Protein 4JR7 (pdb70)

Secondary structure (DSSP, 8-state):
---SS----SBSTTHHHHS-HHHH--TT-----EE-SSSEEEEEEEE--EEEEEEETTT--EEEEEE---HHHHHHHHHHHHHHHH-SS-GGGSPP-HHHHB----HHHHTT--S----S---GGGGBPPEEEEEE-TTT--EEEEEE------HHHHGGG--HHHHHHHHHHHHHHHHHHHHTTEE----SGGGEEEEGGGTEEEE---TT-EE--TTPPPPS--S-GGG--HHHHTT-----THHHHHHHHHHHHHHHHT-SSSS--SSHHHHHHHHHHHH-HHHHHHHHHHHT----TTPPPPPP-----GGGG--TTTHHHH-SHHHHHHHHHHS-SSGGGSPPHHHHHTSGGGHHHHTTS--

GO terms:
  GO:0004674 protein serine/threonine kinase activity (F, IDA)
  GO:0005956 protein kinase CK2 complex (C, IDA)
  GO:0034456 UTP-C complex (C, IDA)
  GO:0006356 regulation of transcription by RNA polymerase I (P, IDA)
  GO:0006359 regulation of transcription by RNA polymerase III (P, IDA)
  GO:0006974 DNA damage response (P, IDA)
  GO:0007535 donor selection (P, IGI)
  GO:0004672 protein kinase activity (F, HDA)
  GO:0005654 nucleoplasm (C, TAS)
  GO:0005515 protein binding (F, IPI)
  GO:0042790 nucleolar large rRNA transcription by RNA polymerase I (P, IDA)
  GO:0060962 regulation of ribosomal protein gene transcription by RNA polymerase II (P, IDA)

Organism: Saccharomyces cerevisiae (strain ATCC 204508 / S288c) (NCBI:txid559292)

Foldseek 3Di:
DPFPFFDADQWLGCLDVVPDCVQAVLVPDDDDAAAPPDFWAFDAFDDPCTKTWIAGRPPRAIKMKNFDPCPSLVSRLVSLLCSLQVPPQQPLQDFADPCNTRPDPDPVLVVLDDPFFQGHRDDLSQQAKHWDHWYAHNPPRTIITMTDDAPFDQCVVPLVVDALVLLLLVLLSVLSVLVRSVNNQKAQQADARVQWGADPVVRHIHGHDSSQMHGQDGRDFAQLPTYDQLQAALCSLQRVRNDGNLSVLSSSLQRLLCSQLVPVRPQDAPDSQRSVLSLCLAQWVVLVVVVCVVRVGDGPPVDDPHDGHDHDQSCVSDDPSRCSRVVDPQSSVLSVQRRHNDSSNHDRSRRSCRGPSSVVVVVPPDD

Nearest PDB structures (foldseek):
  4jr7-assembly1_A  TM=1.003E+00  e=8.035E-75  Saccharomyces cerevisiae S288C
  4fi1-assembly1_A  TM=9.937E-01  e=1.268E-67  Saccharomyces cerevisiae S288C
  6yum-assembly2_GGG  TM=9.520E-01  e=1.694E-44  Homo sapiens
  3u87-assembly1_A  TM=9.483E-01  e=6.496E-44  Homo sapiens
  4dgm-assembly1_A  TM=9.486E-01  e=7.216E-43  Zea mays

B-factor: mean 21.74, std 7.2, range [10.49, 54.22]

Solvent-accessible surface area: 16698 Å² total; per-residue (Å²): 164,95,12,179,49,121,1,39,0,14,9,20,10,52,14,10,145,104,56,73,98,102,18,56,29,35,106,121,45,142,30,131,62,42,71,19,104,155,44,17,83,74,81,89,108,78,29,107,74,34,27,49,13,0,19,50,61,117,61,138,79,106,0,22,2,23,39,18,120,90,74,82,74,22,50,21,9,10,33,0,0,38,14,5,39,114,49,194,75,12,43,6,50,88,102,53,120,93,135,95,6,11,30,10,123,79,152,52,2,62,135,24,58,26,135,50,35,12,66,96,65,17,68,0,56,36,5,1,5,66,23,99,35,31,6,68,53,50,157,71,88,48,32,1,0,0,12,24,54,11,81,50,57,50,14,148,105,5,26,84,141,7,75,34,93,47,2,26,35,1,1,4,19,0,0,21,0,0,0,0,0,5,3,0,0,0,0,0,8,9,1,35,7,82,7,5,32,3,9,60,110,98,101,58,3,36,0,38,44,1,17,50,0,19,1,5,49,41,35,57,41,12,90,24,94,4,14,30,100,60,14,34,0,0,0,7,4,1,22,5,82,4,1,6,6,16,0,0,2,0,1,0,0,0,2,0,0,11,13,0,4,101,86,95,13,7,2,98,2,108,42,64,44,29,0,0,28,62,0,0,91,14,15,2,0,67,71,0,83,136,7,29,134,72,2,81,24,114,30,26,230,119,27,202,130,21,96,126,59,158,106,74,45,10,114,90,15,63,82,118,51,0,110,106,4,0,55,38,123,71,0,37,64,0,0,35,17,0,3,64,9,7,1,7,51,2,0,14,3,12,0,0,0,7,2,67,0,0,44,47,10,67,109,93,90,93,222

InterPro domains:
  IPR000719 Protein kinase domain [PF00069] (128-363)
  IPR000719 Protein kinase domain [PS50011] (40-363)
  IPR000719 Protein kinase domain [SM00220] (40-363)
  IPR008271 Serine/threonine-protein kinase, active site [PS00108] (191-203)
  IPR011009 Protein kinase-like domain superfamily [SSF56112] (16-367)
  IPR017441 Protein kinase, ATP binding site [PS00107] (46-69)
  IPR045216 Casein Kinase 2, subunit alpha [PTHR24054] (7-369)
  IPR045216 Casein Kinase 2, subunit alpha [cd14132] (21-363)

Sequence (367 aa):
MKCRVWSEARVYTNINKQRTEEYWDYENTVIDWSTNTKDYEIENKVGRSEVFQGVKLDSKVKIVIKMLKKKKKIKREIKILTDLSNEKVPPTTLPFQKDQYYTNQKEDVLKFIRPYIFDQPHNGHANIIHLFDIIKDPISKTPALVFEYVDNVDFRILYPKLTDLEIRFYMFELLKALDYCHSMGIMHRDVKPHNVMIDHKNKKLRLIDWGLAEFYHVNMEYNVRVASRFFKGPELLVDYRMYDYSLDLWSFGTMLASMIFKREPFFHGTSNTDQLVKIVKVLGTSDFEKYLLKYEITLPREFYDMDQYIRKPWHRFINDGNKHLSGNDEIIDLIDNLLRYDHQQERLTAKEAMGHPWFAPIREQIEK

Structure (mmCIF, N/CA/C/O backbone):
data_4JR7
#
_entry.id   4JR7
#
_cell.length_a   57.745
_cell.length_b   69.512
_cell.length_c   94.032
_cell.angle_alpha   90.00
_cell.angle_beta   90.00
_cell.angle_gamma   90.00
#
_symmetry.space_group_name_H-M   'P 21 21 21'
#
loop_
_entity.id
_entity.type
_entity.pdbx_description
1 polymer 'Casein kinase II subunit alpha'
2 non-polymer 'PHOSPHOAMINOPHOSPHONIC ACID-GUANYLATE ESTER'
3 non-polymer 'MAGNESIUM ION'
4 water water
#
loop_
_atom_site.group_PDB
_atom_site.id
_atom_site.type_symbol
_atom_site.label_atom_id
_atom_site.label_alt_id
_atom_site.label_comp_id
_atom_site.label_asym_id
_atom_site.label_entity_id
_atom_site.label_seq_id
_atom_site.pdbx_PDB_ins_code
_atom_site.Cartn_x
_atom_site.Cartn_y
_atom_site.Cartn_z
_atom_site.occupancy
_atom_site.B_iso_or_equiv
_atom_site.auth_seq_id
_atom_site.auth_comp_id
_atom_site.auth_asym_id
_atom_site.auth_atom_id
_atom_site.pdbx_PDB_model_num
ATOM 1 N N . MET A 1 3 ? 27.518 26.864 8.831 1.00 39.92 1 MET A N 1
ATOM 2 C CA . MET A 1 3 ? 26.569 26.133 9.723 1.00 38.47 1 MET A CA 1
ATOM 3 C C . MET A 1 3 ? 25.130 26.385 9.293 1.00 37.56 1 MET A C 1
ATOM 4 O O . MET A 1 3 ? 24.652 27.513 9.289 1.00 37.87 1 MET A O 1
ATOM 9 N N . LYS A 1 4 ? 24.456 25.305 8.942 1.00 34.55 2 LYS A N 1
ATOM 10 C CA . LYS A 1 4 ? 23.073 25.323 8.518 1.00 33.88 2 LYS A CA 1
ATOM 11 C C . LYS A 1 4 ? 22.092 25.496 9.708 1.00 31.54 2 LYS A C 1
ATOM 12 O O . LYS A 1 4 ? 21.130 26.281 9.638 1.00 30.53 2 LYS A O 1
ATOM 18 N N . CYS A 1 5 ? 22.360 24.784 10.802 1.00 27.39 3 CYS A N 1
ATOM 19 C CA . CYS A 1 5 ? 21.450 24.739 11.957 1.00 25.76 3 CYS A CA 1
ATOM 20 C C . CYS A 1 5 ? 21.406 26.036 12.730 1.00 24.29 3 CYS A C 1
ATOM 21 O O . CYS A 1 5 ? 22.452 26.609 13.062 1.00 25.88 3 CYS A O 1
ATOM 24 N N . ARG A 1 6 ? 20.195 26.480 13.045 1.00 23.36 4 ARG A N 1
ATOM 25 C CA . ARG A 1 6 ? 20.022 27.672 13.881 1.00 22.98 4 ARG A CA 1
ATOM 26 C C . ARG A 1 6 ? 20.137 27.365 15.356 1.00 21.12 4 ARG A C 1
ATOM 27 O O . ARG A 1 6 ? 20.820 28.082 16.063 1.00 22.14 4 ARG A O 1
ATOM 35 N N . VAL A 1 7 ? 19.431 26.346 15.829 1.00 19.37 5 VAL A N 1
ATOM 36 C CA . VAL A 1 7 ? 19.549 25.868 17.204 1.00 18.25 5 VAL A CA 1
ATOM 37 C C . VAL A 1 7 ? 20.465 24.653 17.156 1.00 16.84 5 VAL A C 1
ATOM 38 O O . VAL A 1 7 ? 20.300 23.788 16.297 1.00 17.22 5 VAL A O 1
ATOM 42 N N . TRP A 1 8 ? 21.462 24.637 18.027 1.00 15.95 6 TRP A N 1
ATOM 43 C CA . TRP A 1 8 ? 22.458 23.564 18.042 1.00 15.78 6 TRP A CA 1
ATOM 44 C C . TRP A 1 8 ? 22.008 22.490 19.008 1.00 15.93 6 TRP A C 1
ATOM 45 O O . TRP A 1 8 ? 21.244 22.748 19.940 1.00 19.45 6 TRP A O 1
ATOM 56 N N . SER A 1 9 ? 22.468 21.269 18.760 1.00 14.82 7 SER A N 1
ATOM 57 C CA . SER A 1 9 ? 22.074 20.096 19.526 1.00 14.50 7 SER A CA 1
ATOM 58 C C . SER A 1 9 ? 23.320 19.266 19.783 1.00 14.08 7 SER A C 1
ATOM 59 O O . SER A 1 9 ? 24.228 19.251 18.943 1.00 14.67 7 SER A O 1
ATOM 62 N N . GLU A 1 10 ? 23.344 18.603 20.937 1.00 15.09 8 GLU A N 1
ATOM 63 C CA . GLU A 1 10 ? 24.373 17.622 21.279 1.00 15.18 8 GLU A CA 1
ATOM 64 C C . GLU A 1 10 ? 23.717 16.337 21.772 1.00 14.87 8 GLU A C 1
ATOM 65 O O . GLU A 1 10 ? 22.621 16.365 22.339 1.00 14.99 8 GLU A O 1
ATOM 71 N N . ALA A 1 11 ? 24.372 15.201 21.578 1.00 13.77 9 ALA A N 1
ATOM 72 C CA . ALA A 1 11 ? 23.921 13.934 22.140 1.00 13.89 9 ALA A CA 1
ATOM 73 C C . ALA A 1 11 ? 23.678 14.039 23.645 1.00 14.39 9 ALA A C 1
ATOM 74 O O . ALA A 1 11 ? 24.496 14.635 24.349 1.00 14.01 9 ALA A O 1
ATOM 76 N N . ARG A 1 12 ? 22.574 13.447 24.124 1.00 15.52 10 ARG A N 1
ATOM 77 C CA . ARG A 1 12 ? 22.262 13.405 25.558 1.00 17.53 10 ARG A CA 1
ATOM 78 C C . ARG A 1 12 ? 23.238 12.542 26.346 1.00 16.30 10 ARG A C 1
ATOM 79 O O . ARG A 1 12 ? 23.443 12.748 27.531 1.00 17.03 10 ARG A O 1
ATOM 87 N N . VAL A 1 13 ? 23.767 11.517 25.685 1.00 14.82 11 VAL A N 1
ATOM 88 C CA . VAL A 1 13 ? 24.621 10.539 26.334 1.00 13.70 11 VAL A CA 1
ATOM 89 C C . VAL A 1 13 ? 25.833 10.317 25.450 1.00 13.07 11 VAL A C 1
ATOM 90 O O . VAL A 1 13 ? 25.786 10.608 24.272 1.00 13.73 11 VAL A O 1
ATOM 94 N N . TYR A 1 14 ? 26.915 9.806 26.031 1.00 12.99 12 TYR A N 1
ATOM 95 C CA . TYR A 1 14 ? 28.101 9.486 25.275 1.00 12.33 12 TYR A CA 1
ATOM 96 C C . TYR A 1 14 ? 28.557 10.675 24.430 1.00 12.97 12 TYR A C 1
ATOM 97 O O . TYR A 1 14 ? 29.099 10.523 23.340 1.00 13.25 12 TYR A O 1
ATOM 106 N N . THR A 1 15 ? 28.410 11.889 24.958 1.00 13.23 13 THR A N 1
ATOM 107 C CA . THR A 1 15 ? 28.617 13.071 24.150 1.00 13.49 13 THR A CA 1
ATOM 108 C C . THR A 1 15 ? 30.061 13.241 23.665 1.00 13.69 13 THR A C 1
ATOM 109 O O . THR A 1 15 ? 30.281 13.650 22.548 1.00 14.53 13 THR A O 1
ATOM 113 N N . ASN A 1 16 ? 31.021 12.986 24.549 1.00 15.20 14 ASN A N 1
ATOM 114 C CA . ASN A 1 16 ? 32.397 13.378 24.298 1.00 16.19 14 ASN A CA 1
ATOM 115 C C . ASN A 1 16 ? 33.325 12.238 23.950 1.00 15.69 14 ASN A C 1
ATOM 116 O O . ASN A 1 16 ? 34.537 12.382 24.053 1.00 15.58 14 ASN A O 1
ATOM 121 N N . ILE A 1 17 ? 32.783 11.112 23.502 1.00 14.46 15 ILE A N 1
ATOM 122 C CA . ILE A 1 17 ? 33.637 9.958 23.202 1.00 14.55 15 ILE A CA 1
ATOM 123 C C . ILE A 1 17 ? 34.787 10.323 22.277 1.00 13.98 15 ILE A C 1
ATOM 124 O O . ILE A 1 17 ? 35.914 9.867 22.492 1.00 14.20 15 ILE A O 1
ATOM 129 N N . ASN A 1 18 ? 34.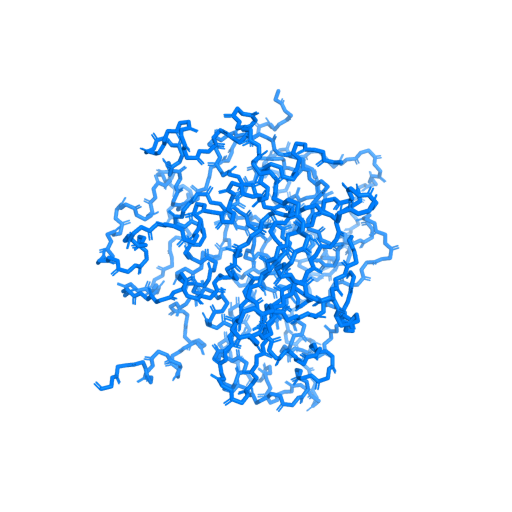538 11.118 21.239 1.00 13.96 16 ASN A N 1
ATOM 130 C CA . ASN A 1 18 ? 35.568 11.447 20.262 1.00 14.31 16 ASN A CA 1
ATOM 131 C C . ASN A 1 18 ? 36.365 12.706 20.583 1.00 15.02 16 ASN A C 1
ATOM 132 O O . ASN A 1 18 ? 37.111 13.198 19.740 1.00 15.55 16 ASN A O 1
ATOM 137 N N . LYS A 1 19 ? 36.224 13.183 21.808 1.00 15.56 17 LYS A N 1
ATOM 138 C CA . LYS A 1 19 ? 37.222 14.044 22.449 1.00 16.42 17 LYS A CA 1
ATOM 139 C C . LYS A 1 19 ? 38.084 13.222 23.398 1.00 17.17 17 LYS A C 1
ATOM 140 O O . LYS A 1 19 ? 39.303 13.444 23.463 1.00 17.66 17 LYS A O 1
ATOM 146 N N . GLN A 1 20 ? 37.469 12.272 24.109 1.00 17.62 18 GLN A N 1
ATOM 147 C CA . GLN A 1 20 ? 38.190 11.277 24.925 1.00 18.86 18 GLN A CA 1
ATOM 148 C C . GLN A 1 20 ? 39.189 10.500 24.086 1.00 18.64 18 GLN A C 1
ATOM 149 O O . GLN A 1 20 ? 40.323 10.270 24.523 1.00 19.98 18 GLN A O 1
ATOM 155 N N . ARG A 1 21 ? 38.741 10.064 22.908 1.00 17.03 19 ARG A N 1
ATOM 156 C CA . ARG A 1 21 ? 39.544 9.325 21.952 1.00 16.85 19 ARG A CA 1
ATOM 157 C C . ARG A 1 21 ? 40.054 10.287 20.896 1.00 17.75 19 ARG A C 1
ATOM 158 O O . ARG A 1 21 ? 39.455 11.338 20.616 1.00 16.53 19 ARG A O 1
ATOM 166 N N . THR A 1 22 ? 41.197 9.933 20.321 1.00 19.35 20 THR A N 1
ATOM 167 C CA . THR A 1 22 ? 41.926 10.834 19.442 1.00 20.21 20 THR A CA 1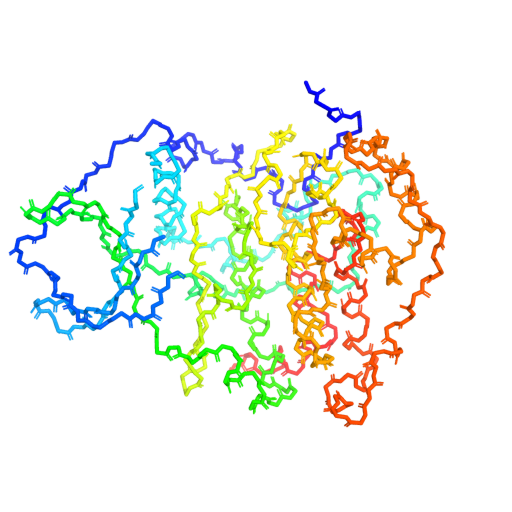
ATOM 168 C C . THR A 1 22 ? 41.903 10.392 17.978 1.00 19.65 20 THR A C 1
ATOM 169 O O . THR A 1 22 ? 41.203 9.448 17.606 1.00 18.71 20 THR A O 1
ATOM 173 N N . GLU A 1 23 ? 42.671 11.083 17.137 1.00 19.58 21 GLU A N 1
ATOM 174 C CA . GLU A 1 23 ? 42.743 10.803 15.717 1.00 19.83 21 GLU A CA 1
ATOM 175 C C . GLU A 1 23 ? 43.021 9.352 15.358 1.00 18.86 21 GLU A C 1
ATOM 176 O O . GLU A 1 23 ? 42.533 8.855 14.354 1.00 17.91 21 GLU A O 1
ATOM 182 N N . GLU A 1 24 ? 43.793 8.668 16.187 1.00 19.67 22 GLU A N 1
ATOM 183 C CA . GLU A 1 24 ? 44.130 7.273 15.935 1.00 20.35 22 GLU A CA 1
ATOM 184 C C . GLU A 1 24 ? 42.864 6.420 15.879 1.00 19.72 22 GLU A C 1
ATOM 185 O O . GLU A 1 24 ? 42.816 5.422 15.169 1.00 20.26 22 GLU A O 1
ATOM 188 N N . TYR A 1 25 ? 41.846 6.865 16.609 1.00 16.99 23 TYR A N 1
ATOM 189 C CA . TYR A 1 25 ? 40.551 6.175 16.680 1.00 16.42 23 TYR A CA 1
ATOM 190 C C . TYR A 1 25 ? 39.583 6.578 15.576 1.00 15.72 23 TYR A C 1
ATOM 191 O O . TYR A 1 25 ? 39.029 5.729 14.908 1.00 15.56 23 TYR A O 1
ATOM 200 N N . TRP A 1 26 ? 39.407 7.880 15.366 1.00 14.89 24 TRP A N 1
ATOM 201 C CA . TRP A 1 26 ? 38.325 8.349 14.471 1.00 14.15 24 TRP A CA 1
ATOM 202 C C . TRP A 1 26 ? 38.759 8.946 13.138 1.00 14.78 24 TRP A C 1
ATOM 203 O O . TRP A 1 26 ? 37.919 9.209 12.293 1.00 14.75 24 TRP A O 1
ATOM 214 N N . ASP A 1 27 ? 40.062 9.152 12.922 1.00 16.11 25 ASP A N 1
ATOM 215 C CA . ASP A 1 27 ? 40.516 9.814 11.706 1.00 18.43 25 ASP A CA 1
ATOM 216 C C . ASP A 1 27 ? 40.734 8.771 10.608 1.00 20.00 25 ASP A C 1
ATOM 217 O O . ASP A 1 27 ? 41.851 8.319 10.378 1.00 24.00 25 ASP A O 1
ATOM 222 N N . TYR A 1 28 ? 39.658 8.403 9.925 1.00 18.22 26 TYR A N 1
ATOM 223 C CA . TYR A 1 28 ? 39.729 7.365 8.891 1.00 19.16 26 TYR A CA 1
ATOM 224 C C . TYR A 1 28 ? 40.309 7.864 7.562 1.00 20.65 26 TYR A C 1
ATOM 225 O O . TYR A 1 28 ? 40.836 7.062 6.771 1.00 20.70 26 TYR A O 1
ATOM 234 N N . GLU A 1 29 ? 40.234 9.168 7.313 1.00 21.23 27 GLU A N 1
ATOM 235 C CA . GLU A 1 29 ? 40.799 9.747 6.079 1.00 22.85 27 GLU A CA 1
ATOM 236 C C . GLU A 1 29 ? 42.282 9.484 5.999 1.00 23.09 27 GLU A C 1
ATOM 237 O O . GLU A 1 29 ? 42.813 9.215 4.910 1.00 22.93 27 GLU A O 1
ATOM 243 N N . ASN A 1 30 ? 42.947 9.586 7.148 1.00 24.40 28 ASN A N 1
ATOM 244 C CA . ASN A 1 30 ? 44.394 9.408 7.234 1.00 26.11 28 ASN A CA 1
ATOM 245 C C . ASN A 1 30 ? 44.731 7.985 7.656 1.00 26.18 28 ASN A C 1
ATOM 246 O O . ASN A 1 30 ? 45.403 7.747 8.655 1.00 29.04 28 ASN A O 1
ATOM 251 N N . THR A 1 31 ? 44.206 7.038 6.889 1.00 25.67 29 THR A N 1
ATOM 252 C CA . THR A 1 31 ? 44.611 5.647 6.968 1.00 26.57 29 THR A CA 1
ATOM 253 C C . THR A 1 31 ? 44.943 5.185 5.555 1.00 27.51 29 THR A C 1
ATOM 254 O O . THR A 1 31 ? 44.536 5.808 4.568 1.00 25.01 29 THR A O 1
ATOM 258 N N . VAL A 1 32 ? 45.707 4.102 5.481 1.00 28.54 30 VAL A N 1
ATOM 259 C CA . VAL A 1 32 ? 46.004 3.435 4.222 1.00 29.35 30 VAL A CA 1
ATOM 260 C C . VAL A 1 32 ? 45.577 1.973 4.392 1.00 27.57 30 VAL A C 1
ATOM 261 O O . VAL A 1 32 ? 45.999 1.287 5.325 1.00 28.71 30 VAL A O 1
ATOM 265 N N . ILE A 1 33 ? 44.712 1.518 3.499 1.00 26.91 31 ILE A N 1
ATOM 266 C CA . ILE A 1 33 ? 44.193 0.154 3.589 1.00 26.88 31 ILE A CA 1
ATOM 267 C C . ILE A 1 33 ? 45.189 -0.842 2.992 1.00 29.48 31 ILE A C 1
ATOM 268 O O . ILE A 1 33 ? 45.635 -0.684 1.855 1.00 29.34 31 ILE A O 1
ATOM 273 N N . ASP A 1 34 ? 45.521 -1.863 3.781 1.00 30.46 32 ASP A N 1
ATOM 274 C CA . ASP A 1 34 ? 46.344 -2.980 3.333 1.00 33.45 32 ASP A CA 1
ATOM 275 C C . ASP A 1 34 ? 45.414 -4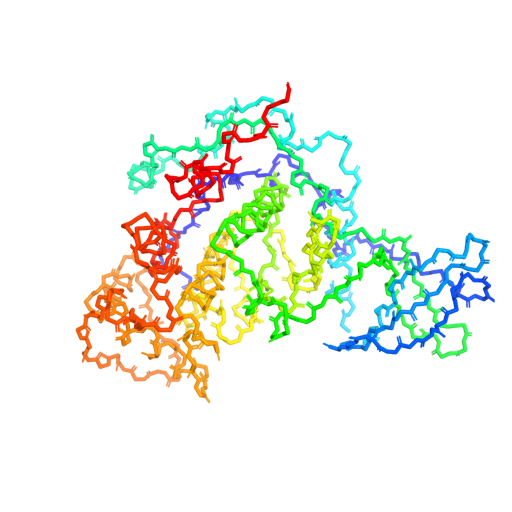.028 2.716 1.00 31.78 32 ASP A C 1
ATOM 276 O O . ASP A 1 34 ? 44.916 -4.906 3.413 1.00 36.00 32 ASP A O 1
ATOM 281 N N . TRP A 1 35 ? 45.133 -3.895 1.422 1.00 30.49 33 TRP A N 1
ATOM 282 C CA . TRP A 1 35 ? 44.311 -4.878 0.701 1.00 28.33 33 TRP A CA 1
ATOM 283 C C . TRP A 1 35 ? 45.142 -6.135 0.500 1.00 27.87 33 TRP A C 1
ATOM 284 O O . TRP A 1 35 ? 46.298 -6.063 0.084 1.00 28.13 33 TRP A O 1
ATOM 295 N N . SER A 1 36 ? 44.560 -7.283 0.815 1.00 24.63 34 SER A N 1
ATOM 296 C CA . SER A 1 36 ? 45.261 -8.564 0.670 1.00 25.32 34 SER A CA 1
ATOM 297 C C . SER A 1 36 ? 44.701 -9.275 -0.553 1.00 23.44 34 SER A C 1
ATOM 298 O O . SER A 1 36 ? 43.520 -9.568 -0.615 1.00 22.43 34 SER A O 1
ATOM 301 N N . THR A 1 37 ? 45.547 -9.556 -1.543 1.00 21.91 35 THR A N 1
ATOM 302 C CA . THR A 1 37 ? 45.082 -10.216 -2.753 1.00 21.10 35 THR A CA 1
ATOM 303 C C . THR A 1 37 ? 44.707 -11.652 -2.427 1.00 19.20 35 THR A C 1
ATOM 304 O O . THR A 1 37 ? 45.447 -12.354 -1.746 1.00 19.83 35 THR A O 1
ATOM 308 N N . ASN A 1 38 ? 43.505 -12.038 -2.856 1.00 18.77 36 ASN A N 1
ATOM 309 C CA . ASN A 1 38 ? 42.953 -13.340 -2.511 1.00 17.61 36 ASN A CA 1
ATOM 310 C C . ASN A 1 38 ? 43.374 -14.413 -3.511 1.00 18.30 36 ASN A C 1
ATOM 311 O O . ASN A 1 38 ? 42.592 -14.850 -4.348 1.00 18.97 36 ASN A O 1
ATOM 316 N N . THR A 1 39 ? 44.640 -14.805 -3.427 1.00 18.88 37 THR A N 1
ATOM 317 C CA . THR A 1 39 ? 45.145 -15.876 -4.274 1.00 19.58 37 THR A CA 1
ATOM 318 C C . THR A 1 39 ? 44.882 -17.258 -3.702 1.00 20.34 37 THR A C 1
ATOM 319 O O . THR A 1 39 ? 44.876 -18.226 -4.456 1.00 19.68 37 THR A O 1
ATOM 323 N N . LYS A 1 40 ? 44.683 -17.384 -2.387 1.00 19.35 38 LYS A N 1
ATOM 324 C CA . LYS A 1 40 ? 44.495 -18.716 -1.804 1.00 21.38 38 LYS A CA 1
ATOM 325 C C . LYS A 1 40 ? 43.624 -18.794 -0.558 1.00 21.16 38 LYS A C 1
ATOM 326 O O . LYS A 1 40 ? 43.514 -19.852 0.059 1.00 20.85 38 LYS A O 1
ATOM 332 N N . ASP A 1 41 ? 42.986 -17.694 -0.176 1.00 19.20 39 ASP A N 1
ATOM 333 C CA . ASP A 1 41 ? 42.347 -17.638 1.129 1.00 19.77 39 ASP A CA 1
ATOM 334 C C . ASP A 1 41 ? 40.862 -17.901 1.179 1.00 18.72 39 ASP A C 1
ATOM 335 O O . ASP A 1 41 ? 40.414 -18.546 2.143 1.00 18.93 39 ASP A O 1
ATOM 340 N N . TYR A 1 42 ? 40.105 -17.398 0.196 1.00 17.32 40 TYR A N 1
ATOM 341 C CA . TYR A 1 42 ? 38.639 -17.394 0.268 1.00 17.50 40 TYR A CA 1
ATOM 342 C C . TYR A 1 42 ? 38.017 -17.881 -1.024 1.00 18.25 40 TYR A C 1
ATOM 343 O O . TYR A 1 42 ? 38.257 -17.340 -2.093 1.00 16.71 40 TYR A O 1
ATOM 352 N N . GLU A 1 43 ? 37.190 -18.912 -0.904 1.00 18.94 41 GLU A N 1
ATOM 353 C CA . GLU A 1 43 ? 36.439 -19.446 -2.005 1.00 20.42 41 GLU A CA 1
ATOM 354 C C . GLU A 1 43 ? 35.049 -18.861 -1.925 1.00 22.10 41 GLU A C 1
ATOM 355 O O . GLU A 1 43 ? 34.427 -18.901 -0.858 1.00 21.64 41 GLU A O 1
ATOM 361 N N . ILE A 1 44 ? 34.577 -18.311 -3.035 1.00 25.00 42 ILE A N 1
ATOM 362 C CA . ILE A 1 44 ? 33.258 -17.715 -3.126 1.00 28.51 42 ILE A CA 1
ATOM 363 C C . ILE A 1 44 ? 32.275 -18.826 -3.511 1.00 30.51 42 ILE A C 1
ATOM 364 O O . ILE A 1 44 ? 32.503 -19.559 -4.484 1.00 31.45 42 ILE A O 1
ATOM 368 N N . GLU A 1 45 ? 31.219 -19.002 -2.720 1.00 31.33 43 GLU A N 1
ATOM 369 C CA . GLU A 1 45 ? 30.165 -19.948 -3.052 1.00 33.08 43 GLU A CA 1
ATOM 370 C C . GLU A 1 45 ? 28.923 -19.130 -3.466 1.00 34.60 43 GLU A C 1
ATOM 371 O O . GLU A 1 45 ? 29.005 -18.328 -4.401 0.80 37.12 43 GLU A O 1
ATOM 377 N N . ASN A 1 46 ? 27.808 -19.268 -2.766 1.00 33.42 44 ASN A N 1
ATOM 378 C CA . ASN A 1 46 ? 26.552 -18.740 -3.292 1.00 34.94 44 ASN A CA 1
ATOM 379 C C . ASN A 1 46 ? 26.226 -17.328 -2.813 1.00 32.17 44 ASN A C 1
ATOM 380 O O . ASN A 1 46 ? 26.666 -16.897 -1.744 1.00 30.75 44 ASN A O 1
ATOM 385 N N . LYS A 1 47 ? 25.455 -16.610 -3.626 1.00 31.03 45 LYS A N 1
ATOM 386 C CA . LYS A 1 47 ? 25.021 -15.259 -3.293 1.00 31.97 45 LYS A CA 1
ATOM 387 C C . LYS A 1 47 ? 24.001 -15.321 -2.157 1.00 31.31 45 LYS A C 1
ATOM 388 O O . LYS A 1 47 ? 23.101 -16.157 -2.181 1.00 31.86 45 LYS A O 1
ATOM 393 N N . VAL A 1 48 ? 24.157 -14.461 -1.154 1.00 29.56 46 VAL A N 1
ATOM 394 C CA . VAL A 1 48 ? 23.214 -14.417 -0.023 1.00 30.75 46 VAL A CA 1
ATOM 395 C C . VAL A 1 48 ? 22.378 -13.140 -0.003 1.00 32.25 46 VAL A C 1
ATOM 396 O O . VAL A 1 48 ? 21.346 -13.077 0.675 1.00 32.68 46 VAL A O 1
ATOM 400 N N . GLY A 1 49 ? 22.822 -12.120 -0.722 1.00 32.30 47 GLY A N 1
ATOM 401 C CA . GLY A 1 49 ? 22.056 -10.889 -0.820 1.00 35.88 47 GLY A CA 1
ATOM 402 C C . GLY A 1 49 ? 22.783 -9.775 -1.536 1.00 37.34 47 GLY A C 1
ATOM 403 O O . GLY A 1 49 ? 23.803 -9.996 -2.195 1.00 38.84 47 GLY A O 1
ATOM 404 N N . ARG A 1 50 ? 22.242 -8.567 -1.399 1.00 40.65 48 ARG A N 1
ATOM 405 C CA . ARG A 1 50 ? 22.811 -7.378 -2.028 1.00 42.19 48 ARG A CA 1
ATOM 406 C C . ARG A 1 50 ? 22.326 -6.108 -1.327 1.00 43.58 48 ARG A C 1
ATOM 407 O O . ARG A 1 50 ? 21.475 -6.171 -0.436 1.00 46.51 48 ARG A O 1
ATOM 409 N N . SER A 1 54 ? 26.495 -3.103 -3.027 0.10 41.84 52 SER A N 1
ATOM 410 C CA . SER A 1 54 ? 27.369 -4.273 -3.015 0.10 42.00 52 SER A CA 1
ATOM 411 C C . SER A 1 54 ? 26.624 -5.544 -3.414 1.00 40.51 52 SER A C 1
ATOM 412 O O . SER A 1 54 ? 25.385 -5.592 -3.357 1.00 40.35 52 SER A O 1
ATOM 415 N N . GLU A 1 55 ? 27.389 -6.559 -3.827 1.00 36.21 53 GLU A N 1
ATOM 416 C CA . GLU A 1 55 ? 26.891 -7.937 -3.936 1.00 32.56 53 GLU A CA 1
ATOM 417 C C . GLU A 1 55 ? 27.572 -8.789 -2.865 1.00 28.05 53 GLU A C 1
ATOM 418 O O . GLU A 1 55 ? 28.796 -8.723 -2.682 1.00 28.40 53 GLU A O 1
ATOM 420 N N . VAL A 1 56 ? 26.768 -9.584 -2.166 1.00 26.13 54 VAL A N 1
ATOM 421 C CA . VAL A 1 56 ? 27.225 -10.304 -0.972 1.00 24.02 54 VAL A CA 1
ATOM 422 C C . VAL A 1 56 ? 27.120 -11.802 -1.175 1.00 22.64 54 VAL A C 1
ATOM 423 O O . VAL A 1 56 ? 26.065 -12.301 -1.533 1.00 23.22 54 VAL A O 1
ATOM 427 N N . PHE A 1 57 ? 28.210 -12.514 -0.894 1.00 21.73 55 PHE A N 1
ATOM 428 C CA . PHE A 1 57 ? 28.303 -13.943 -1.119 1.00 22.48 55 PHE A CA 1
ATOM 429 C C . PHE A 1 57 ? 28.702 -14.675 0.157 1.00 20.47 55 PHE A C 1
ATOM 430 O O . PHE A 1 57 ? 29.473 -14.158 0.966 1.00 20.33 55 PHE A O 1
ATOM 438 N N . GLN A 1 58 ? 28.192 -15.892 0.317 1.00 20.70 56 GLN A N 1
ATOM 439 C CA . GLN A 1 58 ? 28.725 -16.809 1.299 1.00 21.51 56 GLN A CA 1
ATOM 440 C C . GLN A 1 58 ? 29.890 -17.547 0.655 1.00 21.37 56 GLN A C 1
ATOM 441 O O . GLN A 1 58 ? 29.851 -17.914 -0.548 1.00 23.48 56 GLN A O 1
ATOM 447 N N . GLY A 1 59 ? 30.948 -17.706 1.423 1.00 18.05 57 GLY A N 1
ATOM 448 C CA . GLY A 1 59 ? 32.127 -18.393 0.960 1.00 19.06 57 GLY A CA 1
ATOM 449 C C . GLY A 1 59 ? 32.705 -19.206 2.076 1.00 19.14 57 GLY A C 1
ATOM 450 O O . GLY A 1 59 ? 32.074 -19.393 3.133 1.00 18.75 57 GLY A O 1
ATOM 451 N N . VAL A 1 60 ? 33.912 -19.703 1.835 1.00 19.45 58 VAL A N 1
ATOM 452 C CA . VAL A 1 60 ? 34.619 -20.549 2.771 1.00 21.37 58 VAL A CA 1
ATOM 453 C C . VAL A 1 60 ? 36.055 -20.077 2.890 1.00 20.53 58 VAL A C 1
ATOM 454 O O . VAL A 1 60 ? 36.692 -19.707 1.893 1.00 21.06 58 VAL A O 1
ATOM 458 N N . LYS A 1 61 ? 36.563 -20.064 4.116 1.00 21.18 59 LYS A N 1
ATOM 459 C CA . LYS A 1 61 ? 37.982 -19.930 4.372 1.00 23.16 59 LYS A CA 1
ATOM 460 C C . LYS A 1 61 ? 38.610 -21.237 3.943 1.00 24.12 59 LYS A C 1
ATOM 461 O O . LYS A 1 61 ? 38.225 -22.301 4.425 1.00 24.69 59 LYS A O 1
ATOM 467 N N . LEU A 1 62 ? 39.585 -21.179 3.053 1.00 22.73 60 LEU A N 1
ATOM 468 C CA . LEU A 1 62 ? 40.144 -22.420 2.510 1.00 25.43 60 LEU A CA 1
ATOM 469 C C . LEU A 1 62 ? 40.990 -23.213 3.499 1.00 27.40 60 LEU A C 1
ATOM 470 O O . LEU A 1 62 ? 40.969 -24.444 3.454 1.00 32.44 60 LEU A O 1
ATOM 475 N N . ASP A 1 63 ? 41.689 -22.546 4.406 1.00 28.57 61 ASP A N 1
ATOM 476 C CA . ASP A 1 63 ? 42.452 -23.287 5.420 1.00 30.63 61 ASP A CA 1
ATOM 477 C C . ASP A 1 63 ? 41.496 -24.016 6.387 1.00 30.73 61 ASP A C 1
ATOM 478 O O . ASP A 1 63 ? 41.439 -25.260 6.396 1.00 32.98 61 ASP A O 1
ATOM 483 N N . SER A 1 64 ? 40.688 -23.259 7.120 1.00 29.76 62 SER A N 1
ATOM 484 C CA . SER A 1 64 ? 39.862 -23.826 8.199 1.00 29.28 62 SER A CA 1
ATOM 485 C C . SER A 1 64 ? 38.519 -24.407 7.767 1.00 29.29 62 SER A C 1
ATOM 486 O O . SER A 1 64 ? 37.904 -25.136 8.534 1.00 30.09 62 SER A O 1
ATOM 489 N N . LYS A 1 65 ? 38.063 -24.069 6.565 1.00 27.96 63 LYS A N 1
ATOM 490 C CA . LYS A 1 65 ? 36.789 -24.530 6.013 1.00 29.14 63 LYS A CA 1
ATOM 491 C C . LYS A 1 65 ? 35.569 -23.911 6.708 1.00 28.59 63 LYS A C 1
ATOM 492 O O . LYS A 1 65 ? 34.455 -24.404 6.537 1.00 32.91 63 LYS A O 1
ATOM 498 N N . VAL A 1 66 ? 35.792 -22.841 7.460 1.00 27.09 64 VAL A N 1
ATOM 499 C CA . VAL A 1 66 ? 34.725 -22.102 8.146 1.00 28.25 64 VAL A CA 1
ATOM 500 C C . VAL A 1 66 ? 34.016 -21.250 7.099 1.00 23.95 64 VAL A C 1
ATOM 501 O O . VAL A 1 66 ? 34.686 -20.617 6.280 1.00 22.81 64 VAL A O 1
ATOM 505 N N . LYS A 1 67 ? 32.684 -21.224 7.127 1.00 21.77 65 LYS A N 1
ATOM 506 C CA . LYS A 1 67 ? 31.922 -20.288 6.303 1.00 20.59 65 LYS A CA 1
ATOM 507 C C . LYS A 1 67 ? 32.212 -18.842 6.700 1.00 18.40 65 LYS A C 1
ATOM 508 O O . LYS A 1 67 ? 32.325 -18.518 7.885 1.00 18.56 65 LYS A O 1
ATOM 514 N N . ILE A 1 68 ? 32.287 -17.985 5.681 1.00 16.23 66 ILE A N 1
ATOM 515 C CA . ILE A 1 68 ? 32.435 -16.540 5.836 1.00 16.68 66 ILE A CA 1
ATOM 516 C C . ILE A 1 68 ? 31.510 -15.837 4.831 1.00 16.48 66 ILE A C 1
ATOM 517 O O . ILE A 1 68 ? 30.851 -16.481 4.027 1.00 16.30 66 ILE A O 1
ATOM 522 N N . VAL A 1 69 ? 31.413 -14.517 4.950 1.00 15.78 67 VAL A N 1
ATOM 523 C CA . VAL A 1 69 ? 30.687 -13.680 4.003 1.00 17.06 67 VAL A CA 1
ATOM 524 C C . VAL A 1 69 ? 31.693 -12.790 3.262 1.00 16.50 67 VAL A C 1
ATOM 525 O O . VAL A 1 69 ? 32.609 -12.252 3.857 1.00 17.22 67 VAL A O 1
ATOM 529 N N . ILE A 1 70 ? 31.514 -12.668 1.954 1.00 17.90 68 ILE A N 1
ATOM 530 C CA . ILE A 1 70 ? 32.303 -11.782 1.128 1.00 18.35 68 ILE A CA 1
ATOM 531 C C . ILE A 1 70 ? 31.399 -10.694 0.567 1.00 18.12 68 ILE A C 1
ATOM 532 O O . ILE A 1 70 ? 30.476 -10.969 -0.208 1.00 17.57 68 ILE A O 1
ATOM 537 N N . LYS A 1 71 ? 31.681 -9.455 0.965 1.00 19.32 69 LYS A N 1
ATOM 538 C CA . LYS A 1 71 ? 30.925 -8.292 0.507 1.00 21.61 69 LYS A CA 1
ATOM 539 C C . LYS A 1 71 ? 31.750 -7.560 -0.550 1.00 21.89 69 LYS A C 1
ATOM 540 O O . LYS A 1 71 ? 32.746 -6.907 -0.234 1.00 21.23 69 LYS A O 1
ATOM 546 N N . MET A 1 72 ? 31.331 -7.718 -1.805 1.00 25.00 70 MET A N 1
ATOM 547 C CA . MET A 1 72 ? 32.023 -7.154 -2.968 1.00 28.37 70 MET A CA 1
ATOM 548 C C . MET A 1 72 ? 31.619 -5.701 -3.137 1.00 29.94 70 MET A C 1
ATOM 549 O O . MET A 1 72 ? 30.435 -5.418 -3.330 1.00 31.80 70 MET A O 1
ATOM 553 N N . LEU A 1 73 ? 32.614 -4.810 -3.105 1.00 30.16 71 LEU A N 1
ATOM 554 C CA . LEU A 1 73 ? 32.422 -3.356 -3.151 1.00 32.63 71 LEU A CA 1
ATOM 555 C C . LEU A 1 73 ? 32.500 -2.805 -4.582 1.00 35.91 71 LEU A C 1
ATOM 556 O O . LEU A 1 73 ? 33.332 -3.227 -5.372 1.00 35.19 71 LEU A O 1
ATOM 561 N N . LYS A 1 74 ? 31.624 -1.855 -4.898 1.00 42.59 72 LYS A N 1
ATOM 562 C CA . LYS A 1 74 ? 31.605 -1.207 -6.211 1.00 44.37 72 LYS A CA 1
ATOM 563 C C . LYS A 1 74 ? 32.586 -0.027 -6.260 1.00 46.83 72 LYS A C 1
ATOM 564 O O . LYS A 1 74 ? 32.226 1.117 -5.970 1.00 47.70 72 LYS A O 1
ATOM 566 N N . LYS A 1 77 ? 33.955 4.411 -4.254 1.00 37.86 75 LYS A N 1
ATOM 567 C CA . LYS A 1 77 ? 33.534 5.053 -3.012 1.00 34.90 75 LYS A CA 1
ATOM 568 C C . LYS A 1 77 ? 34.620 4.961 -1.926 1.00 32.84 75 LYS A C 1
ATOM 569 O O . LYS A 1 77 ? 34.362 4.538 -0.796 1.00 30.64 75 LYS A O 1
ATOM 571 N N . LYS A 1 78 ? 35.823 5.413 -2.266 1.00 29.72 76 LYS A N 1
ATOM 572 C CA . LYS A 1 78 ? 37.028 5.107 -1.495 1.00 26.78 76 LYS A CA 1
ATOM 573 C C . LYS A 1 78 ? 37.013 5.610 -0.040 1.00 24.27 76 LYS A C 1
ATOM 574 O O . LYS A 1 78 ? 37.397 4.884 0.878 1.00 22.05 76 LYS A O 1
ATOM 576 N N . LYS A 1 79 ? 36.588 6.853 0.170 1.00 23.80 77 LYS A N 1
ATOM 577 C CA . LYS A 1 79 ? 36.589 7.436 1.507 1.00 21.50 77 LYS A CA 1
ATOM 578 C C . LYS A 1 79 ? 35.612 6.708 2.426 1.00 21.39 77 LYS A C 1
ATOM 579 O O . LYS A 1 79 ? 35.934 6.452 3.592 1.00 20.60 77 LYS A O 1
ATOM 583 N N . LYS A 1 80 ? 34.444 6.389 1.884 1.00 22.60 78 LYS A N 1
ATOM 584 C CA . LYS A 1 80 ? 33.430 5.667 2.644 1.00 23.35 78 LYS A CA 1
ATOM 585 C C . LYS A 1 80 ? 33.890 4.259 2.997 1.00 22.78 78 LYS A C 1
ATOM 586 O O . LYS A 1 80 ? 33.538 3.760 4.067 1.00 21.96 78 LYS A O 1
ATOM 590 N N . ILE A 1 81 ? 34.668 3.618 2.126 1.00 21.69 79 ILE A N 1
ATOM 591 C CA . ILE A 1 81 ? 35.233 2.292 2.426 1.00 21.46 79 ILE A CA 1
ATOM 592 C C . ILE A 1 81 ? 36.202 2.392 3.597 1.00 19.64 79 ILE A C 1
ATOM 593 O O . ILE A 1 81 ? 36.193 1.565 4.507 1.00 17.36 79 ILE A O 1
ATOM 598 N N . LYS A 1 82 ? 37.047 3.415 3.592 1.00 18.03 80 LYS A N 1
ATOM 599 C CA . LYS A 1 82 ? 37.996 3.596 4.668 1.00 17.48 80 LYS A CA 1
ATOM 600 C C . LYS A 1 82 ? 37.270 3.806 6.007 1.00 16.29 80 LYS A C 1
ATOM 601 O O . LYS A 1 82 ? 37.688 3.316 7.028 1.00 15.63 80 LYS A O 1
ATOM 607 N N . ARG A 1 83 ? 36.155 4.518 5.958 1.00 16.27 81 ARG A N 1
ATOM 608 C CA . ARG A 1 83 ? 35.346 4.806 7.135 1.00 16.66 81 ARG A CA 1
ATOM 609 C C . ARG A 1 83 ? 34.710 3.534 7.683 1.00 17.00 81 ARG A C 1
ATOM 610 O O . ARG A 1 83 ? 34.777 3.258 8.882 1.00 16.12 81 ARG A O 1
ATOM 618 N N . GLU A 1 84 ? 34.122 2.748 6.788 1.00 16.50 82 GLU A N 1
ATOM 619 C CA . GLU A 1 84 ? 33.514 1.471 7.180 1.00 15.79 82 GLU A CA 1
ATOM 620 C C . GLU A 1 84 ? 34.527 0.531 7.844 1.00 15.49 82 GLU A C 1
ATOM 621 O O . GLU A 1 84 ? 34.246 -0.062 8.894 1.00 15.56 82 GLU A O 1
ATOM 627 N N . ILE A 1 85 ? 35.697 0.397 7.230 1.00 14.72 83 ILE A N 1
ATOM 628 C CA . ILE A 1 85 ? 36.765 -0.399 7.809 1.00 14.82 83 ILE A CA 1
ATOM 629 C C . ILE A 1 85 ? 37.237 0.105 9.169 1.00 14.50 83 ILE A C 1
ATOM 630 O O . ILE A 1 85 ? 37.422 -0.686 10.106 1.00 14.42 83 ILE A O 1
ATOM 635 N N . LYS A 1 86 ? 37.387 1.427 9.320 1.00 14.92 84 LYS A N 1
ATOM 636 C CA . LYS A 1 86 ? 37.850 1.972 10.587 1.00 15.66 84 LYS A CA 1
ATOM 637 C C . LYS A 1 86 ? 36.851 1.712 11.716 1.00 14.59 84 LYS A C 1
ATOM 638 O O . LYS A 1 86 ? 37.214 1.390 12.842 1.00 14.94 84 LYS A O 1
ATOM 644 N N . ILE A 1 87 ? 35.581 1.852 11.372 1.00 14.73 85 ILE A N 1
ATOM 645 C CA . ILE A 1 87 ? 34.494 1.633 12.320 1.00 14.01 85 ILE A CA 1
ATOM 646 C C . ILE A 1 87 ? 34.433 0.160 12.717 1.00 13.70 85 ILE A C 1
ATOM 647 O O . ILE A 1 87 ? 34.353 -0.156 13.891 1.00 13.43 85 ILE A O 1
ATOM 652 N N . LEU A 1 88 ? 34.466 -0.728 11.726 1.00 13.93 86 LEU A N 1
ATOM 653 C CA . LEU A 1 88 ? 34.409 -2.159 12.004 1.00 13.83 86 LEU A CA 1
ATOM 654 C C . LEU A 1 88 ? 35.568 -2.598 12.880 1.00 14.31 86 LEU A C 1
ATOM 655 O O . LEU A 1 88 ? 35.387 -3.406 13.791 1.00 13.97 86 LEU A O 1
ATOM 660 N N . THR A 1 89 ? 36.765 -2.096 12.573 1.00 14.70 87 THR A N 1
ATOM 661 C CA . THR A 1 89 ? 37.941 -2.475 13.342 1.00 16.19 87 THR A CA 1
ATOM 662 C C . THR A 1 89 ? 37.967 -1.858 14.748 1.00 15.67 87 THR A C 1
ATOM 663 O O . THR A 1 89 ? 38.310 -2.521 15.715 1.00 15.57 87 THR A O 1
ATOM 667 N N . ASP A 1 90 ? 37.528 -0.607 14.870 1.00 15.55 88 ASP A N 1
ATOM 668 C CA . ASP A 1 90 ? 37.395 0.038 16.172 1.00 15.19 88 ASP A CA 1
ATOM 669 C C . ASP A 1 90 ? 36.454 -0.798 17.053 1.00 14.89 88 ASP A C 1
ATOM 670 O O . ASP A 1 90 ? 36.747 -1.081 18.197 1.00 15.48 88 ASP A O 1
ATOM 675 N N . LEU A 1 91 ? 35.331 -1.215 16.491 1.00 14.50 89 LEU A N 1
ATOM 676 C CA . LEU A 1 91 ? 34.346 -1.963 17.269 1.00 14.91 89 LEU A CA 1
ATOM 677 C C . LEU A 1 91 ? 34.819 -3.361 17.656 1.00 15.18 89 LEU A C 1
ATOM 678 O O . LEU A 1 91 ? 34.556 -3.808 18.768 1.00 16.21 89 LEU A O 1
ATOM 683 N N . SER A 1 92 ? 35.523 -4.040 16.751 1.00 15.43 90 SER A N 1
ATOM 684 C CA . SER A 1 92 ? 35.910 -5.408 17.051 1.00 16.90 90 SER A CA 1
ATOM 685 C C . SER A 1 92 ? 37.166 -5.479 17.901 1.00 17.42 90 SER A C 1
ATOM 686 O O . SER A 1 92 ? 37.338 -6.469 18.624 1.00 19.61 90 SER A O 1
ATOM 689 N N . ASN A 1 93 ? 38.028 -4.465 17.830 1.00 18.01 91 ASN A N 1
ATOM 690 C CA . ASN A 1 93 ? 39.357 -4.545 18.464 1.00 19.15 91 ASN A CA 1
ATOM 691 C C . ASN A 1 93 ? 39.469 -3.970 19.870 1.00 18.73 91 ASN A C 1
ATOM 692 O O . ASN A 1 93 ? 40.512 -4.128 20.528 1.00 21.37 91 ASN A O 1
ATOM 697 N N . GLU A 1 94 ? 38.422 -3.315 20.355 1.00 17.31 92 GLU A N 1
ATOM 698 C CA . GLU A 1 94 ? 38.430 -2.714 21.683 1.00 17.52 92 GLU A CA 1
ATOM 699 C C . GLU A 1 94 ? 38.611 -3.799 22.735 1.00 17.60 92 GLU A C 1
ATOM 700 O O . GLU A 1 94 ? 37.785 -4.708 22.870 1.00 18.84 92 GLU A O 1
ATOM 706 N N . LYS A 1 95 ? 39.706 -3.696 23.482 1.00 17.21 93 LYS A N 1
ATOM 707 C CA . LYS A 1 95 ? 40.067 -4.778 24.410 1.00 17.23 93 LYS A CA 1
ATOM 708 C C . LYS A 1 95 ? 39.054 -4.941 25.562 1.00 16.63 93 LYS A C 1
ATOM 709 O O . LYS A 1 95 ? 38.715 -6.047 25.971 1.00 17.38 93 LYS A O 1
ATOM 715 N N . VAL A 1 96 ? 38.603 -3.815 26.081 1.00 16.32 94 VAL A N 1
ATOM 716 C CA . VAL A 1 96 ? 37.652 -3.752 27.197 1.00 16.59 94 VAL A CA 1
ATOM 717 C C . VAL A 1 96 ? 36.463 -2.873 26.784 1.00 16.23 94 VAL A C 1
ATOM 718 O O . VAL A 1 96 ? 36.454 -1.647 27.001 1.00 16.66 94 VAL A O 1
ATOM 722 N N . PRO A 1 97 ? 35.459 -3.502 26.138 1.00 15.21 95 PRO A N 1
ATOM 723 C CA . PRO A 1 97 ? 34.327 -2.705 25.677 1.00 15.58 95 PRO A CA 1
ATOM 724 C C . PRO A 1 97 ? 33.706 -1.898 26.819 1.00 15.19 95 PRO A C 1
ATOM 725 O O . PRO A 1 97 ? 33.488 -2.420 27.906 1.00 15.35 95 PRO A O 1
ATOM 729 N N . PRO A 1 98 ? 33.398 -0.624 26.584 1.00 14.98 96 PRO A N 1
ATOM 730 C CA . PRO A 1 98 ? 32.909 0.189 27.707 1.00 14.58 96 PRO A CA 1
ATOM 731 C C . PRO A 1 98 ? 31.651 -0.348 28.388 1.00 14.30 96 PRO A C 1
ATOM 732 O O . PRO A 1 98 ? 31.476 -0.181 29.579 1.00 14.59 96 PRO A O 1
ATOM 736 N N . THR A 1 99 ? 30.786 -0.980 27.598 1.00 13.72 97 THR A N 1
ATOM 737 C CA . THR A 1 99 ? 29.550 -1.542 28.069 1.00 13.30 97 THR A CA 1
ATOM 738 C C . THR A 1 99 ? 29.706 -2.765 28.957 1.00 13.68 97 THR A C 1
ATOM 739 O O . THR A 1 99 ? 28.724 -3.210 29.544 1.00 13.30 97 THR A O 1
ATOM 743 N N . THR A 1 100 ? 30.932 -3.299 29.073 1.00 14.39 98 THR A N 1
ATOM 744 C CA . THR A 1 100 ? 31.210 -4.388 30.014 1.00 14.98 98 THR A CA 1
ATOM 745 C C . THR A 1 100 ? 31.689 -3.890 31.384 1.00 15.75 98 THR A C 1
ATOM 746 O O . THR A 1 100 ? 31.779 -4.695 32.308 1.00 15.86 98 THR A O 1
ATOM 750 N N . LEU A 1 101 ? 31.987 -2.596 31.514 1.00 16.55 99 LEU A N 1
ATOM 751 C CA . LEU A 1 101 ? 32.477 -2.030 32.775 1.00 17.91 99 LEU A CA 1
ATOM 752 C C . LEU A 1 101 ? 31.290 -1.632 33.664 1.00 18.76 99 LEU A C 1
ATOM 753 O O . LEU A 1 101 ? 30.180 -1.485 33.187 1.00 17.61 99 LEU A O 1
ATOM 758 N N . PRO A 1 102 ? 31.524 -1.453 34.972 1.00 18.70 100 PRO A N 1
ATOM 759 C CA . PRO A 1 102 ? 30.469 -0.941 35.838 1.00 18.57 100 PRO A CA 1
ATOM 760 C C . PRO A 1 102 ? 29.929 0.391 35.359 1.00 18.20 100 PRO A C 1
ATOM 761 O O . PRO A 1 102 ? 30.686 1.240 34.904 1.00 19.17 100 PRO A O 1
ATOM 765 N N . PHE A 1 103 ? 28.615 0.539 35.476 1.00 19.16 101 PHE A N 1
ATOM 766 C CA . PHE A 1 103 ? 27.906 1.730 35.028 1.00 19.03 101 PHE A CA 1
ATOM 767 C C . PHE A 1 103 ? 28.302 2.941 35.875 1.00 19.58 101 PHE A C 1
ATOM 768 O O . PHE A 1 103 ? 28.373 2.846 37.103 1.00 20.75 101 PHE A O 1
ATOM 776 N N . GLN A 1 104 ? 28.553 4.064 35.203 1.00 19.77 102 GLN A N 1
ATOM 777 C CA . GLN A 1 104 ? 28.836 5.348 35.848 1.00 20.79 102 GLN A CA 1
ATOM 778 C C . GLN A 1 104 ? 27.873 6.385 35.294 1.00 19.42 102 GLN A C 1
ATOM 779 O O . GLN A 1 104 ? 28.081 6.930 34.212 1.00 18.91 102 GLN A O 1
ATOM 785 N N . LYS A 1 105 ? 26.826 6.686 36.044 1.00 19.99 103 LYS A N 1
ATOM 786 C CA . LYS A 1 105 ? 25.747 7.516 35.526 1.00 19.91 103 LYS A CA 1
ATOM 787 C C . LYS A 1 105 ? 26.217 8.897 35.069 1.00 18.37 103 LYS A C 1
ATOM 788 O O . LYS A 1 105 ? 25.738 9.433 34.083 1.00 17.36 103 LYS A O 1
ATOM 794 N N . ASP A 1 106 ? 27.185 9.464 35.774 1.00 19.09 104 ASP A N 1
ATOM 795 C CA . ASP A 1 106 ? 27.644 10.804 35.459 1.00 19.89 104 ASP A CA 1
ATOM 796 C C . ASP A 1 106 ? 28.510 10.825 34.206 1.00 19.44 104 ASP A C 1
ATOM 797 O O . ASP A 1 106 ? 28.631 11.864 33.563 1.00 20.29 104 ASP A O 1
ATOM 802 N N . GLN A 1 107 ? 29.070 9.672 33.844 1.00 19.18 105 GLN A N 1
ATOM 803 C CA . GLN A 1 107 ? 29.834 9.527 32.610 1.00 19.44 105 GLN A CA 1
ATOM 804 C C . GLN A 1 107 ? 28.934 9.078 31.452 1.00 19.49 105 GLN A C 1
ATOM 805 O O . GLN A 1 107 ? 29.364 8.950 30.307 1.00 25.31 105 GLN A O 1
ATOM 811 N N . TYR A 1 108 ? 27.699 8.762 31.760 1.00 17.34 106 TYR A N 1
ATOM 812 C CA . TYR A 1 108 ? 26.736 8.338 30.766 1.00 17.09 106 TYR A CA 1
ATOM 813 C C . TYR A 1 108 ? 25.874 9.522 30.305 1.00 18.33 106 TYR A C 1
ATOM 814 O O . TYR A 1 108 ? 25.872 9.878 29.116 1.00 16.95 106 TYR A O 1
ATOM 823 N N . TYR A 1 109 ? 25.156 10.141 31.254 1.00 19.40 107 TYR A N 1
ATOM 824 C CA . TYR A 1 109 ? 24.371 11.361 30.978 1.00 20.70 107 TYR A CA 1
ATOM 825 C C . TYR A 1 109 ? 25.265 12.596 30.994 1.00 22.78 107 TYR A C 1
ATOM 826 O O . TYR A 1 109 ? 25.413 13.294 32.005 1.00 22.68 107 TYR A O 1
ATOM 835 N N . THR A 1 110 ? 25.834 12.875 29.838 1.00 24.50 108 THR A N 1
ATOM 836 C CA . THR A 1 110 ? 26.921 13.829 29.715 1.00 24.50 108 THR A CA 1
ATOM 837 C C . THR A 1 110 ? 26.480 15.211 29.230 1.00 25.03 108 THR A C 1
ATOM 838 O O . THR A 1 110 ? 27.208 16.186 29.419 1.00 28.87 108 THR A O 1
ATOM 842 N N . ASN A 1 111 ? 25.307 15.297 28.615 1.00 26.22 109 ASN A N 1
ATOM 843 C CA . ASN A 1 111 ? 24.727 16.566 28.175 1.00 26.74 109 ASN A CA 1
ATOM 844 C C . ASN A 1 111 ? 24.008 17.210 29.366 1.00 27.49 109 ASN A C 1
ATOM 845 O O . ASN A 1 111 ? 23.043 16.646 29.875 1.00 24.22 109 ASN A O 1
ATOM 850 N N . GLN A 1 112 ? 24.457 18.401 29.785 1.00 28.99 110 GLN A N 1
ATOM 851 C CA . GLN A 1 112 ? 23.961 19.072 31.012 1.00 31.62 110 GLN A CA 1
ATOM 852 C C . GLN A 1 112 ? 23.030 20.253 30.789 1.00 33.09 110 GLN A C 1
ATOM 853 O O . GLN A 1 112 ? 22.843 21.075 31.682 1.00 34.97 110 GLN A O 1
ATOM 859 N N . LYS A 1 113 ? 22.455 20.380 29.609 1.00 36.94 111 LYS A N 1
ATOM 860 C CA . LYS A 1 113 ? 21.347 21.311 29.466 1.00 38.95 111 LYS A CA 1
ATOM 861 C C . LYS A 1 113 ? 20.271 20.914 30.483 1.00 42.61 111 LYS A C 1
ATOM 862 O O . LYS A 1 113 ? 20.036 19.723 30.701 1.00 41.95 111 LYS A O 1
ATOM 867 N N . GLU A 1 114 ? 19.647 21.901 31.128 1.00 43.60 112 GLU A N 1
ATOM 868 C CA . GLU A 1 114 ? 18.509 21.636 32.013 1.00 44.08 112 GLU A CA 1
ATOM 869 C C . GLU A 1 114 ? 17.364 20.995 31.229 1.00 43.44 112 GLU A C 1
ATOM 870 O O . GLU A 1 114 ? 16.717 20.062 31.708 1.00 42.86 112 GLU A O 1
ATOM 876 N N . ASP A 1 115 ? 17.119 21.504 30.021 1.00 40.96 113 ASP A N 1
ATOM 877 C CA . ASP A 1 115 ? 16.026 21.007 29.184 1.00 42.54 113 ASP A CA 1
ATOM 878 C C . ASP A 1 115 ? 16.272 19.588 28.675 1.00 38.67 113 ASP A C 1
ATOM 879 O O . ASP A 1 115 ? 15.335 18.921 28.241 1.00 40.67 113 ASP A O 1
ATOM 884 N N . VAL A 1 116 ? 17.521 19.131 28.719 1.00 34.10 114 VAL A N 1
ATOM 885 C CA . VAL A 1 116 ? 17.851 17.776 28.274 1.00 33.30 114 VAL A CA 1
ATOM 886 C C . VAL A 1 116 ? 17.778 16.792 29.437 1.00 31.02 114 VAL A C 1
ATOM 887 O O . VAL A 1 116 ? 17.443 15.619 29.256 1.00 28.34 114 VAL A O 1
ATOM 891 N N . LEU A 1 117 ? 18.051 17.262 30.642 1.00 29.79 115 LEU A N 1
ATOM 892 C CA . LEU A 1 117 ? 17.977 16.397 31.815 1.00 30.74 115 LEU A CA 1
ATOM 893 C C . LEU A 1 117 ? 16.538 15.982 32.177 1.00 27.22 115 LEU A C 1
ATOM 894 O O . LEU A 1 117 ? 16.330 14.957 32.835 1.00 25.90 115 LEU A O 1
ATOM 899 N N . LYS A 1 118 ? 15.539 16.744 31.724 1.00 28.01 116 LYS A N 1
ATOM 900 C CA . LYS A 1 118 ? 14.148 16.329 31.923 1.00 26.94 116 LYS A CA 1
ATOM 901 C C . LYS A 1 118 ? 13.826 15.044 31.145 1.00 24.26 116 LYS A C 1
ATOM 902 O O . LYS A 1 118 ? 12.833 14.385 31.408 1.00 24.26 116 LYS A O 1
ATOM 908 N N . PHE A 1 119 ? 14.676 14.675 30.193 1.00 21.21 117 PHE A N 1
ATOM 909 C CA . PHE A 1 119 ? 14.447 13.444 29.429 1.00 20.16 117 PHE A CA 1
ATOM 910 C C . PHE A 1 119 ? 15.080 12.203 30.050 1.00 19.08 117 PHE A C 1
ATOM 911 O O . PHE A 1 119 ? 14.909 11.097 29.535 1.00 18.82 117 PHE A O 1
ATOM 919 N N . ILE A 1 120 ? 15.772 12.351 31.175 1.00 19.14 118 ILE A N 1
ATOM 920 C CA . ILE A 1 120 ? 16.287 11.195 31.902 1.00 20.44 118 ILE A CA 1
ATOM 921 C C . ILE A 1 120 ? 15.119 10.391 32.442 1.00 21.78 118 ILE A C 1
ATOM 922 O O . ILE A 1 120 ? 14.301 10.910 33.206 1.00 24.35 118 ILE A O 1
ATOM 927 N N . ARG A 1 121 ? 15.019 9.131 32.049 1.00 21.21 119 ARG A N 1
ATOM 928 C CA . ARG A 1 121 ? 13.892 8.314 32.481 1.00 23.23 119 ARG A CA 1
ATOM 929 C C . ARG A 1 121 ? 14.095 7.788 33.895 1.00 23.55 119 ARG A C 1
ATOM 930 O O . ARG A 1 121 ? 15.223 7.655 34.359 1.00 24.76 119 ARG A O 1
ATOM 938 N N . PRO A 1 122 ? 12.984 7.485 34.590 1.00 24.38 120 PRO A N 1
ATOM 939 C CA . PRO A 1 122 ? 13.095 6.907 35.936 1.00 25.07 120 PRO A CA 1
ATOM 940 C C . PRO A 1 122 ? 13.526 5.436 35.963 1.00 25.56 120 PRO A C 1
ATOM 941 O O . PRO A 1 122 ? 13.714 4.874 37.040 1.00 28.02 120 PRO A O 1
ATOM 945 N N . TYR A 1 123 ? 13.679 4.836 34.784 1.00 23.24 121 TYR A N 1
ATOM 946 C CA . TYR A 1 123 ? 14.174 3.484 34.619 1.00 21.54 121 TYR A CA 1
ATOM 947 C C . TYR A 1 123 ? 15.378 3.539 33.672 1.00 21.02 121 TYR A C 1
ATOM 948 O O . TYR A 1 123 ? 15.482 4.421 32.830 1.00 20.65 121 TYR A O 1
ATOM 957 N N . ILE A 1 124 ? 16.274 2.590 33.842 1.00 20.53 122 ILE A N 1
ATOM 958 C CA . ILE A 1 124 ? 17.462 2.467 32.995 1.00 20.79 122 ILE A CA 1
ATOM 959 C C . ILE A 1 124 ? 18.066 1.112 33.270 1.00 21.15 122 ILE A C 1
ATOM 960 O O . ILE A 1 124 ? 18.048 0.633 34.411 1.00 23.85 122 ILE A O 1
ATOM 965 N N . PHE A 1 125 ? 18.611 0.474 32.239 1.00 20.10 123 PHE A N 1
ATOM 966 C CA . PHE A 1 125 ? 19.397 -0.730 32.432 1.00 20.46 123 PHE A CA 1
ATOM 967 C C . PHE A 1 125 ? 20.792 -0.274 32.836 1.00 21.18 123 PHE A C 1
ATOM 968 O O . PHE A 1 125 ? 21.473 0.415 32.060 1.00 24.76 123 PHE A O 1
ATOM 976 N N . ASP A 1 126 ? 21.219 -0.612 34.048 1.00 20.90 124 ASP A N 1
ATOM 977 C CA . ASP A 1 126 ? 22.445 -0.048 34.630 1.00 22.30 124 ASP A CA 1
ATOM 978 C C . ASP A 1 126 ? 23.514 -1.111 34.873 1.00 21.55 124 ASP A C 1
ATOM 979 O O . ASP A 1 126 ? 24.387 -0.939 35.737 1.00 22.97 124 ASP A O 1
ATOM 984 N N . GLN A 1 127 ? 23.438 -2.207 34.115 1.00 18.30 125 GLN A N 1
ATOM 985 C CA . GLN A 1 127 ? 24.320 -3.334 34.305 1.00 19.06 125 GLN A CA 1
ATOM 986 C C . GLN A 1 127 ? 25.280 -3.473 33.137 1.00 17.11 125 GLN A C 1
ATOM 987 O O . GLN A 1 127 ? 24.970 -3.074 32.001 1.00 17.81 125 GLN A O 1
ATOM 993 N N . PRO A 1 128 ? 26.433 -4.103 33.385 1.00 16.05 126 PRO A N 1
ATOM 994 C CA . PRO A 1 128 ? 27.272 -4.527 32.272 1.00 15.58 126 PRO A CA 1
ATOM 995 C C . PRO A 1 128 ? 26.534 -5.474 31.328 1.00 15.44 126 PRO A C 1
ATOM 996 O O . PRO A 1 128 ? 25.626 -6.206 31.747 1.00 17.69 126 PRO A O 1
ATOM 1000 N N . HIS A 1 129 ? 26.909 -5.460 30.059 1.00 14.62 127 HIS A N 1
ATOM 1001 C CA . HIS A 1 129 ? 26.323 -6.385 29.082 1.00 13.79 127 HIS A CA 1
ATOM 1002 C C . HIS A 1 129 ? 27.315 -6.669 27.963 1.00 14.04 127 HIS A C 1
ATOM 1003 O O . HIS A 1 129 ? 28.338 -5.983 27.837 1.00 14.47 127 HIS A O 1
ATOM 1010 N N . ASN A 1 130 ? 26.995 -7.686 27.167 1.00 14.36 128 ASN A N 1
ATOM 1011 C CA . ASN A 1 130 ? 27.836 -8.160 26.087 1.00 14.61 128 ASN A CA 1
ATOM 1012 C C . ASN A 1 130 ? 27.424 -7.685 24.690 1.00 14.19 128 ASN A C 1
ATOM 1013 O O . ASN A 1 130 ? 27.661 -8.376 23.693 1.00 14.76 128 ASN A O 1
ATOM 1018 N N . GLY A 1 131 ? 26.826 -6.505 24.580 1.00 13.35 129 GLY A N 1
ATOM 1019 C CA . GLY A 1 131 ? 26.477 -5.972 23.274 1.00 12.67 129 GLY A CA 1
ATOM 1020 C C . GLY A 1 131 ? 27.612 -5.941 22.253 1.00 12.47 129 GLY A C 1
ATOM 1021 O O . GLY A 1 131 ? 27.348 -6.031 21.058 1.00 12.40 129 GLY A O 1
ATOM 1022 N N . HIS A 1 132 ? 28.857 -5.812 22.690 1.00 13.08 130 HIS A N 1
ATOM 1023 C CA . HIS A 1 132 ? 29.975 -5.899 21.738 1.00 13.71 130 HIS A CA 1
ATOM 1024 C C . HIS A 1 132 ? 29.942 -7.195 20.921 1.00 14.11 130 HIS A C 1
ATOM 1025 O O . HIS A 1 132 ? 30.392 -7.223 19.794 1.00 15.24 130 HIS A O 1
ATOM 1032 N N . ALA A 1 133 ? 29.431 -8.259 21.507 1.00 14.24 131 ALA A N 1
ATOM 1033 C CA . ALA A 1 133 ? 29.464 -9.548 20.828 1.00 14.14 131 ALA A CA 1
ATOM 1034 C C . ALA A 1 133 ? 28.383 -9.627 19.753 1.00 15.24 131 ALA A C 1
ATOM 1035 O O . ALA A 1 133 ? 28.336 -10.593 18.990 1.00 18.25 131 ALA A O 1
ATOM 1037 N N . ASN A 1 134 ? 27.534 -8.611 19.669 1.00 13.55 132 ASN A N 1
ATOM 1038 C CA . ASN A 1 134 ? 26.437 -8.551 18.690 1.00 13.62 132 ASN A CA 1
ATOM 1039 C C . ASN A 1 134 ? 26.781 -7.699 17.477 1.00 13.91 132 ASN A C 1
ATOM 1040 O O . ASN A 1 134 ? 25.922 -7.439 16.651 1.00 14.47 132 ASN A O 1
ATOM 1045 N N . ILE A 1 135 ? 28.027 -7.227 17.401 1.00 13.66 133 ILE A N 1
ATOM 1046 C CA . ILE A 1 135 ? 28.520 -6.494 16.256 1.00 13.83 133 ILE A CA 1
ATOM 1047 C C . ILE A 1 135 ? 29.187 -7.496 15.325 1.00 13.57 133 ILE A C 1
ATOM 1048 O O . ILE A 1 135 ? 30.017 -8.273 15.754 1.00 14.52 133 ILE A O 1
ATOM 1053 N N . ILE A 1 136 ? 28.823 -7.487 14.049 1.00 13.45 134 ILE A N 1
ATOM 1054 C CA . ILE A 1 136 ? 29.463 -8.397 13.094 1.00 13.32 134 ILE A CA 1
ATOM 1055 C C . ILE A 1 136 ? 30.969 -8.171 13.085 1.00 14.65 134 ILE A C 1
ATOM 1056 O O . ILE A 1 136 ? 31.414 -7.035 13.188 1.00 14.45 134 ILE A O 1
ATOM 1061 N N . HIS A 1 137 ? 31.743 -9.250 12.968 1.00 15.62 135 HIS A N 1
ATOM 1062 C CA . HIS A 1 137 ? 33.189 -9.129 12.883 1.00 16.79 135 HIS A CA 1
ATOM 1063 C C . HIS A 1 137 ? 33.719 -9.132 11.461 1.00 16.38 135 HIS A C 1
ATOM 1064 O O . HIS A 1 137 ? 33.458 -10.057 10.678 1.00 16.25 135 HIS A O 1
ATOM 1071 N N . LEU A 1 138 ? 34.492 -8.092 11.162 1.00 17.06 136 LEU A N 1
ATOM 1072 C CA . LEU A 1 138 ? 35.317 -8.049 9.968 1.00 16.99 136 LEU A CA 1
ATOM 1073 C C . LEU A 1 138 ? 36.545 -8.943 10.138 1.00 16.46 136 LEU A C 1
ATOM 1074 O O . LEU A 1 138 ? 37.324 -8.793 11.096 1.00 16.90 136 LEU A O 1
ATOM 1079 N N . PHE A 1 139 ? 36.724 -9.881 9.208 1.00 16.02 137 PHE A N 1
ATOM 1080 C CA . PHE A 1 139 ? 37.851 -10.820 9.247 1.00 16.52 137 PHE A CA 1
ATOM 1081 C C . PHE A 1 139 ? 39.008 -10.428 8.337 1.00 16.43 137 PHE A C 1
ATOM 1082 O O . PHE A 1 139 ? 40.171 -10.732 8.633 1.00 19.01 137 PHE A O 1
ATOM 1090 N N . ASP A 1 140 ? 38.708 -9.778 7.227 1.00 16.94 138 ASP A N 1
ATOM 1091 C CA . ASP A 1 140 ? 39.758 -9.503 6.225 1.00 17.67 138 ASP A CA 1
ATOM 1092 C C . ASP A 1 140 ? 39.290 -8.479 5.214 1.00 18.37 138 ASP A C 1
ATOM 1093 O O . ASP A 1 140 ? 38.084 -8.212 5.038 1.00 17.99 138 ASP A O 1
ATOM 1098 N N . ILE A 1 141 ? 40.281 -7.890 4.554 1.00 18.88 139 ILE A N 1
ATOM 1099 C CA . ILE A 1 141 ? 40.109 -6.860 3.553 1.00 19.62 139 ILE A CA 1
ATOM 1100 C C . ILE A 1 141 ? 40.909 -7.364 2.352 1.00 19.10 139 ILE A C 1
ATOM 1101 O O . ILE A 1 141 ? 42.109 -7.524 2.474 1.00 20.51 139 ILE A O 1
ATOM 1106 N N . ILE A 1 142 ? 40.222 -7.646 1.255 1.00 18.18 140 ILE A N 1
ATOM 1107 C CA . ILE A 1 142 ? 40.814 -8.376 0.128 1.00 18.19 140 ILE A CA 1
ATOM 1108 C C . ILE A 1 142 ? 40.570 -7.722 -1.225 1.00 19.20 140 ILE A C 1
ATOM 1109 O O . ILE A 1 142 ? 39.684 -6.897 -1.405 1.00 17.93 140 ILE A O 1
ATOM 1114 N N . LYS A 1 143 ? 41.353 -8.134 -2.220 1.00 19.50 141 LYS A N 1
ATOM 1115 C CA . LYS A 1 143 ? 41.018 -7.851 -3.609 1.00 20.71 141 LYS A CA 1
ATOM 1116 C C . LYS A 1 143 ? 40.998 -9.152 -4.407 1.00 19.92 141 LYS A C 1
ATOM 1117 O O . LYS A 1 143 ? 41.812 -10.052 -4.162 1.00 20.44 141 LYS A O 1
ATOM 1123 N N . ASP A 1 144 ? 40.061 -9.249 -5.338 1.00 19.90 142 ASP A N 1
ATOM 1124 C CA . ASP A 1 144 ? 40.012 -10.374 -6.258 1.00 22.29 142 ASP A CA 1
ATOM 1125 C C . ASP A 1 144 ? 41.343 -10.410 -7.023 1.00 21.57 142 ASP A C 1
ATOM 1126 O O . ASP A 1 144 ? 41.833 -9.378 -7.466 1.00 21.94 142 ASP A O 1
ATOM 1131 N N . PRO A 1 145 ? 41.954 -11.600 -7.142 1.00 22.30 143 PRO A N 1
ATOM 1132 C CA . PRO A 1 145 ? 43.295 -11.692 -7.718 1.00 22.25 143 PRO A CA 1
ATOM 1133 C C . PRO A 1 145 ? 43.330 -11.467 -9.233 1.00 23.78 143 PRO A C 1
ATOM 1134 O O . PRO A 1 145 ? 44.391 -11.181 -9.775 1.00 24.61 143 PRO A O 1
ATOM 1138 N N . ILE A 1 146 ? 42.188 -11.612 -9.894 1.00 23.39 144 ILE A N 1
ATOM 1139 C CA . ILE A 1 146 ? 42.061 -11.400 -11.334 1.00 25.34 144 ILE A CA 1
ATOM 1140 C C . ILE A 1 146 ? 41.478 -10.016 -11.626 1.00 27.12 144 ILE A C 1
ATOM 1141 O O . ILE A 1 146 ? 42.110 -9.219 -12.327 1.00 28.61 144 ILE A O 1
ATOM 1146 N N . SER A 1 147 ? 40.291 -9.724 -11.092 1.00 26.64 145 SER A N 1
ATOM 1147 C CA . SER A 1 147 ? 39.606 -8.456 -11.395 1.00 27.04 145 SER A CA 1
ATOM 1148 C C . SER A 1 147 ? 40.120 -7.278 -10.573 1.00 26.17 145 SER A C 1
ATOM 1149 O O . SER A 1 147 ? 39.918 -6.121 -10.956 1.00 26.85 145 SER A O 1
ATOM 1152 N N . LYS A 1 148 ? 40.783 -7.567 -9.455 1.00 24.82 146 LYS A N 1
ATOM 1153 C CA . LYS A 1 148 ? 41.287 -6.554 -8.514 1.00 25.63 146 LYS A CA 1
ATOM 1154 C C . LYS A 1 148 ? 40.179 -5.807 -7.743 1.00 25.45 146 LYS A C 1
ATOM 1155 O O . LYS A 1 148 ? 40.478 -4.818 -7.062 1.00 26.32 146 LYS A O 1
ATOM 1159 N N . THR A 1 149 ? 38.948 -6.305 -7.823 1.00 26.37 147 THR A N 1
ATOM 1160 C CA . THR A 1 149 ? 37.803 -5.699 -7.143 1.00 27.49 147 THR A CA 1
ATOM 1161 C C . THR A 1 149 ? 37.957 -5.870 -5.627 1.00 24.67 147 THR A C 1
ATOM 1162 O O . THR A 1 149 ? 38.267 -6.954 -5.149 1.00 22.89 147 THR A O 1
ATOM 1166 N N . PRO A 1 150 ? 37.736 -4.793 -4.862 1.00 23.75 148 PRO A N 1
ATOM 1167 C CA . PRO A 1 150 ? 37.900 -4.879 -3.412 1.00 22.33 148 PRO A CA 1
ATOM 1168 C C . PRO A 1 150 ? 36.694 -5.544 -2.745 1.00 19.93 148 PRO A C 1
ATOM 1169 O O . PRO A 1 150 ? 35.563 -5.476 -3.253 1.00 20.16 148 PRO A O 1
ATOM 1173 N N . ALA A 1 151 ? 36.958 -6.236 -1.647 1.00 18.26 149 ALA A N 1
ATOM 1174 C CA . ALA A 1 151 ? 35.890 -6.865 -0.866 1.00 17.94 149 ALA A CA 1
ATOM 1175 C C . ALA A 1 151 ? 36.228 -6.897 0.599 1.00 16.12 149 ALA A C 1
ATOM 1176 O O . ALA A 1 151 ? 37.378 -6.844 0.986 1.00 16.87 149 ALA A O 1
ATOM 1178 N N . LEU A 1 152 ? 35.181 -6.965 1.431 1.00 16.79 150 LEU A N 1
ATOM 1179 C CA . LEU A 1 152 ? 35.325 -7.199 2.860 1.00 16.56 150 LEU A CA 1
ATOM 1180 C C . LEU A 1 152 ? 34.872 -8.616 3.197 1.00 15.42 150 LEU A C 1
ATOM 1181 O O . LEU A 1 152 ? 33.884 -9.085 2.650 1.00 16.91 150 LEU A O 1
ATOM 1186 N N . VAL A 1 153 ? 35.605 -9.263 4.077 1.00 15.16 151 VAL A N 1
ATOM 1187 C CA . VAL A 1 153 ? 35.318 -10.621 4.519 1.00 15.77 151 VAL A CA 1
ATOM 1188 C C . VAL A 1 153 ? 34.830 -10.549 5.962 1.00 15.21 151 VAL A C 1
ATOM 1189 O O . VAL A 1 153 ? 35.524 -10.023 6.822 1.00 15.46 151 VAL A O 1
ATOM 1193 N N . PHE A 1 154 ? 33.662 -11.143 6.209 1.00 15.39 152 PHE A N 1
ATOM 1194 C CA . PHE A 1 154 ? 33.024 -11.132 7.510 1.00 15.24 152 PHE A CA 1
ATOM 1195 C C . PHE A 1 154 ? 32.726 -12.529 8.033 1.00 15.95 152 PHE A C 1
ATOM 1196 O O . PHE A 1 154 ? 32.591 -13.489 7.284 1.00 16.15 152 PHE A O 1
ATOM 1204 N N . GLU A 1 155 ? 32.603 -12.583 9.351 1.00 16.96 153 GLU A N 1
ATOM 1205 C CA . GLU A 1 155 ? 31.834 -13.576 10.074 1.00 18.01 153 GLU A CA 1
ATOM 1206 C C . GLU A 1 155 ? 30.534 -13.908 9.334 1.00 18.16 153 GLU A C 1
ATOM 1207 O O . GLU A 1 155 ? 29.849 -12.997 8.868 1.00 19.82 153 GLU A O 1
ATOM 1213 N N . TYR A 1 156 ? 30.216 -15.199 9.240 1.00 17.39 154 TYR A N 1
ATOM 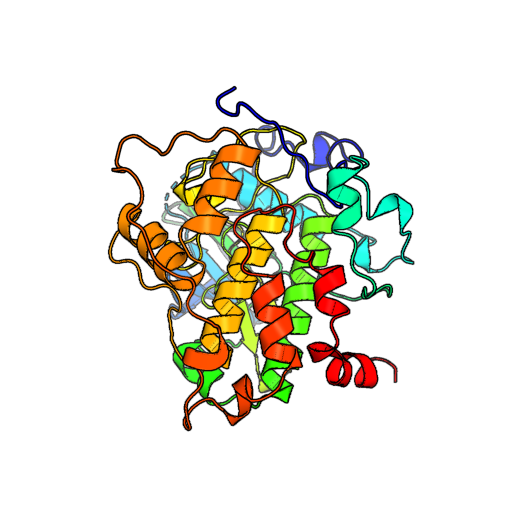1214 C CA . TYR A 1 156 ? 28.959 -15.673 8.644 1.00 17.18 154 TYR A CA 1
ATOM 1215 C C . TYR A 1 156 ? 27.900 -15.926 9.723 1.00 16.01 154 TYR A C 1
ATOM 1216 O O . TYR A 1 156 ? 28.187 -16.557 10.740 1.00 16.33 154 TYR A O 1
ATOM 1225 N N . VAL A 1 157 ? 26.678 -15.453 9.473 1.00 14.66 155 VAL A N 1
ATOM 1226 C CA . VAL A 1 157 ? 25.529 -15.770 10.320 1.00 14.99 155 VAL A CA 1
ATOM 1227 C C . VAL A 1 157 ? 24.530 -16.596 9.512 1.00 15.14 155 VAL A C 1
ATOM 1228 O O . VAL A 1 157 ? 24.259 -16.248 8.352 1.00 15.71 155 VAL A O 1
ATOM 1232 N N . ASP A 1 158 ? 23.994 -17.662 10.114 1.00 14.82 156 ASP A N 1
ATOM 1233 C CA . ASP A 1 158 ? 22.930 -18.466 9.464 1.00 16.22 156 ASP A CA 1
ATOM 1234 C C . ASP A 1 158 ? 21.577 -17.754 9.589 1.00 15.16 156 ASP A C 1
ATOM 1235 O O . ASP A 1 158 ? 20.709 -18.144 10.384 1.00 15.84 156 ASP A O 1
ATOM 1240 N N . ASN A 1 159 ? 21.428 -16.689 8.806 1.00 16.09 157 ASN A N 1
ATOM 1241 C CA . ASN A 1 159 ? 20.254 -15.826 8.845 1.00 15.36 157 ASN A C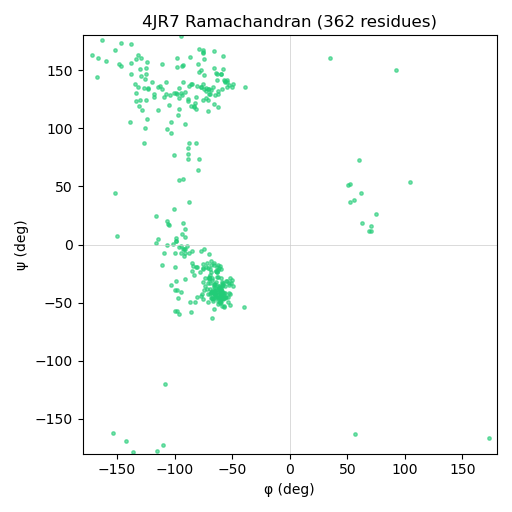A 1
ATOM 1242 C C . ASN A 1 159 ? 19.053 -16.427 8.135 1.00 15.65 157 ASN A C 1
ATOM 1243 O O . ASN A 1 159 ? 19.194 -17.179 7.182 1.00 18.15 157 ASN A O 1
ATOM 1248 N N . VAL A 1 160 ? 17.892 -16.058 8.634 1.00 15.42 158 VAL A N 1
ATOM 1249 C CA . VAL A 1 160 ? 16.618 -16.242 7.918 1.00 15.56 158 VAL A CA 1
ATOM 1250 C C . VAL A 1 160 ? 16.040 -14.840 7.687 1.00 15.58 158 VAL A C 1
ATOM 1251 O O . VAL A 1 160 ? 15.900 -14.053 8.638 1.00 16.61 158 VAL A O 1
ATOM 1255 N N . ASP A 1 161 ? 15.707 -14.542 6.429 1.00 16.06 159 ASP A N 1
ATOM 1256 C CA . ASP A 1 161 ? 15.187 -13.241 6.053 1.00 15.65 159 ASP A CA 1
ATOM 1257 C C . ASP A 1 161 ? 14.049 -12.863 6.995 1.00 15.79 159 ASP A C 1
ATOM 1258 O O . ASP A 1 161 ? 13.188 -13.676 7.317 1.00 15.70 159 ASP A O 1
ATOM 1263 N N . PHE A 1 162 ? 14.016 -11.608 7.428 1.00 15.42 160 PHE A N 1
ATOM 1264 C CA . PHE A 1 162 ? 13.022 -11.172 8.382 1.00 14.88 160 PHE A CA 1
ATOM 1265 C C . PHE A 1 162 ? 11.583 -11.433 7.946 1.00 14.65 160 PHE A C 1
ATOM 1266 O O . PHE A 1 162 ? 10.713 -11.672 8.796 1.00 16.10 160 PHE A O 1
ATOM 1274 N N . ARG A 1 163 ? 11.344 -11.396 6.639 1.00 14.76 161 ARG A N 1
ATOM 1275 C CA . ARG A 1 163 ? 9.968 -11.608 6.150 1.00 15.38 161 ARG A CA 1
ATOM 1276 C C . ARG A 1 163 ? 9.518 -13.040 6.313 1.00 16.34 161 ARG A C 1
ATOM 1277 O O . ARG A 1 163 ? 8.311 -13.315 6.320 1.00 18.04 161 ARG A O 1
ATOM 1285 N N . ILE A 1 164 ? 10.482 -13.938 6.459 1.00 15.61 162 ILE A N 1
ATOM 1286 C CA . ILE A 1 164 ? 10.233 -15.340 6.726 1.00 15.67 162 ILE A CA 1
ATOM 1287 C C . ILE A 1 164 ? 10.269 -15.626 8.224 1.00 16.50 162 ILE A C 1
ATOM 1288 O O . ILE A 1 164 ? 9.457 -16.384 8.757 1.00 17.53 162 ILE A O 1
ATOM 1293 N N . LEU A 1 165 ? 11.226 -15.021 8.932 1.00 16.04 163 LEU A N 1
ATOM 1294 C CA . LEU A 1 165 ? 11.424 -15.308 10.346 1.00 16.42 163 LEU A CA 1
ATOM 1295 C C . LEU A 1 165 ? 10.471 -14.591 11.287 1.00 16.45 163 LEU A C 1
ATOM 1296 O O . LEU A 1 165 ? 9.959 -15.177 12.238 1.00 17.23 163 LEU A O 1
ATOM 1301 N N . TYR A 1 166 ? 10.253 -13.303 11.080 1.00 16.14 164 TYR A N 1
ATOM 1302 C CA . TYR A 1 166 ? 9.520 -12.535 12.071 1.00 16.71 164 TYR A CA 1
ATOM 1303 C C . TYR A 1 166 ? 8.116 -13.053 12.354 1.00 17.15 164 TYR A C 1
ATOM 1304 O O . TYR A 1 166 ? 7.741 -13.094 13.511 1.00 17.74 164 TYR A O 1
ATOM 1313 N N . PRO A 1 167 ? 7.366 -13.489 11.311 1.00 18.13 165 PRO A N 1
ATOM 1314 C CA . PRO A 1 167 ? 6.022 -14.010 11.602 1.00 19.86 165 PRO A CA 1
ATOM 1315 C C . PRO A 1 167 ? 6.017 -15.233 12.523 1.00 20.83 165 PRO A C 1
ATOM 1316 O O . PRO A 1 167 ? 4.977 -15.538 13.107 1.00 22.51 165 PRO A O 1
ATOM 1320 N N . LYS A 1 168 ? 7.153 -15.917 12.655 1.00 19.83 166 LYS A N 1
ATOM 1321 C CA . LYS A 1 168 ? 7.286 -17.092 13.530 1.00 20.47 166 LYS A CA 1
ATOM 1322 C C . LYS A 1 168 ? 7.503 -16.742 14.999 1.00 20.81 166 LYS A C 1
ATOM 1323 O O . LYS A 1 168 ? 7.301 -17.583 15.868 1.00 22.36 166 LYS A O 1
ATOM 1329 N N . LEU A 1 169 ? 7.931 -15.518 15.283 1.00 20.12 167 LEU A N 1
ATOM 1330 C CA . LEU A 1 169 ? 8.413 -15.186 16.601 1.00 20.22 167 LEU A CA 1
ATOM 1331 C C . LEU A 1 169 ? 7.271 -14.904 17.566 1.00 19.08 167 LEU A C 1
ATOM 1332 O O . LEU A 1 169 ? 6.336 -14.171 17.254 1.00 20.02 167 LEU A O 1
ATOM 1337 N N . THR A 1 170 ? 7.397 -15.449 18.765 1.00 18.37 168 THR A N 1
ATOM 1338 C CA . THR A 1 170 ? 6.483 -15.139 19.840 1.00 19.18 168 THR A CA 1
ATOM 1339 C C . THR A 1 170 ? 6.786 -13.749 20.409 1.00 19.33 168 THR A C 1
ATOM 1340 O O . THR A 1 170 ? 7.830 -13.152 20.134 1.00 18.51 168 THR A O 1
ATOM 1344 N N . ASP A 1 171 ? 5.875 -13.235 21.217 1.00 18.63 169 ASP A N 1
ATOM 1345 C CA . ASP A 1 171 ? 6.065 -11.993 21.939 1.00 19.10 169 ASP A CA 1
ATOM 1346 C C . ASP A 1 171 ? 7.405 -12.050 22.698 1.00 18.14 169 ASP A C 1
ATOM 1347 O O . ASP A 1 171 ? 8.263 -11.168 22.553 1.00 17.43 169 ASP A O 1
ATOM 1352 N N . LEU A 1 172 ? 7.626 -13.094 23.480 1.00 18.39 170 LEU A N 1
ATOM 1353 C CA . LEU A 1 172 ? 8.854 -13.173 24.274 1.00 18.92 170 LEU A CA 1
ATOM 1354 C C . LEU A 1 172 ? 10.098 -13.212 23.394 1.00 17.81 170 LEU A C 1
ATOM 1355 O O . LEU A 1 172 ? 11.130 -12.667 23.778 1.00 17.08 170 LEU A O 1
ATOM 1360 N N . GLU A 1 173 ? 10.020 -13.865 22.241 1.00 16.95 171 GLU A N 1
ATOM 1361 C CA . GLU A 1 173 ? 11.163 -13.904 21.330 1.00 16.33 171 GLU A CA 1
ATOM 1362 C C . GLU A 1 173 ? 11.465 -12.531 20.739 1.00 16.52 171 GLU A C 1
ATOM 1363 O O . GLU A 1 173 ? 12.642 -12.162 20.580 1.00 15.99 171 GLU A O 1
ATOM 1369 N N . ILE A 1 174 ? 10.429 -11.777 20.382 1.00 16.62 172 ILE A N 1
ATOM 1370 C CA . ILE A 1 174 ? 10.644 -10.418 19.883 1.00 16.51 172 ILE A CA 1
ATOM 1371 C C . ILE A 1 174 ? 11.298 -9.579 20.981 1.00 17.03 172 ILE A C 1
ATOM 1372 O O . ILE A 1 174 ? 12.260 -8.853 20.728 1.00 16.30 172 ILE A O 1
ATOM 1377 N N . ARG A 1 175 ? 10.796 -9.675 22.213 1.00 15.98 173 ARG A N 1
ATOM 1378 C CA . ARG A 1 175 ? 11.436 -8.989 23.336 1.00 16.13 173 ARG A CA 1
ATOM 1379 C C . ARG A 1 175 ? 12.910 -9.380 23.453 1.00 15.50 173 ARG A C 1
ATOM 1380 O O . ARG A 1 175 ? 13.788 -8.502 23.620 1.00 15.03 173 ARG A O 1
ATOM 1388 N N . PHE A 1 176 ? 13.209 -10.677 23.339 1.00 14.77 174 PHE A N 1
ATOM 1389 C CA . PHE A 1 176 ? 14.593 -11.152 23.441 1.00 14.91 174 PHE A CA 1
ATOM 1390 C C . PHE A 1 176 ? 15.494 -10.552 22.362 1.00 14.45 174 PHE A C 1
ATOM 1391 O O . PHE A 1 176 ? 16.568 -10.008 22.676 1.00 14.37 174 PHE A O 1
ATOM 1399 N N . TYR A 1 177 ? 15.063 -10.599 21.110 1.00 14.40 175 TYR A N 1
ATOM 1400 C CA . TYR A 1 177 ? 15.939 -10.140 20.025 1.00 14.00 175 TYR A CA 1
ATOM 1401 C C . TYR A 1 177 ? 16.058 -8.622 20.016 1.00 14.67 175 TYR A C 1
ATOM 1402 O O . TYR A 1 177 ? 17.122 -8.085 19.708 1.00 13.92 175 TYR A O 1
ATOM 1411 N N . MET A 1 178 ? 15.001 -7.907 20.346 1.00 14.00 176 MET A N 1
ATOM 1412 C CA . MET A 1 178 ? 15.088 -6.457 20.339 1.00 14.06 176 MET A CA 1
ATOM 1413 C C . MET A 1 178 ? 15.978 -5.982 21.499 1.00 13.92 176 MET A C 1
ATOM 1414 O O . MET A 1 178 ? 16.668 -4.983 21.363 1.00 13.55 176 MET A O 1
ATOM 1419 N N . PHE A 1 179 ? 16.018 -6.734 22.596 1.00 14.08 177 PHE A N 1
ATOM 1420 C CA . PHE A 1 179 ? 16.972 -6.453 23.676 1.00 13.76 177 PHE A CA 1
ATOM 1421 C C . PHE A 1 179 ? 18.420 -6.657 23.170 1.00 13.86 177 PHE A C 1
ATOM 1422 O O . PHE A 1 179 ? 19.302 -5.831 23.449 1.00 14.69 177 PHE A O 1
ATOM 1430 N N . GLU A 1 180 ? 18.665 -7.753 22.444 1.00 13.79 178 GLU A N 1
ATOM 1431 C CA . GLU A 1 180 ? 19.977 -7.983 21.840 1.00 13.67 178 GLU A CA 1
ATOM 1432 C C . GLU A 1 180 ? 20.376 -6.830 20.922 1.00 13.34 178 GLU A C 1
ATOM 1433 O O . GLU A 1 180 ? 21.537 -6.438 20.908 1.00 13.32 178 GLU A O 1
ATOM 1439 N N . LEU A 1 181 ? 19.447 -6.321 20.138 1.00 12.81 179 LEU A N 1
ATOM 1440 C CA . LEU A 1 181 ? 19.731 -5.232 19.227 1.00 11.99 179 LEU A CA 1
ATOM 1441 C C . LEU A 1 181 ? 20.067 -3.975 20.017 1.00 12.65 179 LEU A C 1
ATOM 1442 O O . LEU A 1 181 ? 21.006 -3.248 19.652 1.00 12.55 179 LEU A O 1
ATOM 1447 N N . LEU A 1 182 ? 19.324 -3.695 21.083 1.00 12.37 180 LEU A N 1
ATOM 1448 C CA . LEU A 1 182 ? 19.640 -2.550 21.926 1.00 11.98 180 LEU A CA 1
ATOM 1449 C C . LEU A 1 182 ? 21.016 -2.679 22.559 1.00 12.37 180 LEU A C 1
ATOM 1450 O O . LEU A 1 182 ? 21.690 -1.673 22.730 1.00 12.55 180 LEU A O 1
ATOM 1455 N N . LYS A 1 183 ? 21.410 -3.882 22.947 1.00 12.49 181 LYS A N 1
ATOM 1456 C CA . LYS A 1 183 ? 22.756 -4.059 23.495 1.00 12.82 181 LYS A CA 1
ATOM 1457 C C . LYS A 1 183 ? 23.806 -3.673 22.459 1.00 12.61 181 LYS A C 1
ATOM 1458 O O . LYS A 1 183 ? 24.784 -2.992 22.779 1.00 12.48 181 LYS A O 1
ATOM 1464 N N . ALA A 1 184 ? 23.627 -4.128 21.224 1.00 11.88 182 ALA A N 1
ATOM 1465 C CA . ALA A 1 184 ? 24.522 -3.751 20.112 1.00 12.00 182 ALA A CA 1
ATOM 1466 C C . ALA A 1 184 ? 24.610 -2.248 19.923 1.00 12.27 182 ALA A C 1
ATOM 1467 O O . ALA A 1 184 ? 25.700 -1.676 19.792 1.00 12.40 182 ALA A O 1
ATOM 1469 N N . LEU A 1 185 ? 23.471 -1.570 19.944 1.00 11.80 183 LEU A N 1
ATOM 1470 C CA . LEU A 1 185 ? 23.432 -0.118 19.742 1.00 11.76 183 LEU A CA 1
ATOM 1471 C C . LEU A 1 185 ? 24.044 0.610 20.921 1.00 12.08 183 LEU A C 1
ATOM 1472 O O . LEU A 1 185 ? 24.759 1.562 20.743 1.00 12.71 183 LEU A O 1
ATOM 1477 N N . ASP A 1 186 ? 23.748 0.175 22.143 1.00 11.42 184 ASP A N 1
ATOM 1478 C CA . ASP A 1 186 ? 24.385 0.801 23.318 1.00 11.76 184 ASP A CA 1
ATOM 1479 C C . ASP A 1 186 ? 25.909 0.688 23.190 1.00 11.64 184 ASP A C 1
ATOM 1480 O O . ASP A 1 186 ? 26.627 1.653 23.433 1.00 12.36 184 ASP A O 1
ATOM 1485 N N . TYR A 1 187 ? 26.419 -0.479 22.783 1.00 11.99 185 TYR A N 1
ATOM 1486 C CA . TYR A 1 187 ? 27.840 -0.622 22.626 1.00 11.07 185 TYR A CA 1
ATOM 1487 C C . TYR A 1 187 ? 28.376 0.324 21.552 1.00 11.79 185 TYR A C 1
ATOM 1488 O O . TYR A 1 187 ? 29.332 1.072 21.793 1.00 11.56 185 TYR A O 1
ATOM 1497 N N . CYS A 1 188 ? 27.794 0.333 20.366 1.00 12.04 186 CYS A N 1
ATOM 1498 C CA . CYS A 1 188 ? 28.403 1.183 19.346 1.00 13.38 186 CYS A CA 1
ATOM 1499 C C . CYS A 1 188 ? 28.296 2.679 19.710 1.00 12.81 186 CYS A C 1
ATOM 1500 O O . CYS A 1 188 ? 29.217 3.425 19.469 1.00 13.08 186 CYS A O 1
ATOM 1503 N N . HIS A 1 189 ? 27.204 3.083 20.356 1.00 11.91 187 HIS A N 1
ATOM 1504 C CA . HIS A 1 189 ? 27.082 4.476 20.839 1.00 11.75 187 HIS A CA 1
ATOM 1505 C C . HIS A 1 189 ? 28.129 4.787 21.903 1.00 12.52 187 HIS A C 1
ATOM 1506 O O . HIS A 1 189 ? 28.718 5.872 21.893 1.00 12.49 187 HIS A O 1
ATOM 1513 N N . SER A 1 190 ? 28.398 3.826 22.780 1.00 11.52 188 SER A N 1
ATOM 1514 C CA . SER A 1 190 ? 29.426 4.009 23.825 1.00 12.39 188 SER A CA 1
ATOM 1515 C C . SER A 1 190 ? 30.809 4.183 23.201 1.00 12.63 188 SER A C 1
ATOM 1516 O O . SER A 1 190 ? 31.720 4.690 23.846 1.00 13.43 188 SER A O 1
ATOM 1519 N N . MET A 1 191 ? 30.959 3.690 21.977 1.00 11.87 189 MET A N 1
ATOM 1520 C CA . MET A 1 191 ? 32.184 3.793 21.155 1.00 11.96 189 MET A CA 1
ATOM 1521 C C . MET A 1 191 ? 32.159 5.004 20.210 1.00 11.39 189 MET A C 1
ATOM 1522 O O . MET A 1 191 ? 33.004 5.159 19.327 1.00 11.91 189 MET A O 1
ATOM 1527 N N . GLY A 1 192 ? 31.175 5.881 20.382 1.00 12.15 190 GLY A N 1
ATOM 1528 C CA . GLY A 1 192 ? 31.161 7.135 19.656 1.00 11.47 190 GLY A CA 1
ATOM 1529 C C . GLY A 1 192 ? 30.777 6.991 18.198 1.00 11.83 190 GLY A C 1
ATOM 1530 O O . GLY A 1 192 ? 31.165 7.806 17.351 1.00 12.39 190 GLY A O 1
ATOM 1531 N N . ILE A 1 193 ? 30.015 5.946 17.889 1.00 12.07 191 ILE A N 1
ATOM 1532 C CA . ILE A 1 193 ? 29.605 5.622 16.533 1.00 12.60 191 ILE A CA 1
ATOM 1533 C C . ILE A 1 193 ? 28.086 5.535 16.385 1.00 12.50 191 ILE A C 1
ATOM 1534 O O . ILE A 1 193 ? 27.414 4.962 17.245 1.00 13.00 191 ILE A O 1
ATOM 1539 N N . MET A 1 194 ? 27.573 6.152 15.321 1.00 13.18 192 MET A N 1
ATOM 1540 C CA . MET A 1 194 ? 26.179 6.062 14.922 1.00 13.83 192 MET A CA 1
ATOM 1541 C C . MET A 1 194 ? 26.097 5.062 13.785 1.00 13.48 192 MET A C 1
ATOM 1542 O O . MET A 1 194 ? 26.853 5.180 12.830 1.00 12.69 192 MET A O 1
ATOM 1547 N N . HIS A 1 195 ? 25.183 4.090 13.858 1.00 12.70 193 HIS A N 1
ATOM 1548 C CA . HIS A 1 195 ? 25.059 3.112 12.777 1.00 12.65 193 HIS A CA 1
ATOM 1549 C C . HIS A 1 195 ? 24.463 3.746 11.507 1.00 12.93 193 HIS A C 1
ATOM 1550 O O . HIS A 1 195 ? 24.980 3.586 10.408 1.00 12.13 193 HIS A O 1
ATOM 1557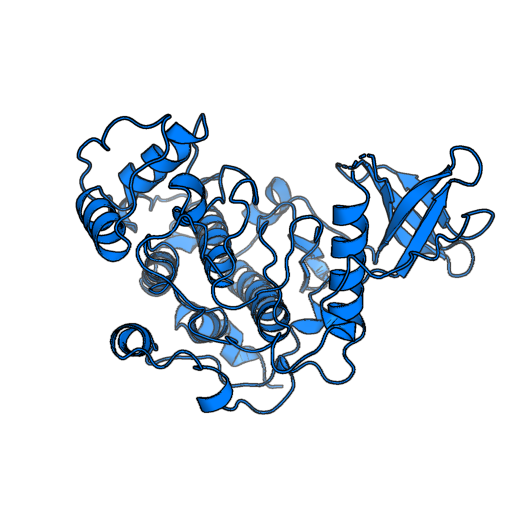 N N . ARG A 1 196 ? 23.353 4.455 11.684 1.00 12.29 194 ARG A N 1
ATOM 1558 C CA . ARG A 1 196 ? 22.673 5.236 10.657 1.00 13.31 194 ARG A CA 1
ATOM 1559 C C . ARG A 1 196 ? 21.978 4.419 9.569 1.00 13.82 194 ARG A C 1
ATOM 1560 O O . ARG A 1 196 ? 21.562 4.985 8.566 1.00 15.99 194 ARG A O 1
ATOM 1568 N N . ASP A 1 197 ? 21.826 3.110 9.750 1.00 13.77 195 ASP A N 1
ATOM 1569 C CA . ASP A 1 197 ? 21.040 2.312 8.799 1.00 14.46 195 ASP A CA 1
ATOM 1570 C C . ASP A 1 197 ? 20.431 1.105 9.505 1.00 13.95 195 ASP A C 1
ATOM 1571 O O . ASP A 1 197 ? 20.427 0.006 8.976 1.00 14.32 195 ASP A O 1
ATOM 1576 N N . VAL A 1 198 ? 19.880 1.319 10.692 1.00 13.36 196 VAL A N 1
ATOM 1577 C CA . VAL A 1 198 ? 19.244 0.227 11.434 1.00 13.99 196 VAL A CA 1
ATOM 1578 C C . VAL A 1 198 ? 17.928 -0.133 10.752 1.00 14.38 196 VAL A C 1
ATOM 1579 O O . VAL A 1 198 ? 17.114 0.742 10.487 1.00 15.24 196 VAL A O 1
ATOM 1583 N N . LYS A 1 199 ? 17.767 -1.411 10.415 1.00 14.24 197 LYS A N 1
ATOM 1584 C CA . LYS A 1 199 ? 16.562 -1.930 9.762 1.00 14.65 197 LYS A CA 1
ATOM 1585 C C . LYS A 1 199 ? 16.704 -3.456 9.741 1.00 15.05 197 LYS A C 1
ATOM 1586 O O . LYS A 1 199 ? 17.799 -3.962 9.908 1.00 14.36 197 LYS A O 1
ATOM 1592 N N . PRO A 1 200 ? 15.605 -4.189 9.525 1.00 15.62 198 PRO A N 1
ATOM 1593 C CA . PRO A 1 200 ? 15.682 -5.656 9.606 1.00 15.31 198 PRO A CA 1
ATOM 1594 C C . PRO A 1 200 ? 16.677 -6.290 8.643 1.00 16.01 198 PRO A C 1
ATOM 1595 O O . PRO A 1 200 ? 17.327 -7.266 8.979 1.00 16.55 198 PRO A O 1
ATOM 1599 N N . HIS A 1 201 ? 16.837 -5.709 7.460 1.00 16.16 199 HIS A N 1
ATOM 1600 C CA . HIS A 1 201 ? 17.764 -6.228 6.476 1.00 16.94 199 HIS A CA 1
ATOM 1601 C C . HIS A 1 201 ? 19.209 -6.196 6.952 1.00 15.82 199 HIS A C 1
ATOM 1602 O O . HIS A 1 201 ? 20.054 -6.899 6.414 1.00 17.29 199 HIS A O 1
ATOM 1609 N N . ASN A 1 202 ? 19.496 -5.335 7.927 1.00 14.03 200 ASN A N 1
ATOM 1610 C CA . ASN A 1 202 ? 20.842 -5.203 8.483 1.00 13.65 200 ASN A CA 1
ATOM 1611 C C . ASN A 1 202 ? 20.991 -5.841 9.846 1.00 13.10 200 ASN A C 1
ATOM 1612 O O . ASN A 1 202 ? 21.961 -5.562 10.583 1.00 13.13 200 ASN A O 1
ATOM 1617 N N . VAL A 1 203 ? 20.048 -6.700 10.203 1.00 13.55 201 VAL A N 1
ATOM 1618 C CA . VAL A 1 203 ? 20.081 -7.436 11.465 1.00 13.48 201 VAL A CA 1
ATOM 1619 C C . VAL A 1 203 ? 19.992 -8.922 11.156 1.00 13.63 201 VAL A C 1
ATOM 1620 O O . VAL A 1 203 ? 18.944 -9.419 10.745 1.00 15.31 201 VAL A O 1
ATOM 1624 N N . MET A 1 204 ? 21.098 -9.620 11.332 1.00 13.64 202 MET A N 1
ATOM 1625 C CA . MET A 1 204 ? 21.159 -11.053 11.042 1.00 13.56 202 MET A CA 1
ATOM 1626 C C . MET A 1 204 ? 20.802 -11.827 12.302 1.00 14.02 202 MET A C 1
ATOM 1627 O O . MET A 1 204 ? 21.318 -11.549 13.380 1.00 14.16 202 MET A O 1
ATOM 1632 N N . ILE A 1 205 ? 19.892 -12.804 12.169 1.00 13.54 203 ILE A N 1
ATOM 1633 C CA . ILE A 1 205 ? 19.475 -13.624 13.282 1.00 14.07 203 ILE A CA 1
ATOM 1634 C C . ILE A 1 205 ? 19.550 -15.092 12.920 1.00 15.07 203 ILE A C 1
ATOM 1635 O O . ILE A 1 205 ? 18.973 -15.525 11.919 1.00 15.73 203 ILE A O 1
ATOM 1640 N N . ASP A 1 206 ? 20.293 -15.836 13.733 1.00 15.09 204 ASP A N 1
ATOM 1641 C CA . ASP A 1 206 ? 20.359 -17.315 13.664 1.00 16.43 204 ASP A CA 1
ATOM 1642 C C . ASP A 1 206 ? 19.491 -17.811 14.829 1.00 15.69 204 ASP A C 1
ATOM 1643 O O . ASP A 1 206 ? 19.919 -17.855 15.965 1.00 16.51 204 ASP A O 1
ATOM 1648 N N . HIS A 1 207 ? 18.235 -18.121 14.547 1.00 15.47 205 HIS A N 1
ATOM 1649 C CA . HIS A 1 207 ? 17.246 -18.350 15.593 1.00 16.40 205 HIS A CA 1
ATOM 1650 C C . HIS A 1 207 ? 17.541 -19.572 16.462 1.00 16.66 205 HIS A C 1
ATOM 1651 O O . HIS A 1 207 ? 17.307 -19.542 17.664 1.00 17.65 205 HIS A O 1
ATOM 1658 N N . LYS A 1 208 ? 18.055 -20.633 15.862 1.00 18.00 206 LYS A N 1
ATOM 1659 C CA . LYS A 1 208 ? 18.264 -21.848 16.659 1.00 18.63 206 LYS A CA 1
ATOM 1660 C C . LYS A 1 208 ? 19.305 -21.577 17.755 1.00 18.60 206 LYS A C 1
ATOM 1661 O O . LYS A 1 208 ? 19.221 -22.119 18.854 1.00 18.57 206 LYS A O 1
ATOM 1664 N N . ASN A 1 209 ? 20.260 -20.692 17.456 1.00 18.59 207 ASN A N 1
ATOM 1665 C CA . ASN A 1 209 ? 21.306 -20.330 18.411 1.00 19.01 207 ASN A CA 1
ATOM 1666 C C . ASN A 1 209 ? 21.059 -19.020 19.165 1.00 18.56 207 ASN A C 1
ATOM 1667 O O . ASN A 1 209 ? 21.904 -18.591 19.977 1.00 19.11 207 ASN A O 1
ATOM 1672 N N . LYS A 1 210 ? 19.905 -18.397 18.914 1.00 18.05 208 LYS A N 1
ATOM 1673 C CA . LYS A 1 210 ? 19.489 -17.163 19.579 1.00 19.56 208 LYS A CA 1
ATOM 1674 C C . LYS A 1 210 ? 20.548 -16.079 19.409 1.00 18.90 208 LYS A C 1
ATOM 1675 O O . LYS A 1 210 ? 20.789 -15.283 20.312 1.00 19.23 208 LYS A O 1
ATOM 1681 N N . LYS A 1 211 ? 21.138 -16.067 18.219 1.00 17.23 209 LYS A N 1
ATOM 1682 C CA . LYS A 1 211 ? 22.274 -15.228 17.855 1.00 18.00 209 LYS A CA 1
ATOM 1683 C C . LYS A 1 211 ? 21.803 -14.075 16.981 1.00 16.64 209 LYS A C 1
ATOM 1684 O O . LYS A 1 211 ? 21.101 -14.294 16.000 1.00 16.94 209 LYS A O 1
ATOM 1690 N N . LEU A 1 212 ? 22.172 -12.848 17.361 1.00 14.04 210 LEU A N 1
ATOM 1691 C CA . LEU A 1 212 ? 21.825 -11.647 16.603 1.00 13.95 210 LEU A CA 1
ATOM 1692 C C . LEU A 1 212 ? 23.089 -10.852 16.307 1.00 13.30 210 LEU A C 1
ATOM 1693 O O . LEU A 1 212 ? 23.941 -10.676 17.218 1.00 13.44 210 LEU A O 1
ATOM 1698 N N . ARG A 1 213 ? 23.247 -10.384 15.060 1.00 13.50 211 ARG A N 1
ATOM 1699 C CA . ARG A 1 213 ? 24.396 -9.549 14.676 1.00 13.15 211 ARG A CA 1
ATOM 1700 C C . ARG A 1 213 ? 23.922 -8.353 13.880 1.00 12.78 211 ARG A C 1
ATOM 1701 O O . ARG A 1 213 ? 23.141 -8.512 12.954 1.00 13.01 211 ARG A O 1
ATOM 1709 N N . LEU A 1 214 ? 24.376 -7.168 14.265 1.00 12.86 212 LEU A N 1
ATOM 1710 C CA . LEU A 1 214 ? 24.136 -5.935 13.536 1.00 13.04 212 LEU A CA 1
ATOM 1711 C C . LEU A 1 214 ? 25.209 -5.810 12.461 1.00 13.40 212 LEU A C 1
ATOM 1712 O O . LEU A 1 214 ? 26.397 -5.800 12.769 1.00 13.74 212 LEU A O 1
ATOM 1717 N N . ILE A 1 215 ? 24.786 -5.765 11.214 1.00 13.21 213 ILE A N 1
ATOM 1718 C CA . ILE A 1 215 ? 25.684 -5.732 10.062 1.00 12.97 213 ILE A CA 1
ATOM 1719 C C . ILE A 1 215 ? 25.553 -4.424 9.295 1.00 14.13 213 ILE A C 1
ATOM 1720 O O . ILE A 1 215 ? 24.802 -3.527 9.673 1.00 14.50 213 ILE A O 1
ATOM 1725 N N . ASP A 1 216 ? 26.294 -4.329 8.202 1.00 14.59 214 ASP A N 1
ATOM 1726 C CA . ASP A 1 216 ? 26.216 -3.235 7.243 1.00 15.10 214 ASP A CA 1
ATOM 1727 C C . ASP A 1 216 ? 26.522 -1.870 7.846 1.00 15.27 214 ASP A C 1
ATOM 1728 O O . ASP A 1 216 ? 25.633 -1.028 8.037 1.00 16.43 214 ASP A O 1
ATOM 1733 N N . TRP A 1 217 ? 27.804 -1.695 8.118 1.00 15.49 215 TRP A N 1
ATOM 1734 C CA . TRP A 1 217 ? 28.337 -0.484 8.739 1.00 14.57 215 TRP A CA 1
ATOM 1735 C C . TRP A 1 217 ? 28.812 0.536 7.706 1.00 14.94 215 TRP A C 1
ATOM 1736 O O . TRP A 1 217 ? 29.528 1.471 8.053 1.00 14.85 215 TRP A O 1
ATOM 1747 N N . GLY A 1 218 ? 28.366 0.393 6.469 1.00 14.44 216 GLY A N 1
ATOM 1748 C CA . GLY A 1 218 ? 28.808 1.280 5.397 1.00 14.39 216 GLY A CA 1
ATOM 1749 C C . GLY A 1 218 ? 28.256 2.693 5.463 1.00 15.29 216 GLY A C 1
ATOM 1750 O O . GLY A 1 218 ? 28.770 3.566 4.772 1.00 16.43 216 GLY A O 1
ATOM 1751 N N . LEU A 1 219 ? 27.204 2.939 6.254 1.00 14.71 217 LEU A N 1
ATOM 1752 C CA . LEU A 1 219 ? 26.708 4.298 6.463 1.00 15.28 217 LEU A CA 1
ATOM 1753 C C . LEU A 1 219 ? 27.052 4.841 7.839 1.00 14.59 217 LEU A C 1
ATOM 1754 O O . LEU A 1 219 ? 26.741 6.002 8.146 1.00 14.91 217 LEU A O 1
ATOM 1759 N N . ALA A 1 220 ? 27.722 4.037 8.658 1.00 12.95 218 ALA A N 1
ATOM 1760 C CA . ALA A 1 220 ? 28.048 4.431 10.019 1.00 13.54 218 ALA A CA 1
ATOM 1761 C C . ALA A 1 220 ? 29.017 5.598 10.056 1.00 14.11 218 ALA A C 1
ATOM 1762 O O . ALA A 1 220 ? 29.795 5.796 9.109 1.00 14.42 218 ALA A O 1
ATOM 1764 N N . GLU A 1 221 ? 28.945 6.394 11.123 1.00 14.70 219 GLU A N 1
ATOM 1765 C CA . GLU A 1 221 ? 29.804 7.567 11.243 1.00 16.36 219 GLU A CA 1
ATOM 1766 C C . GLU A 1 221 ? 30.165 7.799 12.705 1.00 14.28 219 GLU A C 1
ATOM 1767 O O . GLU A 1 221 ? 29.459 7.356 13.609 1.00 14.63 219 GLU A O 1
ATOM 1773 N N . PHE A 1 222 ? 31.319 8.439 12.919 1.00 13.17 220 PHE A N 1
ATOM 1774 C CA . PHE A 1 222 ? 31.756 8.893 14.231 1.00 13.10 220 PHE A CA 1
ATOM 1775 C C . PHE A 1 222 ? 30.966 10.131 14.652 1.00 12.84 220 PHE A C 1
ATOM 1776 O O . PHE A 1 222 ? 30.731 11.022 13.831 1.00 12.30 220 PHE A O 1
ATOM 1784 N N . TYR A 1 223 ? 30.495 10.118 15.902 1.00 12.51 221 TYR A N 1
ATOM 1785 C CA . TYR A 1 223 ? 29.798 11.257 16.479 1.00 12.26 221 TYR A CA 1
ATOM 1786 C C . TYR A 1 223 ? 30.792 12.301 17.039 1.00 11.95 221 TYR A C 1
ATOM 1787 O O . TYR A 1 223 ? 31.582 12.008 17.952 1.00 13.28 221 TYR A O 1
ATOM 1796 N N . HIS A 1 224 ? 30.723 13.505 16.486 1.00 12.93 222 HIS A N 1
ATOM 1797 C CA . HIS A 1 224 ? 31.527 14.647 16.903 1.00 13.43 222 HIS A CA 1
ATOM 1798 C C . HIS A 1 224 ? 30.565 15.766 17.273 1.00 13.98 222 HIS A C 1
ATOM 1799 O O . HIS A 1 224 ? 29.617 16.076 16.539 1.00 13.65 222 HIS A O 1
ATOM 1806 N N . VAL A 1 225 ? 30.817 16.395 18.412 1.00 14.47 223 VAL A N 1
ATOM 1807 C CA . VAL A 1 225 ? 29.882 17.384 18.958 1.00 15.03 223 VAL A CA 1
ATOM 1808 C C . VAL A 1 225 ? 29.718 18.572 18.002 1.00 14.21 223 VAL A C 1
ATOM 1809 O O . VAL A 1 225 ? 30.704 19.148 17.528 1.00 15.12 223 VAL A O 1
ATOM 1813 N N . ASN A 1 226 ? 28.448 18.894 17.723 1.00 13.74 224 ASN A N 1
ATOM 1814 C CA . ASN A 1 226 ? 28.036 19.965 16.816 1.00 14.33 224 ASN A CA 1
ATOM 1815 C C . ASN A 1 226 ? 28.471 19.795 15.360 1.00 14.51 224 ASN A C 1
ATOM 1816 O O . ASN A 1 226 ? 28.444 20.753 14.583 1.00 15.87 224 ASN A O 1
ATOM 1821 N N . MET A 1 227 ? 28.821 18.587 14.951 1.00 14.39 225 MET A N 1
ATOM 1822 C CA . MET A 1 227 ? 29.094 18.342 13.550 1.00 16.43 225 MET A CA 1
ATOM 1823 C C . MET A 1 227 ? 27.767 18.278 12.789 1.00 15.53 225 MET A C 1
ATOM 1824 O O . MET A 1 227 ? 26.776 17.726 13.293 1.00 14.36 225 MET A O 1
ATOM 1828 N N . GLU A 1 228 ? 27.721 18.892 11.612 1.00 15.98 226 GLU A N 1
ATOM 1829 C CA . GLU A 1 228 ? 26.541 18.798 10.736 1.00 16.55 226 GLU A CA 1
ATOM 1830 C C . GLU A 1 228 ? 26.780 17.707 9.720 1.00 16.91 226 GLU A C 1
ATOM 1831 O O . GLU A 1 228 ? 27.707 17.787 8.906 1.00 18.56 226 GLU A O 1
ATOM 1837 N N . TYR A 1 229 ? 25.950 16.671 9.781 1.00 15.91 227 TYR A N 1
ATOM 1838 C CA . TYR A 1 229 ? 26.099 15.494 8.947 1.00 15.61 227 TYR A CA 1
ATOM 1839 C C . TYR A 1 229 ? 25.211 15.529 7.722 1.00 16.95 227 TYR A C 1
ATOM 1840 O O . TYR A 1 229 ? 24.194 16.204 7.700 1.00 17.43 227 TYR A O 1
ATOM 1849 N N . ASN A 1 230 ? 25.601 14.716 6.751 1.00 18.74 228 ASN A N 1
ATOM 1850 C CA . ASN A 1 230 ? 24.796 14.423 5.576 1.00 20.52 228 ASN A CA 1
ATOM 1851 C C . ASN A 1 230 ? 23.522 13.735 6.052 1.00 19.94 228 ASN A C 1
ATOM 1852 O O . ASN A 1 230 ? 23.571 12.823 6.877 1.00 19.19 228 ASN A O 1
ATOM 1857 N N . VAL A 1 231 ? 22.374 14.188 5.558 1.00 19.49 229 VAL A N 1
ATOM 1858 C CA . VAL A 1 231 ? 21.104 13.539 5.906 1.00 20.00 229 VAL A CA 1
ATOM 1859 C C . VAL A 1 231 ? 20.678 12.461 4.910 1.00 21.24 229 VAL A C 1
ATOM 1860 O O . VAL A 1 231 ? 19.691 11.764 5.153 1.00 20.81 229 VAL A O 1
ATOM 1864 N N . ARG A 1 232 ? 21.431 12.285 3.828 1.00 22.88 230 ARG A N 1
ATOM 1865 C CA . ARG A 1 232 ? 21.171 11.180 2.880 1.00 24.11 230 ARG A CA 1
ATOM 1866 C C . ARG A 1 232 ? 21.739 9.850 3.383 1.00 23.49 230 ARG A C 1
ATOM 1867 O O . ARG A 1 232 ? 22.654 9.262 2.797 1.00 25.15 230 ARG A O 1
ATOM 1870 N N . VAL A 1 233 ? 21.189 9.393 4.496 1.00 23.75 231 VAL A N 1
ATOM 1871 C CA . VAL A 1 233 ? 21.611 8.166 5.151 1.00 22.96 231 VAL A CA 1
ATOM 1872 C C . VAL A 1 233 ? 20.353 7.410 5.550 1.00 23.52 231 VAL A C 1
ATOM 1873 O O . VAL A 1 233 ? 19.243 7.881 5.281 1.00 22.72 231 VAL A O 1
ATOM 1877 N N . ALA A 1 234 ? 20.539 6.264 6.206 1.00 24.04 232 ALA A N 1
ATOM 1878 C CA . ALA A 1 234 ? 19.469 5.311 6.473 1.00 24.27 232 ALA A CA 1
ATOM 1879 C C . ALA A 1 234 ? 18.815 4.881 5.167 1.00 24.56 232 ALA A C 1
ATOM 1880 O O . ALA A 1 234 ? 19.401 5.025 4.104 1.00 25.84 232 ALA A O 1
ATOM 1882 N N . SER A 1 235 ? 17.630 4.298 5.280 1.00 23.77 233 SER A N 1
ATOM 1883 C CA . SER A 1 235 ? 16.825 3.885 4.157 1.00 22.72 233 SER A CA 1
ATOM 1884 C C . SER A 1 235 ? 15.448 4.472 4.414 1.00 22.02 233 SER A C 1
ATOM 1885 O O . SER A 1 235 ? 15.034 4.562 5.576 1.00 22.23 233 SER A O 1
ATOM 1888 N N . ARG A 1 236 ? 14.762 4.869 3.337 1.00 22.43 234 ARG A N 1
ATOM 1889 C CA . ARG A 1 236 ? 13.557 5.719 3.390 1.00 22.49 234 ARG A CA 1
ATOM 1890 C C . ARG A 1 236 ? 12.608 5.410 4.521 1.00 21.68 234 ARG A C 1
ATOM 1891 O O . ARG A 1 236 ? 12.245 6.298 5.311 1.00 20.85 234 ARG A O 1
ATOM 1899 N N . PHE A 1 237 ? 12.193 4.146 4.616 1.00 19.95 235 PHE A N 1
ATOM 1900 C CA . PHE A 1 237 ? 11.162 3.789 5.579 1.00 20.44 235 PHE A CA 1
ATOM 1901 C C . PHE A 1 237 ? 11.587 3.949 7.045 1.00 18.24 235 PHE A C 1
ATOM 1902 O O . PHE A 1 237 ? 10.747 3.971 7.922 1.00 18.36 235 PHE A O 1
ATOM 1910 N N . PHE A 1 238 ? 12.902 4.036 7.292 1.00 17.96 236 PHE A N 1
ATOM 1911 C CA . PHE A 1 238 ? 13.465 4.076 8.643 1.00 17.84 236 PHE A CA 1
ATOM 1912 C C . PHE A 1 238 ? 14.134 5.402 8.961 1.00 17.99 236 PHE A C 1
ATOM 1913 O O . PHE A 1 238 ? 14.747 5.546 10.017 1.00 18.27 236 PHE A O 1
ATOM 1921 N N . LYS A 1 239 ? 14.035 6.346 8.044 1.00 18.03 237 LYS A N 1
ATOM 1922 C CA . LYS A 1 239 ? 14.639 7.661 8.238 1.00 18.33 237 LYS A CA 1
ATOM 1923 C C . LYS A 1 239 ? 13.893 8.436 9.299 1.00 17.40 237 LYS A C 1
ATOM 1924 O O . LYS A 1 239 ? 12.654 8.569 9.254 1.00 18.46 237 LYS A O 1
ATOM 1930 N N . GLY A 1 240 ? 14.637 8.969 10.250 1.00 17.06 238 GLY A N 1
ATOM 1931 C CA . GLY A 1 240 ? 14.044 9.802 11.265 1.00 16.08 238 GLY A CA 1
ATOM 1932 C C . GLY A 1 240 ? 13.686 11.177 10.729 1.00 15.55 238 GLY A C 1
ATOM 1933 O O . GLY A 1 240 ? 14.228 11.636 9.719 1.00 15.74 238 GLY A O 1
ATOM 1934 N N . PRO A 1 241 ? 12.776 11.863 11.425 1.00 15.52 239 PRO A N 1
ATOM 1935 C CA . PRO A 1 241 ? 12.372 13.205 11.017 1.00 16.45 239 PRO A CA 1
ATOM 1936 C C . PRO A 1 241 ? 13.534 14.170 10.815 1.00 15.72 239 PRO A C 1
ATOM 1937 O O . PRO A 1 241 ? 13.478 14.994 9.904 1.00 15.59 239 PRO A O 1
ATOM 1941 N N . GLU A 1 242 ? 14.595 14.052 11.621 1.00 15.23 240 GLU A N 1
ATOM 1942 C CA . GLU A 1 242 ? 15.756 14.935 11.474 1.00 15.55 240 GLU A CA 1
ATOM 1943 C C . GLU A 1 242 ? 16.338 14.825 10.069 1.00 15.20 240 GLU A C 1
ATOM 1944 O O . GLU A 1 242 ? 16.767 15.824 9.502 1.00 15.78 240 GLU A O 1
ATOM 1950 N N . LEU A 1 243 ? 16.303 13.636 9.473 1.00 15.36 241 LEU A N 1
ATOM 1951 C CA . LEU A 1 243 ? 16.878 13.460 8.124 1.00 15.72 241 LEU A CA 1
ATOM 1952 C C . LEU A 1 243 ? 15.933 14.090 7.102 1.00 16.40 241 LEU A C 1
ATOM 1953 O O . LEU A 1 243 ? 16.347 14.762 6.149 1.00 19.15 241 LEU A O 1
ATOM 1958 N N . LEU A 1 244 ? 14.652 13.916 7.337 1.00 16.52 242 LEU A N 1
ATOM 1959 C CA . LEU A 1 244 ? 13.660 14.346 6.361 1.00 16.73 242 LEU A CA 1
ATOM 1960 C C . LEU A 1 244 ? 13.498 15.861 6.334 1.00 17.58 242 LEU A C 1
ATOM 1961 O O . LEU A 1 244 ? 13.160 16.432 5.287 1.00 17.96 242 LEU A O 1
ATOM 1966 N N . VAL A 1 245 ? 13.749 16.515 7.462 1.00 16.97 243 VAL A N 1
ATOM 1967 C CA . VAL A 1 245 ? 13.657 17.989 7.519 1.00 17.36 243 VAL A CA 1
ATOM 1968 C C . VAL A 1 245 ? 15.028 18.658 7.391 1.00 17.51 243 VAL A C 1
ATOM 1969 O O . VAL A 1 245 ? 15.111 19.898 7.454 1.00 18.82 243 VAL A O 1
ATOM 1973 N N . ASP A 1 246 ? 16.085 17.859 7.182 1.00 18.00 244 ASP A N 1
ATOM 1974 C CA . ASP A 1 246 ? 17.459 18.341 7.006 1.00 18.95 244 ASP A CA 1
ATOM 1975 C C . ASP A 1 246 ? 17.969 19.081 8.253 1.00 17.70 244 ASP A C 1
ATOM 1976 O O . ASP A 1 246 ? 18.591 20.161 8.147 1.00 19.80 244 ASP A O 1
ATOM 1981 N N . TYR A 1 247 ? 17.710 18.500 9.430 1.00 15.89 245 TYR A N 1
ATOM 1982 C CA . TYR A 1 247 ? 18.340 18.941 10.671 1.00 15.17 245 TYR A CA 1
ATOM 1983 C C . TYR A 1 247 ? 19.604 18.118 10.814 1.00 15.35 245 TYR A C 1
ATOM 1984 O O . TYR A 1 247 ? 19.565 16.934 11.151 1.00 15.54 245 TYR A O 1
ATOM 1993 N N . ARG A 1 248 ? 20.724 18.756 10.530 1.00 15.48 246 ARG A N 1
ATOM 1994 C CA . ARG A 1 248 ? 21.988 18.061 10.303 1.00 15.61 246 ARG A CA 1
ATOM 1995 C C . ARG A 1 248 ? 22.749 17.720 11.560 1.00 15.51 246 ARG A C 1
ATOM 1996 O O . ARG A 1 248 ? 23.628 16.859 11.522 1.00 15.46 246 ARG A O 1
ATOM 2004 N N . MET A 1 249 ? 22.436 18.367 12.664 1.00 14.51 247 MET A N 1
ATOM 2005 C CA . MET A 1 249 ? 23.222 18.206 13.889 1.00 14.67 247 MET A CA 1
ATOM 2006 C C . MET A 1 249 ? 22.619 17.098 14.757 1.00 14.18 247 MET A C 1
ATOM 2007 O O . MET A 1 249 ? 22.305 17.289 15.918 1.00 14.25 247 MET A O 1
ATOM 2012 N N . TYR A 1 250 ? 22.493 15.910 14.161 1.00 13.73 248 TYR A N 1
ATOM 2013 C CA . TYR A 1 250 ? 21.865 14.785 14.794 1.00 13.53 248 TYR A CA 1
ATOM 2014 C C . TYR A 1 250 ? 22.912 13.899 15.470 1.00 13.44 248 TYR A C 1
ATOM 2015 O O . TYR A 1 250 ? 24.116 14.201 15.469 1.00 13.58 248 TYR A O 1
ATOM 2024 N N . ASP A 1 251 ? 22.465 12.821 16.107 1.00 13.35 249 ASP A N 1
ATOM 2025 C CA . ASP A 1 251 ? 23.354 11.996 16.920 1.00 12.96 249 ASP A CA 1
ATOM 2026 C C . ASP A 1 251 ? 22.865 10.551 17.007 1.00 12.82 249 ASP A C 1
ATOM 2027 O O . ASP A 1 251 ? 22.083 10.106 16.163 1.00 12.32 249 ASP A O 1
ATOM 2032 N N . TYR A 1 252 ? 23.360 9.811 17.989 1.00 12.89 250 TYR A N 1
ATOM 2033 C CA . TYR A 1 252 ? 23.006 8.391 18.187 1.00 12.37 250 TYR A CA 1
ATOM 2034 C C . TYR A 1 252 ? 21.495 8.127 18.177 1.00 12.80 250 TYR A C 1
ATOM 2035 O O . TYR A 1 252 ? 21.047 7.040 17.828 1.00 12.93 250 TYR A O 1
ATOM 2044 N N . SER A 1 253 ? 20.737 9.114 18.614 1.00 12.45 251 SER A N 1
ATOM 2045 C CA . SER A 1 253 ? 19.296 8.986 18.760 1.00 12.79 251 SER A CA 1
ATOM 2046 C C . SER A 1 253 ? 18.601 8.727 17.415 1.00 13.02 251 SER A C 1
ATOM 2047 O O . SER A 1 253 ? 17.468 8.228 17.399 1.00 13.29 251 SER A O 1
ATOM 2050 N N . LEU A 1 254 ? 19.254 9.035 16.295 1.00 12.79 252 LEU A N 1
ATOM 2051 C CA . LEU A 1 254 ? 18.762 8.625 14.986 1.00 13.09 252 LEU A CA 1
ATOM 2052 C C . LEU A 1 254 ? 18.499 7.123 14.958 1.00 12.57 252 LEU A C 1
ATOM 2053 O O . LEU A 1 254 ? 17.481 6.663 14.412 1.00 13.52 252 LEU A O 1
ATOM 2058 N N . ASP A 1 255 ? 19.403 6.347 15.546 1.00 12.37 253 ASP A N 1
ATOM 2059 C CA . ASP A 1 255 ? 19.320 4.886 15.545 1.00 11.99 253 ASP A CA 1
ATOM 2060 C C . ASP A 1 255 ? 18.132 4.412 16.378 1.00 12.99 253 ASP A C 1
ATOM 2061 O O . ASP A 1 255 ? 17.586 3.337 16.117 1.00 12.88 253 ASP A O 1
ATOM 2066 N N . LEU A 1 256 ? 17.757 5.183 17.388 1.00 12.96 254 LEU A N 1
ATOM 2067 C CA . LEU A 1 256 ? 16.608 4.801 18.223 1.00 12.80 254 LEU A CA 1
ATOM 2068 C C . LEU A 1 256 ? 15.280 5.043 17.516 1.00 13.25 254 LEU A C 1
ATOM 2069 O O . LEU A 1 256 ? 14.323 4.282 17.732 1.00 13.94 254 LEU A O 1
ATOM 2074 N N . TRP A 1 257 ? 15.230 6.069 16.667 1.00 13.01 255 TRP A N 1
ATOM 2075 C CA . TRP A 1 257 ? 14.072 6.215 15.767 1.00 13.05 255 TRP A CA 1
ATOM 2076 C C . TRP A 1 257 ? 13.950 4.983 14.886 1.00 13.60 255 TRP A C 1
ATOM 2077 O O . TRP A 1 257 ? 12.874 4.371 14.788 1.00 14.09 255 TRP A O 1
ATOM 2088 N N . SER A 1 258 ? 15.032 4.620 14.208 1.00 13.72 256 SER A N 1
ATOM 2089 C CA . SER A 1 258 ? 15.020 3.475 13.321 1.00 13.62 256 SER A CA 1
ATOM 2090 C C . SER A 1 258 ? 14.614 2.212 14.074 1.00 13.14 256 SER A C 1
ATOM 2091 O O . SER A 1 258 ? 13.796 1.413 13.600 1.00 13.37 256 SER A O 1
ATOM 2094 N N . PHE A 1 259 ? 15.191 2.013 15.244 1.00 13.41 257 PHE A N 1
ATOM 2095 C CA . PHE A 1 259 ? 14.802 0.926 16.121 1.00 13.73 257 PHE A CA 1
ATOM 2096 C C . PHE A 1 259 ? 13.305 0.921 16.410 1.00 13.96 257 PHE A C 1
ATOM 2097 O O . PHE A 1 259 ? 12.682 -0.129 16.313 1.00 14.12 257 PHE A O 1
ATOM 2105 N N . GLY A 1 260 ? 12.754 2.063 16.793 1.00 13.66 258 GLY A N 1
ATOM 2106 C CA . GLY A 1 260 ? 11.332 2.193 17.075 1.00 14.43 258 GLY A CA 1
ATOM 2107 C C . GLY A 1 260 ? 10.479 1.851 15.877 1.00 15.25 258 GLY A C 1
ATOM 2108 O O . GLY A 1 260 ? 9.418 1.252 16.040 1.00 14.97 258 GLY A O 1
ATOM 2109 N N . THR A 1 261 ? 10.907 2.249 14.680 1.00 15.08 259 THR A N 1
ATOM 2110 C CA . THR A 1 261 ? 10.138 1.971 13.462 1.00 16.02 259 THR A CA 1
ATOM 2111 C C . THR A 1 261 ? 10.144 0.472 13.186 1.00 16.69 259 THR A C 1
ATOM 2112 O O . THR A 1 261 ? 9.125 -0.119 12.808 1.00 17.07 259 THR A O 1
ATOM 2116 N N . MET A 1 262 ? 11.294 -0.145 13.391 1.00 15.87 260 MET A N 1
ATOM 2117 C CA . MET A 1 262 ? 11.420 -1.587 13.246 1.00 15.59 260 MET A CA 1
ATOM 2118 C C . MET A 1 262 ? 10.522 -2.288 14.275 1.00 15.70 260 MET A C 1
ATOM 2119 O O . MET A 1 262 ? 9.787 -3.235 13.926 1.00 15.51 260 MET A O 1
ATOM 2124 N N . LEU A 1 263 ? 10.547 -1.819 15.513 1.00 15.27 261 LEU A N 1
ATOM 2125 C CA . LEU A 1 263 ? 9.729 -2.394 16.583 1.00 15.32 261 LEU A CA 1
ATOM 2126 C C . LEU A 1 263 ? 8.249 -2.275 16.233 1.00 16.80 261 LEU A C 1
ATOM 2127 O O . LEU A 1 263 ? 7.536 -3.274 16.295 1.00 16.65 261 LEU A O 1
ATOM 2132 N N . ALA A 1 264 ? 7.808 -1.082 15.826 1.00 17.00 262 ALA A N 1
ATOM 2133 C CA . ALA A 1 264 ? 6.379 -0.866 15.485 1.00 17.54 262 ALA A CA 1
ATOM 2134 C C . ALA A 1 264 ? 5.955 -1.803 14.374 1.00 18.58 262 ALA A C 1
ATOM 2135 O O . ALA A 1 264 ? 4.849 -2.384 14.425 1.00 18.36 262 ALA A O 1
ATOM 2137 N N . SER A 1 265 ? 6.806 -1.978 13.372 1.00 17.94 263 SER A N 1
ATOM 2138 C CA . SER A 1 265 ? 6.487 -2.891 12.285 1.00 19.36 263 SER A CA 1
ATOM 2139 C C . SER A 1 265 ? 6.278 -4.314 12.780 1.00 19.52 263 SER A C 1
ATOM 2140 O O . SER A 1 265 ? 5.354 -5.000 12.339 1.00 21.06 263 SER A O 1
ATOM 2143 N N . MET A 1 266 ? 7.132 -4.773 13.683 1.00 19.09 264 MET A N 1
ATOM 2144 C CA . MET A 1 266 ? 7.047 -6.146 14.215 1.00 18.79 264 MET A CA 1
ATOM 2145 C C . MET A 1 266 ? 5.811 -6.341 15.056 1.00 20.08 264 MET A C 1
ATOM 2146 O O . MET A 1 266 ? 5.115 -7.347 14.914 1.00 21.08 264 MET A O 1
ATOM 2151 N N . ILE A 1 267 ? 5.549 -5.391 15.940 1.00 18.30 265 ILE A N 1
ATOM 2152 C CA . ILE A 1 267 ? 4.466 -5.493 16.913 1.00 19.12 265 ILE A CA 1
ATOM 2153 C C . ILE A 1 267 ? 3.098 -5.364 16.232 1.00 20.13 265 ILE A C 1
ATOM 2154 O O . ILE A 1 267 ? 2.164 -6.131 16.548 1.00 21.67 265 ILE A O 1
ATOM 2159 N N . PHE A 1 268 ? 2.979 -4.420 15.305 1.00 19.76 266 PHE A N 1
ATOM 2160 C CA . PHE A 1 268 ? 1.696 -4.164 14.617 1.00 20.47 266 PHE A CA 1
ATOM 2161 C C . PHE A 1 268 ? 1.539 -4.970 13.328 1.00 21.22 266 PHE A C 1
ATOM 2162 O O . PHE A 1 268 ? 0.492 -4.889 12.656 1.00 22.68 266 PHE A O 1
ATOM 2170 N N . LYS A 1 269 ? 2.571 -5.724 12.953 1.00 22.60 267 LYS A N 1
ATOM 2171 C CA . LYS A 1 269 ? 2.551 -6.533 11.738 1.00 23.77 267 LYS A CA 1
ATOM 2172 C C . LYS A 1 269 ? 2.145 -5.688 10.526 1.00 25.07 267 LYS A C 1
ATOM 2173 O O . LYS A 1 269 ? 1.222 -6.019 9.766 1.00 25.58 267 LYS A O 1
ATOM 2179 N N . ARG A 1 270 ? 2.853 -4.573 10.376 1.00 24.28 268 ARG A N 1
ATOM 2180 C CA . ARG A 1 270 ? 2.625 -3.611 9.318 1.00 24.26 268 ARG A CA 1
ATOM 2181 C C . ARG A 1 270 ? 4.013 -3.198 8.862 1.00 24.38 268 ARG A C 1
ATOM 2182 O O . ARG A 1 270 ? 4.711 -2.471 9.565 1.00 23.69 268 ARG A O 1
ATOM 2188 N N . GLU A 1 271 ? 4.408 -3.704 7.703 1.00 25.54 269 GLU A N 1
ATOM 2189 C CA . GLU A 1 271 ? 5.783 -3.608 7.237 1.00 28.41 269 GLU A CA 1
ATOM 2190 C C . GLU A 1 271 ? 5.807 -3.104 5.806 1.00 28.74 269 GLU A C 1
ATOM 2191 O O . GLU A 1 271 ? 5.222 -3.727 4.910 1.00 27.88 269 GLU A O 1
ATOM 2197 N N . PRO A 1 272 ? 6.455 -1.951 5.574 1.00 27.38 270 PRO A N 1
ATOM 2198 C CA . PRO A 1 272 ? 7.031 -1.090 6.614 1.00 27.79 270 PRO A CA 1
ATOM 2199 C C . PRO A 1 272 ? 5.925 -0.327 7.338 1.00 26.94 270 PRO A C 1
ATOM 2200 O O . PRO A 1 272 ? 4.789 -0.251 6.861 1.00 26.22 270 PRO A O 1
ATOM 2204 N N . PHE A 1 273 ? 6.264 0.253 8.473 1.00 24.88 271 PHE A N 1
ATOM 2205 C CA . PHE A 1 273 ? 5.267 0.914 9.296 1.00 22.08 271 PHE A CA 1
ATOM 2206 C C . PHE A 1 273 ? 4.848 2.279 8.721 1.00 22.42 271 PHE A C 1
ATOM 2207 O O . PHE A 1 273 ? 3.642 2.606 8.652 1.00 23.16 271 PHE A O 1
ATOM 2215 N N . PHE A 1 274 ? 5.845 3.074 8.338 1.00 22.51 272 PHE A N 1
ATOM 2216 C CA . PHE A 1 274 ? 5.650 4.354 7.687 1.00 22.50 272 PHE A CA 1
ATOM 2217 C C . PHE A 1 274 ? 6.026 4.151 6.238 1.00 24.26 272 PHE A C 1
ATOM 2218 O O . PHE A 1 274 ? 7.197 4.153 5.897 1.00 23.78 272 PHE A O 1
ATOM 2226 N N . HIS A 1 275 ? 5.021 3.959 5.382 1.00 25.59 273 HIS A N 1
ATOM 2227 C CA . HIS A 1 275 ? 5.255 3.579 3.995 1.00 28.22 273 HIS A CA 1
ATOM 2228 C C . HIS A 1 275 ? 5.143 4.765 3.033 1.00 28.71 273 HIS A C 1
ATOM 2229 O O . HIS A 1 275 ? 4.157 4.92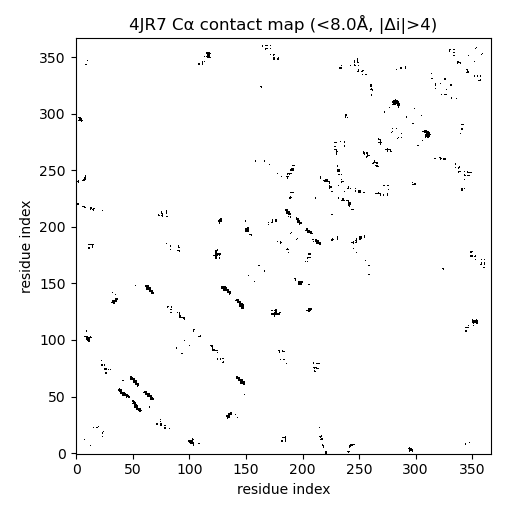6 2.315 1.00 29.92 273 HIS A O 1
ATOM 2236 N N . GLY A 1 276 ? 6.178 5.595 3.011 1.00 29.29 274 GLY A N 1
ATOM 2237 C CA . GLY A 1 276 ? 6.219 6.727 2.097 1.00 30.14 274 GLY A CA 1
ATOM 2238 C C . GLY A 1 276 ? 6.505 6.298 0.668 1.00 32.13 274 GLY A C 1
ATOM 2239 O O . GLY A 1 276 ? 7.251 5.353 0.431 1.00 31.45 274 GLY A O 1
ATOM 2240 N N . THR A 1 277 ? 5.912 7.020 -0.273 1.00 34.90 275 THR A N 1
ATOM 2241 C CA . THR A 1 277 ? 6.064 6.759 -1.703 1.00 37.36 275 THR A CA 1
ATOM 2242 C C . THR A 1 277 ? 7.138 7.653 -2.310 1.00 38.64 275 THR A C 1
ATOM 2243 O O . THR A 1 277 ? 7.436 7.569 -3.500 1.00 39.74 275 THR A O 1
ATOM 2247 N N . SER A 1 278 ? 7.704 8.521 -1.479 1.00 39.50 276 SER A N 1
ATOM 2248 C CA . SER A 1 278 ? 8.778 9.407 -1.876 1.00 39.10 276 SER A CA 1
ATOM 2249 C C . SER A 1 278 ? 9.429 9.914 -0.600 1.00 38.66 276 SER A C 1
ATOM 2250 O O . SER A 1 278 ? 8.973 9.614 0.502 1.00 38.83 276 SER A O 1
ATOM 2253 N N . ASN A 1 279 ? 10.492 10.686 -0.750 1.00 37.53 277 ASN A N 1
ATOM 2254 C CA . ASN A 1 279 ? 11.169 11.262 0.388 1.00 35.72 277 ASN A CA 1
ATOM 2255 C C . ASN A 1 279 ? 10.267 12.245 1.145 1.00 34.66 277 ASN A C 1
ATOM 2256 O O . ASN A 1 279 ? 10.172 12.233 2.369 1.00 34.49 277 ASN A O 1
ATOM 2261 N N . THR A 1 280 ? 9.618 13.106 0.384 1.00 33.13 278 THR A N 1
ATOM 2262 C CA . THR A 1 280 ? 8.684 14.069 0.921 1.00 32.95 278 THR A CA 1
ATOM 2263 C C . THR A 1 280 ? 7.476 13.373 1.549 1.00 29.99 278 THR A C 1
ATOM 2264 O O . THR A 1 280 ? 7.035 13.747 2.630 1.00 29.37 278 THR A O 1
ATOM 2268 N N . ASP A 1 281 ? 6.948 12.355 0.873 1.00 29.14 279 ASP A N 1
ATOM 2269 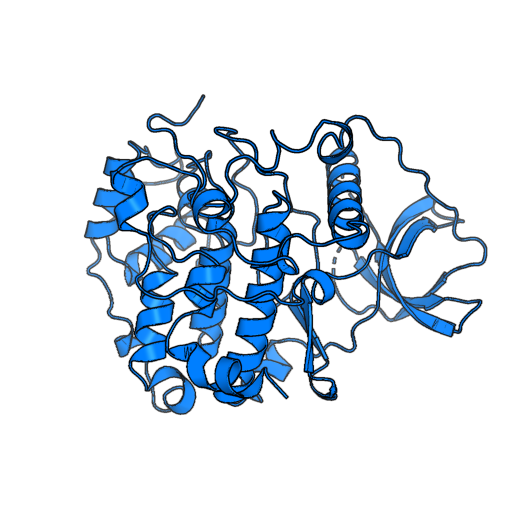C CA . ASP A 1 281 ? 5.771 11.649 1.376 1.00 27.15 279 ASP A CA 1
ATOM 2270 C C . ASP A 1 281 ? 6.080 10.817 2.628 1.00 26.05 279 ASP A C 1
ATOM 2271 O O . ASP A 1 281 ? 5.202 10.579 3.456 1.00 24.74 279 ASP A O 1
ATOM 2276 N N . GLN A 1 282 ? 7.329 10.397 2.783 1.00 24.87 280 GLN A N 1
ATOM 2277 C CA . GLN A 1 282 ? 7.733 9.682 3.987 1.00 23.21 280 GLN A CA 1
ATOM 2278 C C . GLN A 1 282 ? 7.472 10.538 5.231 1.00 21.79 280 GLN A C 1
ATOM 2279 O O . GLN A 1 282 ? 6.986 10.034 6.252 1.00 21.22 280 GLN A O 1
ATOM 2285 N N . LEU A 1 283 ? 7.783 11.828 5.139 1.00 21.41 281 LEU A N 1
ATOM 2286 C CA . LEU A 1 283 ? 7.564 12.725 6.262 1.00 21.60 281 LEU A CA 1
ATOM 2287 C C . LEU A 1 283 ? 6.078 12.900 6.477 1.00 20.97 281 LEU A C 1
ATOM 2288 O O . LEU A 1 283 ? 5.600 12.899 7.600 1.00 18.95 281 LEU A O 1
ATOM 2293 N N . VAL A 1 284 ? 5.333 13.026 5.379 1.00 23.31 282 VAL A N 1
ATOM 2294 C CA . VAL A 1 284 ? 3.892 13.174 5.509 1.00 24.07 282 VAL A CA 1
ATOM 2295 C C . VAL A 1 284 ? 3.279 11.952 6.204 1.00 22.77 282 VAL A C 1
ATOM 2296 O O . VAL A 1 284 ? 2.422 12.100 7.077 1.00 22.21 282 VAL A O 1
ATOM 2300 N N . LYS A 1 285 ? 3.744 10.754 5.859 1.00 23.39 283 LYS A N 1
ATOM 2301 C CA . LYS A 1 285 ? 3.278 9.529 6.514 1.00 23.19 283 LYS A CA 1
ATOM 2302 C C . LYS A 1 285 ? 3.569 9.479 8.026 1.00 22.16 283 LYS A C 1
ATOM 2303 O O . LYS A 1 285 ? 2.788 8.952 8.812 1.00 22.43 283 LYS A O 1
ATOM 2309 N N . ILE A 1 286 ? 4.707 10.024 8.431 1.00 20.05 284 ILE A N 1
ATOM 2310 C CA . ILE A 1 286 ? 5.017 10.126 9.847 1.00 19.67 284 ILE A CA 1
ATOM 2311 C C . ILE A 1 286 ? 4.093 11.112 10.549 1.00 18.95 284 ILE A C 1
ATOM 2312 O O . ILE A 1 286 ? 3.547 10.803 11.610 1.00 18.65 284 ILE A O 1
ATOM 2317 N N . VAL A 1 287 ? 3.905 12.278 9.939 1.00 19.03 285 VAL A N 1
ATOM 2318 C CA . VAL A 1 287 ? 3.089 13.330 10.540 1.00 20.38 285 VAL A CA 1
ATOM 2319 C C . VAL A 1 287 ? 1.636 12.892 10.644 1.00 21.69 285 VAL A C 1
ATOM 2320 O O . VAL A 1 287 ? 0.951 13.241 11.602 1.00 21.56 285 VAL A O 1
ATOM 2324 N N . LYS A 1 288 ? 1.172 12.101 9.681 1.00 23.14 286 LYS A N 1
ATOM 2325 C CA . LYS A 1 288 ? -0.190 11.554 9.747 1.00 25.03 286 LYS A CA 1
ATOM 2326 C C . LYS A 1 288 ? -0.419 10.633 10.944 1.00 24.22 286 LYS A C 1
ATOM 2327 O O . LYS A 1 288 ? -1.570 10.359 11.317 1.00 24.94 286 LYS A O 1
ATOM 2333 N N . VAL A 1 289 ? 0.665 10.141 11.549 1.00 22.37 287 VAL A N 1
ATOM 2334 C CA . VAL A 1 289 ? 0.569 9.356 12.773 1.00 22.22 287 VAL A CA 1
ATOM 2335 C C . VAL A 1 289 ? 0.833 10.200 14.023 1.00 21.56 287 VAL A C 1
ATOM 2336 O O . VAL A 1 289 ? -0.005 10.251 14.930 1.00 21.15 287 VAL A O 1
ATOM 2340 N N . LEU A 1 290 ? 2.000 10.848 14.092 1.00 21.09 288 LEU A N 1
ATOM 2341 C CA . LEU A 1 290 ? 2.389 11.634 15.264 1.00 21.28 288 LEU A CA 1
ATOM 2342 C C . LEU A 1 290 ? 1.671 12.980 15.378 1.00 20.86 288 LEU A C 1
ATOM 2343 O O . LEU A 1 290 ? 1.625 13.551 16.470 1.00 20.62 288 LEU A O 1
ATOM 2348 N N . GLY A 1 291 ? 1.124 13.473 14.263 1.00 20.64 289 GLY A N 1
ATOM 2349 C CA . GLY A 1 291 ? 0.309 14.696 14.250 1.00 21.15 289 GLY A CA 1
ATOM 2350 C C . GLY A 1 291 ? 1.078 15.970 13.962 1.00 21.18 289 GLY A C 1
ATOM 2351 O O . GLY A 1 291 ? 2.248 16.094 14.315 1.00 20.81 289 GLY A O 1
ATOM 2352 N N . THR A 1 292 ? 0.412 16.943 13.344 1.00 21.40 290 THR A N 1
ATOM 2353 C CA . THR A 1 292 ? 1.022 18.208 12.969 1.00 21.35 290 THR A CA 1
ATOM 2354 C C . THR A 1 292 ? 1.367 19.104 14.167 1.00 21.79 290 THR A C 1
ATOM 2355 O O . THR A 1 292 ? 2.352 19.842 14.111 1.00 21.45 290 THR A O 1
ATOM 2359 N N . SER A 1 293 ? 0.567 19.049 15.229 1.00 22.95 291 SER A N 1
ATOM 2360 C CA . SER A 1 293 ? 0.784 19.917 16.387 1.00 24.05 291 SER A CA 1
ATOM 2361 C C . SER A 1 293 ? 2.186 19.730 16.954 1.00 22.55 291 SER A C 1
ATOM 2362 O O . SER A 1 293 ? 2.932 20.693 17.102 1.00 23.44 291 SER A O 1
ATOM 2365 N N . ASP A 1 294 ? 2.536 18.486 17.256 1.00 22.44 292 ASP A N 1
ATOM 2366 C CA . ASP A 1 294 ? 3.864 18.208 17.824 1.00 21.92 292 ASP A CA 1
ATOM 2367 C C . ASP A 1 294 ? 4.947 18.410 16.767 1.00 22.42 292 ASP A C 1
ATOM 2368 O O . ASP A 1 294 ? 6.069 18.747 17.119 1.00 20.29 292 ASP A O 1
ATOM 2373 N N . PHE A 1 295 ? 4.624 18.207 15.491 1.00 19.98 293 PHE A N 1
ATOM 2374 C CA . PHE A 1 295 ? 5.563 18.513 14.412 1.00 20.61 293 PHE A CA 1
ATOM 2375 C C . PHE A 1 295 ? 5.948 19.990 14.420 1.00 21.83 293 PHE A C 1
ATOM 2376 O O . PHE A 1 295 ? 7.124 20.339 14.385 1.00 20.47 293 PHE A O 1
ATOM 2384 N N . GLU A 1 296 ? 4.947 20.870 14.485 1.00 22.24 294 GLU A N 1
ATOM 2385 C CA . GLU A 1 296 ? 5.211 22.296 14.511 1.00 23.24 294 GLU A CA 1
ATOM 2386 C C . GLU A 1 296 ? 6.027 22.715 15.727 1.00 21.39 294 GLU A C 1
ATOM 2387 O O . GLU A 1 296 ? 6.918 23.559 15.608 1.00 21.21 294 GLU A O 1
ATOM 2393 N N . LYS A 1 297 ? 5.750 22.102 16.867 1.00 20.55 295 LYS A N 1
ATOM 2394 C CA . LYS A 1 297 ? 6.478 22.396 18.102 1.00 21.95 295 LYS A CA 1
ATOM 2395 C C . LYS A 1 297 ? 7.944 22.036 17.931 1.00 20.24 295 LYS A C 1
ATOM 2396 O O . LYS A 1 297 ? 8.847 22.762 18.374 1.00 21.39 295 LYS A O 1
ATOM 2402 N N . TYR A 1 298 ? 8.173 20.906 17.285 1.00 19.48 296 TYR A N 1
ATOM 2403 C CA . TYR A 1 298 ? 9.532 20.469 16.955 1.00 18.31 296 TYR A CA 1
ATOM 2404 C C . TYR A 1 298 ? 10.266 21.420 16.019 1.00 18.53 296 TYR A C 1
ATOM 2405 O O . TYR A 1 298 ? 11.407 21.794 16.300 1.00 16.83 296 TYR A O 1
ATOM 2414 N N . LEU A 1 299 ? 9.640 21.843 14.921 1.00 17.87 297 LEU A N 1
ATOM 2415 C CA . LEU A 1 299 ? 10.283 22.799 14.025 1.00 18.47 297 LEU A CA 1
ATOM 2416 C C . LEU A 1 299 ? 10.611 24.084 14.764 1.00 18.58 297 LEU A C 1
ATOM 2417 O O . LEU A 1 299 ? 11.665 24.676 14.535 1.00 19.63 297 LEU A O 1
ATOM 2422 N N . LEU A 1 300 ? 9.721 24.499 15.661 1.00 19.76 298 LEU A N 1
ATOM 2423 C CA . LEU A 1 300 ? 9.942 25.731 16.416 1.00 20.72 298 LEU A CA 1
ATOM 2424 C C . LEU A 1 300 ? 11.097 25.590 17.397 1.00 21.24 298 LEU A C 1
ATOM 2425 O O . LEU A 1 300 ? 11.916 26.513 17.519 1.00 21.05 298 LEU A O 1
ATOM 2430 N N . LYS A 1 301 ? 11.174 24.444 18.082 1.00 20.32 299 LYS A N 1
ATOM 2431 C CA . LYS A 1 301 ? 12.265 24.219 19.057 1.00 19.54 299 LYS A CA 1
ATOM 2432 C C . LYS A 1 301 ? 13.650 24.389 18.418 1.00 19.33 299 LYS A C 1
ATOM 2433 O O . LYS A 1 301 ? 14.544 25.008 19.004 1.00 18.41 299 LYS A O 1
ATOM 2439 N N . TYR A 1 302 ? 13.819 23.877 17.204 1.00 17.88 300 TYR A N 1
ATOM 2440 C CA . TYR A 1 302 ? 15.099 23.919 16.514 1.00 17.55 300 TYR A CA 1
ATOM 2441 C C . TYR A 1 302 ? 15.193 25.020 15.442 1.00 18.14 300 TYR A C 1
ATOM 2442 O O . TYR A 1 302 ? 16.215 25.162 14.769 1.00 19.36 300 TYR A O 1
ATOM 2451 N N . GLU A 1 303 ? 14.122 25.796 15.279 1.00 19.90 301 GLU A N 1
ATOM 2452 C CA . GLU A 1 303 ? 14.046 26.834 14.250 1.00 19.74 301 GLU A CA 1
ATOM 2453 C C . GLU A 1 303 ? 14.427 26.295 12.875 1.00 19.09 301 GLU A C 1
ATOM 2454 O O . GLU A 1 303 ? 15.264 26.852 12.140 1.00 20.08 301 GLU A O 1
ATOM 2460 N N . ILE A 1 304 ? 13.773 25.191 12.535 1.00 20.03 302 ILE A N 1
ATOM 2461 C CA . ILE A 1 304 ? 13.980 24.506 11.272 1.00 19.87 302 ILE A CA 1
ATOM 2462 C C . ILE A 1 304 ? 13.067 25.106 10.217 1.00 21.94 302 ILE A C 1
ATOM 2463 O O . ILE A 1 304 ? 11.882 25.335 10.487 1.00 22.86 302 ILE A O 1
ATOM 2468 N N . THR A 1 305 ? 13.621 25.316 9.035 1.00 23.74 303 THR A N 1
ATOM 2469 C CA . THR A 1 305 ? 12.859 25.604 7.837 1.00 26.69 303 THR A CA 1
ATOM 2470 C C . THR A 1 305 ? 12.920 24.353 6.982 1.00 24.69 303 THR A C 1
ATOM 2471 O O . THR A 1 305 ? 14.009 23.823 6.730 1.00 26.72 303 THR A O 1
ATOM 2475 N N . LEU A 1 306 ? 11.762 23.889 6.533 1.00 25.50 304 LEU A N 1
ATOM 2476 C CA . LEU A 1 306 ? 11.693 22.690 5.710 1.00 25.97 304 LEU A CA 1
ATOM 2477 C C . LEU A 1 306 ? 12.491 22.840 4.405 1.00 25.71 304 LEU A C 1
ATOM 2478 O O . LEU A 1 306 ? 12.598 23.956 3.855 1.00 25.76 304 LEU A O 1
ATOM 2483 N N . PRO A 1 307 ? 13.085 21.735 3.920 1.00 25.12 305 PRO A N 1
ATOM 2484 C CA . PRO A 1 307 ? 13.841 21.759 2.668 1.00 25.64 305 PRO A CA 1
ATOM 2485 C C . PRO A 1 307 ? 12.970 22.235 1.491 1.00 25.21 305 PRO A C 1
ATOM 2486 O O . PRO A 1 307 ? 11.735 22.220 1.585 1.00 24.88 305 PRO A O 1
ATOM 2490 N N . ARG A 1 308 ? 13.619 22.644 0.407 1.00 26.13 306 ARG A N 1
ATOM 2491 C CA . ARG A 1 308 ? 12.937 23.339 -0.690 1.00 26.44 306 ARG A CA 1
ATOM 2492 C C . ARG A 1 308 ? 11.811 22.558 -1.368 1.00 27.46 306 ARG A C 1
ATOM 2493 O O . ARG A 1 308 ? 10.955 23.160 -2.013 1.00 27.82 306 ARG A O 1
ATOM 2501 N N . GLU A 1 309 ? 11.811 21.235 -1.230 1.00 28.02 307 GLU A N 1
ATOM 2502 C CA . GLU A 1 309 ? 10.819 20.383 -1.881 1.00 30.05 307 GLU A CA 1
ATOM 2503 C C . GLU A 1 309 ? 9.439 20.442 -1.202 1.00 28.96 307 GLU A C 1
ATOM 2504 O O . GLU A 1 309 ? 8.429 20.042 -1.791 1.00 28.95 307 GLU A O 1
ATOM 2510 N N . PHE A 1 310 ? 9.395 20.950 0.029 1.00 26.33 308 PHE A N 1
ATOM 2511 C CA . PHE A 1 310 ? 8.215 20.847 0.874 1.00 27.20 308 PHE A CA 1
ATOM 2512 C C . PHE A 1 310 ? 7.327 22.066 0.786 1.00 27.26 308 PHE A C 1
ATOM 2513 O O . PHE A 1 310 ? 7.802 23.193 0.941 1.00 27.18 308 PHE A O 1
ATOM 2521 N N . TYR A 1 311 ? 6.035 21.828 0.575 1.00 26.84 309 TYR A N 1
ATOM 2522 C CA . TYR A 1 311 ? 5.024 22.790 0.990 1.00 29.57 309 TYR A CA 1
ATOM 2523 C C . TYR A 1 311 ? 4.879 22.686 2.503 1.00 29.22 309 TYR A C 1
ATOM 2524 O O . TYR A 1 311 ? 5.319 21.704 3.112 1.00 28.93 309 TYR A O 1
ATOM 2533 N N . ASP A 1 312 ? 4.235 23.688 3.095 1.00 30.30 310 ASP A N 1
ATOM 2534 C CA . ASP A 1 312 ? 3.877 23.657 4.516 1.00 33.28 310 ASP A CA 1
ATOM 2535 C C . ASP A 1 312 ? 3.074 22.397 4.834 1.00 32.64 310 ASP A C 1
ATOM 2536 O O . ASP A 1 312 ? 2.201 21.980 4.064 1.00 31.46 310 ASP A O 1
ATOM 2541 N N . MET A 1 313 ? 3.367 21.802 5.983 1.00 32.67 311 MET A N 1
ATOM 2542 C CA . MET A 1 313 ? 2.708 20.575 6.385 1.00 32.93 311 MET A CA 1
ATOM 2543 C C . MET A 1 313 ? 1.216 20.839 6.607 1.00 32.54 311 MET A C 1
ATOM 2544 O O . MET A 1 313 ? 0.844 21.776 7.316 1.00 32.32 311 MET A O 1
ATOM 2549 N N . ASP A 1 314 ? 0.373 20.020 5.985 1.00 34.53 312 ASP A N 1
ATOM 2550 C CA . ASP A 1 314 ? -1.069 20.071 6.244 1.00 35.51 312 ASP A CA 1
ATOM 2551 C C . ASP A 1 314 ? -1.360 19.655 7.688 1.00 35.67 312 ASP A C 1
ATOM 2552 O O . ASP A 1 314 ? -0.485 19.112 8.376 1.00 33.36 312 ASP A O 1
ATOM 2557 N N . GLN A 1 315 ? -2.582 19.921 8.150 1.00 32.96 313 GLN A N 1
ATOM 2558 C CA . GLN A 1 315 ? -2.980 19.589 9.513 1.00 31.91 313 GLN A CA 1
ATOM 2559 C C . GLN A 1 315 ? -3.535 18.171 9.607 1.00 31.85 313 GLN A C 1
ATOM 2560 O O . GLN A 1 315 ? -4.472 17.801 8.901 1.00 30.74 313 GLN A O 1
ATOM 2566 N N . TYR A 1 316 ? -2.922 17.379 10.482 1.00 29.42 314 TYR A N 1
ATOM 2567 C CA . TYR A 1 316 ? -3.331 16.018 10.765 1.00 28.49 314 TYR A CA 1
ATOM 2568 C C . TYR A 1 316 ? -3.389 15.870 12.273 1.00 26.98 314 TYR A C 1
ATOM 2569 O O . TYR A 1 316 ? -2.482 16.325 12.975 1.00 25.40 314 TYR A O 1
ATOM 2578 N N . ILE A 1 317 ? -4.452 15.247 12.775 1.00 27.81 315 ILE A N 1
ATOM 2579 C CA . ILE A 1 317 ? -4.589 14.966 14.195 1.00 26.61 315 ILE A CA 1
ATOM 2580 C C . ILE A 1 317 ? -3.859 13.667 14.490 1.00 26.57 315 ILE A C 1
ATOM 2581 O O . ILE A 1 317 ? -3.936 12.723 13.719 1.00 26.60 315 ILE A O 1
ATOM 2586 N N . ARG A 1 318 ? -3.135 13.637 15.605 1.00 26.96 316 ARG A N 1
ATOM 2587 C CA . ARG A 1 318 ? -2.392 12.454 16.009 1.00 27.17 316 ARG A CA 1
ATOM 2588 C C . ARG A 1 318 ? -3.271 11.208 15.982 1.00 27.53 316 ARG A C 1
ATOM 2589 O O . ARG A 1 318 ? -4.419 11.239 16.432 1.00 28.83 316 ARG A O 1
ATOM 2597 N N . LYS A 1 319 ? -2.723 10.125 15.443 1.00 28.70 317 LYS A N 1
ATOM 2598 C CA . LYS A 1 319 ? -3.369 8.827 15.459 1.00 28.67 317 LYS A CA 1
ATOM 2599 C C . LYS A 1 319 ? -2.813 8.031 16.634 1.00 28.55 317 LYS A C 1
ATOM 2600 O O . LYS A 1 319 ? -1.633 7.659 16.647 1.00 25.76 317 LYS A O 1
ATOM 2606 N N . PRO A 1 320 ? -3.643 7.776 17.649 1.00 28.02 318 PRO A N 1
ATOM 2607 C CA . PRO A 1 320 ? -3.159 6.983 18.777 1.00 28.57 318 PRO A CA 1
ATOM 2608 C C . PRO A 1 320 ? -2.688 5.590 18.358 1.00 27.29 318 PRO A C 1
ATOM 2609 O O . PRO A 1 320 ? -3.242 4.993 17.434 1.00 27.02 318 PRO A O 1
ATOM 2613 N N . TRP A 1 321 ? -1.668 5.085 19.050 1.00 27.06 319 TRP A N 1
ATOM 2614 C CA . TRP A 1 321 ? -1.084 3.777 18.741 1.00 26.17 319 TRP A CA 1
ATOM 2615 C C . TRP A 1 321 ? -2.119 2.661 18.782 1.00 27.30 319 TRP A C 1
ATOM 2616 O O . TRP A 1 321 ? -2.062 1.745 17.988 1.00 26.55 319 TRP A O 1
ATOM 2627 N N . HIS A 1 322 ? -3.084 2.752 19.692 1.00 29.20 320 HIS A N 1
ATOM 2628 C CA . HIS A 1 322 ? -4.069 1.684 19.829 1.00 30.18 320 HIS A CA 1
ATOM 2629 C C . HIS A 1 322 ? -4.905 1.469 18.549 1.00 29.17 320 HIS A C 1
ATOM 2630 O O . HIS A 1 322 ? -5.471 0.392 18.357 1.00 30.33 320 HIS A O 1
ATOM 2637 N N . ARG A 1 323 ? -4.950 2.467 17.667 1.00 29.00 321 ARG A N 1
ATOM 2638 C CA . ARG A 1 323 ? -5.668 2.350 16.388 1.00 29.04 321 ARG A CA 1
ATOM 2639 C C . ARG A 1 323 ? -4.998 1.368 15.418 1.00 27.56 321 ARG A C 1
ATOM 2640 O O . ARG A 1 323 ? -5.598 0.975 14.433 1.00 29.15 321 ARG A O 1
ATOM 2644 N N . PHE A 1 324 ? -3.749 0.976 15.680 1.00 26.73 322 PHE A N 1
ATOM 2645 C CA . PHE A 1 324 ? -3.049 0.022 14.825 1.00 25.97 322 PHE A CA 1
ATOM 2646 C C . PHE A 1 324 ? -3.241 -1.411 15.308 1.00 25.15 322 PHE A C 1
ATOM 2647 O O . PHE A 1 324 ? -2.777 -2.354 14.660 1.00 24.73 322 PHE A O 1
ATOM 2655 N N . ILE A 1 325 ? -3.924 -1.568 16.441 1.00 25.91 323 ILE A N 1
ATOM 2656 C CA . ILE A 1 325 ? -4.165 -2.887 17.030 1.00 27.05 323 ILE A CA 1
ATOM 2657 C C . ILE A 1 325 ? -5.282 -3.578 16.256 1.00 28.36 323 ILE A C 1
ATOM 2658 O O . ILE A 1 325 ? -6.290 -2.950 15.932 1.00 28.66 323 ILE A O 1
ATOM 2663 N N . ASN A 1 326 ? -5.081 -4.853 15.947 1.00 27.98 324 ASN A N 1
ATOM 2664 C CA . ASN A 1 326 ? -6.127 -5.691 15.350 1.00 29.52 324 ASN A CA 1
ATOM 2665 C C . ASN A 1 326 ? -6.000 -7.129 15.836 1.00 29.96 324 ASN A C 1
ATOM 2666 O O . ASN A 1 326 ? -5.037 -7.472 16.514 1.00 29.99 324 ASN A O 1
ATOM 2671 N N . ASP A 1 327 ? -6.962 -7.987 15.491 1.00 31.35 325 ASP A N 1
ATOM 2672 C CA . ASP A 1 327 ? -6.962 -9.348 16.029 1.00 32.04 325 ASP A CA 1
ATOM 2673 C C . ASP A 1 327 ? -5.721 -10.139 15.603 1.00 29.91 325 ASP A C 1
ATOM 2674 O O . ASP A 1 327 ? -5.269 -11.029 16.328 1.00 31.15 325 ASP A O 1
ATOM 2679 N N . GLY A 1 328 ? -5.170 -9.791 14.441 1.00 27.80 326 GLY A N 1
ATOM 2680 C CA . GLY A 1 328 ? -3.976 -10.425 13.901 1.00 26.85 326 GLY A CA 1
ATOM 2681 C C . GLY A 1 328 ? -2.694 -10.094 14.661 1.00 25.46 326 GLY A C 1
ATOM 2682 O O . GLY A 1 328 ? -1.763 -10.900 14.680 1.00 25.82 326 GLY A O 1
ATOM 2683 N N . ASN A 1 329 ? -2.655 -8.921 15.291 1.00 25.98 327 ASN A N 1
ATOM 2684 C CA . ASN A 1 329 ? -1.449 -8.490 16.022 1.00 24.83 327 ASN A CA 1
ATOM 2685 C C . ASN A 1 329 ? -1.609 -8.316 17.536 1.00 26.34 327 ASN A C 1
ATOM 2686 O O . ASN A 1 329 ? -0.655 -7.952 18.213 1.00 25.55 327 ASN A O 1
ATOM 2691 N N . LYS A 1 330 ? -2.792 -8.585 18.092 1.00 26.33 328 LYS A N 1
ATOM 2692 C CA . LYS A 1 330 ? -3.053 -8.239 19.502 1.00 27.00 328 LYS A CA 1
ATOM 2693 C C . LYS A 1 330 ? -2.245 -9.060 20.507 1.00 24.87 328 LYS A C 1
ATOM 2694 O O . LYS A 1 330 ? -2.020 -8.625 21.643 1.00 25.82 328 LYS A O 1
ATOM 2700 N N . HIS A 1 331 ? -1.824 -10.246 20.085 1.00 25.21 329 HIS A N 1
ATOM 2701 C CA . HIS A 1 331 ? -0.934 -11.076 20.892 1.00 25.29 329 HIS A CA 1
ATOM 2702 C C . HIS A 1 331 ? 0.413 -10.382 21.118 1.00 25.36 329 HIS A C 1
ATOM 2703 O O . HIS A 1 331 ? 1.101 -10.654 22.113 1.00 27.28 329 HIS A O 1
ATOM 2710 N N . LEU A 1 332 ? 0.758 -9.465 20.213 1.00 23.27 330 LEU A N 1
ATOM 2711 C CA . LEU A 1 332 ? 1.986 -8.663 20.353 1.00 22.58 330 LEU A CA 1
ATOM 2712 C C . LEU A 1 332 ? 1.737 -7.236 20.836 1.00 22.39 330 LEU A C 1
ATOM 2713 O O . LEU A 1 332 ? 2.566 -6.674 21.559 1.00 22.34 330 LEU A O 1
ATOM 2718 N N . SER A 1 333 ? 0.618 -6.637 20.423 1.00 21.86 331 SER A N 1
ATOM 2719 C CA . SER A 1 333 ? 0.343 -5.234 20.687 1.00 22.34 331 SER A CA 1
ATOM 2720 C C . SER A 1 333 ? -0.590 -4.977 21.862 1.00 23.41 331 SER A C 1
ATOM 2721 O O . SER A 1 333 ? -0.782 -3.833 22.245 1.00 24.15 331 SER A O 1
ATOM 2724 N N . GLY A 1 334 ? -1.162 -6.037 22.423 1.00 24.62 332 GLY A N 1
ATOM 2725 C CA . GLY A 1 334 ? -2.245 -5.902 23.410 1.00 26.69 332 GLY A CA 1
ATOM 2726 C C . GLY A 1 334 ? -1.830 -5.740 24.862 1.00 28.01 332 GLY A C 1
ATOM 2727 O O . GLY A 1 334 ? -2.485 -6.269 25.765 1.00 30.36 332 GLY A O 1
ATOM 2728 N N . ASN A 1 335 ? -0.741 -5.018 25.113 1.00 27.13 333 ASN A N 1
ATOM 2729 C CA . ASN A 1 335 ? -0.360 -4.652 26.470 1.00 25.50 333 ASN A CA 1
ATOM 2730 C C . ASN A 1 335 ? 0.102 -3.202 26.524 1.00 25.49 333 ASN A C 1
ATOM 2731 O O . ASN A 1 335 ? 0.526 -2.635 25.510 1.00 25.20 333 ASN A O 1
ATOM 2736 N N . ASP A 1 336 ? 0.012 -2.607 27.710 1.00 25.93 334 ASP A N 1
ATOM 2737 C CA . ASP A 1 336 ? 0.295 -1.190 27.864 1.00 26.31 334 ASP A CA 1
ATOM 2738 C C . ASP A 1 336 ? 1.784 -0.889 27.696 1.00 24.16 334 ASP A C 1
ATOM 2739 O O . ASP A 1 336 ? 2.151 0.203 27.271 1.00 25.15 334 ASP A O 1
ATOM 2744 N N . GLU A 1 337 ? 2.619 -1.862 28.036 1.00 23.52 335 GLU A N 1
ATOM 2745 C CA . GLU A 1 337 ? 4.062 -1.655 28.059 1.00 22.87 335 GLU A CA 1
ATOM 2746 C C . GLU A 1 337 ? 4.607 -1.433 26.659 1.00 21.51 335 GLU A C 1
ATOM 2747 O O . GLU A 1 337 ? 5.374 -0.499 26.443 1.00 19.28 335 GLU A O 1
ATOM 2753 N N . ILE A 1 338 ? 4.199 -2.262 25.706 1.00 19.89 336 ILE A N 1
ATOM 2754 C CA . ILE A 1 338 ? 4.747 -2.114 24.347 1.00 19.27 336 ILE A CA 1
ATOM 2755 C C . ILE A 1 338 ? 4.312 -0.779 23.739 1.00 19.42 336 ILE A C 1
ATOM 2756 O O . ILE A 1 338 ? 5.073 -0.136 23.016 1.00 18.44 336 ILE A O 1
ATOM 2761 N N . ILE A 1 339 ? 3.086 -0.350 24.025 1.00 19.17 337 ILE A N 1
ATOM 2762 C CA . ILE A 1 339 ? 2.590 0.899 23.463 1.00 20.53 337 ILE A CA 1
ATOM 2763 C C . ILE A 1 339 ? 3.395 2.069 24.022 1.00 18.90 337 ILE A C 1
ATOM 2764 O O . ILE A 1 339 ? 3.781 2.976 23.278 1.00 19.57 337 ILE A O 1
ATOM 2769 N N . ASP A 1 340 ? 3.688 2.026 25.317 1.00 19.15 338 ASP A N 1
ATOM 2770 C CA . ASP A 1 340 ? 4.491 3.069 25.945 1.00 19.00 338 ASP A CA 1
ATOM 2771 C C . ASP A 1 340 ? 5.934 3.091 25.417 1.00 18.22 338 ASP A C 1
ATOM 2772 O O . ASP A 1 340 ? 6.492 4.157 25.193 1.00 18.70 338 ASP A O 1
ATOM 2777 N N . LEU A 1 341 ? 6.503 1.907 25.214 1.00 17.30 339 LEU A N 1
ATOM 2778 C CA . LEU A 1 341 ? 7.853 1.803 24.651 1.00 16.77 339 LEU A CA 1
ATOM 2779 C C . LEU A 1 341 ? 7.918 2.419 23.269 1.00 17.09 339 LEU A C 1
ATOM 2780 O O . LEU A 1 341 ? 8.779 3.273 22.988 1.00 16.77 339 LEU A O 1
ATOM 2785 N N . ILE A 1 342 ? 6.993 2.024 22.400 1.00 16.65 340 ILE A N 1
ATOM 2786 C CA . ILE A 1 342 ? 6.962 2.562 21.054 1.00 17.30 340 ILE A CA 1
ATOM 2787 C C . ILE A 1 342 ? 6.773 4.084 21.106 1.00 17.02 340 ILE A C 1
ATOM 2788 O O . ILE A 1 342 ? 7.451 4.837 20.413 1.00 17.35 340 ILE A O 1
ATOM 2793 N N . ASP A 1 343 ? 5.837 4.542 21.931 1.00 17.81 341 ASP A N 1
ATOM 2794 C CA . ASP A 1 343 ? 5.566 5.962 22.010 1.00 18.32 341 ASP A CA 1
ATOM 2795 C C . ASP A 1 343 ? 6.789 6.798 22.413 1.00 18.33 341 ASP A C 1
ATOM 2796 O O . ASP A 1 343 ? 6.932 7.941 21.978 1.00 18.01 341 ASP A O 1
ATOM 2801 N N . ASN A 1 344 ? 7.654 6.210 23.239 1.00 17.84 342 ASN A N 1
ATOM 2802 C CA . ASN A 1 344 ? 8.830 6.905 23.773 1.00 17.81 342 ASN A CA 1
ATOM 2803 C C . ASN A 1 344 ? 10.061 6.812 22.862 1.00 16.92 342 ASN A C 1
ATOM 2804 O O . ASN A 1 344 ? 11.064 7.467 23.105 1.00 16.39 342 ASN A O 1
ATOM 2809 N N . LEU A 1 345 ? 9.955 6.009 21.814 1.00 16.14 343 LEU A N 1
ATOM 2810 C CA . LEU A 1 345 ? 10.991 5.905 20.785 1.00 15.78 343 LEU A CA 1
ATOM 2811 C C . LEU A 1 345 ? 10.673 6.789 19.575 1.00 16.47 343 LEU A C 1
ATOM 2812 O O . LEU A 1 345 ? 11.545 7.476 19.023 1.00 16.94 343 LEU A O 1
ATOM 2817 N N . LEU A 1 346 ? 9.418 6.732 19.123 1.00 16.56 344 LEU A N 1
ATOM 2818 C CA . LEU A 1 346 ? 8.994 7.481 17.966 1.00 16.57 344 LEU A CA 1
ATOM 2819 C C . LEU A 1 346 ? 8.516 8.874 18.368 1.00 18.32 344 LEU A C 1
ATOM 2820 O O . LEU A 1 346 ? 7.308 9.161 18.442 1.00 20.00 344 LEU A O 1
ATOM 2825 N N . ARG A 1 347 ? 9.492 9.738 18.625 1.00 18.91 345 ARG A N 1
ATOM 2826 C CA . ARG A 1 347 ? 9.278 11.148 18.932 1.00 18.65 345 ARG A CA 1
ATOM 2827 C C . ARG A 1 347 ? 9.984 11.985 17.871 1.00 18.01 345 ARG A C 1
ATOM 2828 O O . ARG A 1 347 ? 11.101 11.662 17.443 1.00 16.91 345 ARG A O 1
ATOM 2836 N N . TYR A 1 348 ? 9.371 13.075 17.424 1.00 16.78 346 TYR A N 1
ATOM 2837 C CA . TYR A 1 348 ? 10.029 13.945 16.463 1.00 16.27 346 TYR A CA 1
ATOM 2838 C C . TYR A 1 348 ? 11.372 14.443 16.989 1.00 15.59 346 TYR A C 1
ATOM 2839 O O . TYR A 1 348 ? 12.376 14.364 16.284 1.00 15.34 346 TYR A O 1
ATOM 2848 N N . ASP A 1 349 ? 11.347 15.009 18.192 1.00 16.03 347 ASP A N 1
ATOM 2849 C CA . ASP A 1 349 ? 12.537 15.559 18.826 1.00 15.06 347 ASP A CA 1
ATOM 2850 C C . ASP A 1 349 ? 13.453 14.411 19.236 1.00 14.63 347 ASP A C 1
ATOM 2851 O O . ASP A 1 349 ? 13.115 13.602 20.079 1.00 15.26 347 ASP A O 1
ATOM 2856 N N . HIS A 1 350 ? 14.613 14.375 18.605 1.00 14.19 348 HIS A N 1
ATOM 2857 C CA . HIS A 1 350 ? 15.564 13.316 18.839 1.00 14.37 348 HIS A CA 1
ATOM 2858 C C . HIS A 1 350 ? 16.008 13.283 20.302 1.00 15.36 348 HIS A C 1
ATOM 2859 O O . HIS A 1 350 ? 16.265 12.203 20.844 1.00 14.71 348 HIS A O 1
ATOM 2866 N N A GLN A 1 351 ? 16.083 14.455 20.935 0.50 15.60 349 GLN A N 1
ATOM 2867 N N B GLN A 1 351 ? 16.079 14.442 20.952 0.50 15.52 349 GLN A N 1
ATOM 2868 C CA A GLN A 1 351 ? 16.466 14.546 22.345 0.50 15.74 349 GLN A CA 1
ATOM 2869 C CA B GLN A 1 351 ? 16.458 14.491 22.366 0.50 15.60 349 GLN A CA 1
ATOM 2870 C C A GLN A 1 351 ? 15.465 13.842 23.270 0.50 15.80 349 GLN A C 1
ATOM 2871 C C B GLN A 1 351 ? 15.461 13.788 23.269 0.50 15.75 349 GLN A C 1
ATOM 2872 O O A GLN A 1 351 ? 15.847 13.340 24.318 0.50 16.34 349 GLN A O 1
ATOM 2873 O O B GLN A 1 351 ? 15.829 13.256 24.308 0.50 16.31 349 GLN A O 1
ATOM 2884 N N . GLU A 1 352 ? 14.195 13.781 22.873 1.00 15.78 350 GLU A N 1
ATOM 2885 C CA . GLU A 1 352 ? 13.147 13.217 23.719 1.00 16.65 350 GLU A CA 1
ATOM 2886 C C . GLU A 1 352 ? 13.150 11.713 23.724 1.00 16.09 350 GLU A C 1
ATOM 2887 O O . GLU A 1 352 ? 12.606 11.094 24.629 1.00 17.22 350 GLU A O 1
ATOM 2893 N N . ARG A 1 353 ? 13.686 11.116 22.662 1.00 14.58 351 ARG A N 1
ATOM 2894 C CA . ARG A 1 353 ? 13.647 9.668 22.509 1.00 14.76 351 ARG A CA 1
ATOM 2895 C C . ARG A 1 353 ? 14.429 8.981 23.606 1.00 14.73 351 ARG A C 1
ATOM 2896 O O . ARG A 1 353 ? 15.467 9.470 24.048 1.00 14.72 351 ARG A O 1
ATOM 2904 N N . LEU A 1 354 ? 13.966 7.808 24.004 1.00 15.46 352 LEU A N 1
ATOM 2905 C CA . LEU A 1 354 ? 14.758 6.948 24.861 1.00 15.28 352 LEU A CA 1
ATOM 2906 C C . LEU A 1 354 ? 16.111 6.698 24.240 1.00 14.76 352 LEU A C 1
ATOM 2907 O O . LEU A 1 354 ? 16.224 6.519 23.032 1.00 15.55 352 LEU A O 1
ATOM 2912 N N . THR A 1 355 ? 17.131 6.665 25.087 1.00 14.61 353 THR A N 1
ATOM 2913 C CA . THR A 1 355 ? 18.423 6.117 24.703 1.00 14.84 353 THR A CA 1
ATOM 2914 C C . THR A 1 355 ? 18.376 4.584 24.754 1.00 14.36 353 THR A C 1
ATOM 2915 O O . THR A 1 355 ? 17.424 3.991 25.253 1.00 15.02 353 THR A O 1
ATOM 2919 N N . ALA A 1 356 ? 19.387 3.922 24.215 1.00 14.25 354 ALA A N 1
ATOM 2920 C CA . ALA A 1 356 ? 19.412 2.465 24.244 1.00 14.27 354 ALA A CA 1
ATOM 2921 C C . ALA A 1 356 ? 19.354 1.890 25.675 1.00 14.67 354 ALA A C 1
ATOM 2922 O O . ALA A 1 356 ? 18.593 0.988 25.918 1.00 15.28 354 ALA A O 1
ATOM 2924 N N . LYS A 1 357 ? 20.138 2.419 26.626 1.00 15.31 355 LYS A N 1
ATOM 2925 C CA . LYS A 1 357 ? 20.078 1.947 28.026 1.00 15.76 355 LYS A CA 1
ATOM 2926 C C . LYS A 1 357 ? 18.747 2.195 28.680 1.00 16.65 355 LYS A C 1
ATOM 2927 O O . LYS A 1 357 ? 18.273 1.370 29.437 1.00 17.25 355 LYS A O 1
ATOM 2933 N N . GLU A 1 358 ? 18.175 3.367 28.424 1.00 16.84 356 GLU A N 1
ATOM 2934 C CA . GLU A 1 358 ? 16.842 3.644 28.947 1.00 17.48 356 GLU A CA 1
ATOM 2935 C C . GLU A 1 358 ? 15.838 2.652 28.402 1.00 17.63 356 GLU A C 1
ATOM 2936 O O . GLU A 1 358 ? 15.042 2.074 29.145 1.00 17.80 356 GLU A O 1
ATOM 2942 N N . ALA A 1 359 ? 15.871 2.432 27.093 1.00 16.47 357 ALA A N 1
ATOM 2943 C CA . ALA A 1 359 ? 14.963 1.483 26.485 1.00 15.53 357 ALA A CA 1
ATOM 2944 C C . ALA A 1 359 ? 15.156 0.091 27.073 1.00 15.73 357 ALA A C 1
ATOM 2945 O O . ALA A 1 359 ? 14.175 -0.587 27.364 1.00 15.16 357 ALA A O 1
ATOM 2947 N N . MET A 1 360 ? 16.399 -0.332 27.292 1.00 15.96 358 MET A N 1
ATOM 2948 C CA . MET A 1 360 ? 16.646 -1.645 27.881 1.00 16.39 358 MET A CA 1
ATOM 2949 C C . MET A 1 360 ? 16.079 -1.757 29.298 1.00 16.16 358 MET A C 1
ATOM 2950 O O . MET A 1 360 ? 15.804 -2.863 29.758 1.00 17.12 358 MET A O 1
ATOM 2955 N N . GLY A 1 361 ? 15.912 -0.622 29.969 1.00 16.05 359 GLY A N 1
ATOM 2956 C CA . GLY A 1 361 ? 15.334 -0.584 31.309 1.00 16.19 359 GLY A CA 1
ATOM 2957 C C . GLY A 1 361 ? 13.837 -0.545 31.341 1.00 17.22 359 GLY A C 1
ATOM 2958 O O . GLY A 1 361 ? 13.234 -0.587 32.430 1.00 18.65 359 GLY A O 1
ATOM 2959 N N . HIS A 1 362 ? 13.221 -0.430 30.174 1.00 16.87 360 HIS A N 1
ATOM 2960 C CA . HIS A 1 362 ? 11.780 -0.252 30.113 1.00 17.40 360 HIS A CA 1
ATOM 2961 C C . HIS A 1 362 ? 11.046 -1.489 30.673 1.00 17.62 360 HIS A C 1
ATOM 2962 O O . HIS A 1 362 ? 11.514 -2.612 30.535 1.00 18.15 360 HIS A O 1
ATOM 2969 N N . PRO A 1 363 ? 9.876 -1.280 31.297 1.00 18.78 361 PRO A N 1
ATOM 2970 C CA . PRO A 1 363 ? 9.064 -2.434 31.741 1.00 19.47 361 PRO A CA 1
ATOM 2971 C C . PRO A 1 363 ? 8.788 -3.568 30.728 1.00 19.01 361 PRO A C 1
ATOM 2972 O O . PRO A 1 363 ? 8.734 -4.730 31.117 1.00 20.04 361 PRO A O 1
ATOM 2976 N N . TRP A 1 364 ? 8.617 -3.250 29.449 1.00 18.88 362 TRP A N 1
ATOM 2977 C CA . TRP A 1 364 ? 8.460 -4.270 28.415 1.00 17.76 362 TRP A CA 1
ATOM 2978 C C . TRP A 1 364 ? 9.577 -5.327 28.426 1.00 17.64 362 TRP A C 1
ATOM 2979 O O . TRP A 1 364 ? 9.337 -6.476 28.082 1.00 17.69 362 TRP A O 1
ATOM 2990 N N . PHE A 1 365 ? 10.804 -4.945 28.789 1.00 17.15 363 PHE A N 1
ATOM 2991 C CA . PHE A 1 365 ? 11.903 -5.908 28.828 1.00 16.93 363 PHE A CA 1
ATOM 2992 C C . PHE A 1 365 ? 12.111 -6.611 30.162 1.00 17.98 363 PHE A C 1
ATOM 2993 O O . PHE A 1 365 ? 13.070 -7.382 30.315 1.00 17.86 363 PHE A O 1
ATOM 3001 N N . ALA A 1 366 ? 11.210 -6.388 31.121 1.00 19.42 364 ALA A N 1
ATOM 3002 C CA . ALA A 1 366 ? 11.357 -7.045 32.420 1.00 19.84 364 ALA A CA 1
ATOM 3003 C C . ALA A 1 366 ? 11.507 -8.575 32.302 1.00 19.81 364 ALA A C 1
ATOM 3004 O O . ALA A 1 366 ? 12.389 -9.150 32.930 1.00 19.95 364 ALA A O 1
ATOM 3006 N N . PRO A 1 367 ? 10.686 -9.247 31.472 1.00 20.11 365 PRO A N 1
ATOM 3007 C CA . PRO A 1 367 ? 10.846 -10.720 31.387 1.00 21.07 365 PRO A CA 1
ATOM 3008 C C . PRO A 1 367 ? 12.205 -11.168 30.850 1.00 21.47 365 PRO A C 1
ATOM 3009 O O . PRO A 1 367 ? 12.691 -12.253 31.188 1.00 23.50 365 PRO A O 1
ATOM 3013 N N . ILE A 1 368 ? 12.825 -10.339 30.019 1.00 19.26 366 ILE A N 1
ATOM 3014 C CA . ILE A 1 368 ? 14.145 -10.667 29.509 1.00 18.73 366 ILE A CA 1
ATOM 3015 C C . ILE A 1 368 ? 15.214 -10.401 30.563 1.00 18.01 366 ILE A C 1
ATOM 3016 O O . ILE A 1 368 ? 16.096 -11.233 30.796 1.00 19.42 366 ILE A O 1
ATOM 3021 N N . ARG A 1 369 ? 15.119 -9.268 31.238 1.00 18.36 367 ARG A N 1
ATOM 3022 C CA . ARG A 1 369 ? 16.077 -8.960 32.282 1.00 18.49 367 ARG A CA 1
ATOM 3023 C C . ARG A 1 369 ? 16.043 -9.998 33.410 1.00 20.29 367 ARG A C 1
ATOM 3024 O O . ARG A 1 369 ? 17.086 -10.330 33.974 1.00 20.47 367 ARG A O 1
ATOM 3032 N N . GLU A 1 370 ? 14.852 -10.492 33.742 1.00 21.81 368 GLU A N 1
ATOM 3033 C CA . GLU A 1 370 ? 14.716 -11.444 34.861 1.00 22.77 368 GLU A CA 1
ATOM 3034 C C . GLU A 1 370 ? 15.446 -12.762 34.596 1.00 24.01 368 GLU A C 1
ATOM 3035 O O . GLU A 1 370 ? 15.788 -13.481 35.535 1.00 24.64 368 GLU A O 1
ATOM 3038 N N . GLN A 1 371 ? 15.681 -13.090 33.331 1.00 24.01 369 GLN A N 1
ATOM 3039 C CA . GLN A 1 371 ? 16.341 -14.354 32.972 1.00 25.77 369 GLN A CA 1
ATOM 3040 C C . GLN A 1 371 ? 17.851 -14.214 32.783 1.00 25.12 369 GLN A C 1
ATOM 3041 O O . GLN A 1 371 ? 18.514 -15.198 32.487 1.00 26.10 369 GLN A O 1
ATOM 3047 N N . ILE A 1 372 ? 18.407 -13.015 32.926 1.00 25.02 370 ILE A N 1
ATOM 3048 C CA . ILE A 1 372 ? 19.840 -12.836 32.632 1.00 25.48 370 ILE A CA 1
ATOM 3049 C C . ILE A 1 372 ? 20.766 -13.598 33.579 1.00 27.99 370 ILE A C 1
ATOM 3050 O O . ILE A 1 372 ? 21.623 -14.372 33.128 1.00 29.82 370 ILE A O 1
ATOM 3055 N N . GLU A 1 373 ? 20.609 -13.353 34.874 1.00 29.17 371 GLU A N 1
ATOM 3056 C CA . GLU A 1 373 ? 21.511 -13.906 35.882 1.00 30.15 371 GLU A CA 1
ATOM 3057 C C . GLU A 1 373 ? 21.257 -15.398 36.058 1.00 31.13 371 GLU A C 1
ATOM 3058 O O . GLU A 1 373 ? 20.112 -15.847 36.154 1.00 30.29 371 GLU A O 1
ATOM 3060 N N . LYS A 1 374 ? 22.339 -16.166 36.099 0.20 28.75 372 LYS A N 1
ATOM 3061 C CA . LYS A 1 374 ? 22.262 -17.616 36.149 0.10 27.88 372 LYS A CA 1
ATOM 3062 C C . LYS A 1 374 ? 22.874 -18.120 37.446 0.20 27.49 372 LYS A C 1
ATOM 3063 O O . LYS A 1 374 ? 23.524 -17.361 38.164 0.20 26.77 372 LYS A O 1
#

CATH classification: 1.10.510.10 (+1 more: 3.30.200.20)

Radius of gyration: 20.59 Å; Cα contacts (8 Å, |Δi|>4): 667; chains: 1; bounding box: 53×52×48 Å